Protein AF-0000000085152745 (afdb_homodimer)

Nearest PDB structures (foldseek):
  3uqz-assembly1_A  TM=9.214E-01  e=5.412E-26  Streptococcus pneumoniae
  3maj-assembly1_A-2  TM=7.467E-01  e=4.835E-28  Rhodopseudomonas palustris
  4ljk-assembly1_H  TM=9.399E-01  e=7.369E-17  Helicobacter pylori 26695
  1wek-assembly1_C  TM=6.340E-01  e=4.033E-04  Thermus thermophilus
  3gh1-assembly1_A  TM=4.600E-01  e=1.090E-02  Vibrio cholerae O1 biovar El Tor str. N16961

InterPro domains:
  IPR003488 DNA recombination-mediator protein A [PTHR43022] (3-356)
  IPR036388 Winged helix-like DNA-binding domain superfamily [G3DSA:1.10.10.10] (285-355)
  IPR041614 DprA, winged helix domain [PF17782] (302-352)
  IPR057666 Smf/DprA, SLOG domain [PF02481] (76-283)
  IPR057666 Smf/DprA, SLOG domain [TIGR00732] (77-283)

Solvent-accessible surface area (backbone atoms only — not comparable to full-atom values): 36306 Å² total; per-residue (Å²): 122,54,52,30,65,70,60,25,50,65,29,60,63,64,45,48,50,51,49,32,68,72,52,71,33,55,66,51,53,63,69,44,49,62,69,60,57,64,65,43,83,90,62,52,74,66,35,47,60,31,52,76,42,49,66,58,24,49,50,49,30,50,50,51,51,50,52,31,54,75,68,69,38,45,77,40,40,60,88,40,90,66,38,32,65,54,27,68,69,38,94,71,47,62,61,40,38,32,38,34,53,51,67,75,60,46,71,44,64,24,38,18,38,39,30,27,53,83,45,50,71,67,34,28,51,50,29,18,50,47,29,28,48,40,18,59,28,63,28,29,40,30,29,52,45,39,53,34,16,14,41,24,23,52,50,17,11,52,73,67,73,26,38,34,36,36,44,37,42,22,4,86,81,49,70,67,50,63,90,40,42,67,57,48,53,50,32,35,72,70,14,22,31,34,19,68,41,57,76,78,38,64,75,47,76,76,36,45,68,60,37,32,51,53,48,31,27,49,20,57,25,34,35,35,49,26,18,33,78,87,33,69,46,56,52,31,44,51,45,14,49,77,62,74,24,48,44,33,21,24,53,28,44,60,81,23,63,47,21,44,28,23,47,50,42,41,74,72,64,32,44,67,40,66,51,61,65,60,56,56,72,72,48,92,62,89,53,49,70,52,76,63,73,69,67,67,77,58,74,69,56,52,75,67,30,45,48,46,53,69,71,37,28,56,58,68,38,40,54,64,55,50,29,64,74,59,70,42,54,70,65,55,45,51,52,35,48,52,53,34,36,74,67,57,44,30,43,81,42,68,86,54,21,33,18,36,94,121,55,53,29,64,70,60,25,49,66,28,59,62,65,46,49,50,51,48,32,68,71,52,70,33,55,65,50,53,62,68,43,48,62,69,61,57,64,64,43,83,90,63,53,74,64,36,47,62,31,52,75,41,49,67,57,23,48,49,50,30,51,48,50,52,50,53,30,56,74,68,70,37,46,78,42,40,61,86,39,88,67,40,33,64,54,28,66,69,38,95,72,46,62,60,39,37,31,38,34,53,50,68,77,62,47,73,45,62,24,38,18,39,37,29,28,52,85,44,50,74,68,33,29,50,48,29,18,51,46,28,27,49,39,19,57,27,63,29,30,39,30,29,52,45,39,53,34,17,16,41,24,24,51,51,17,11,50,72,67,72,26,38,35,36,33,43,36,42,22,3,87,80,49,70,66,49,63,90,41,42,66,58,48,52,50,32,34,70,69,14,21,31,35,18,68,41,58,77,77,38,64,76,47,76,77,34,46,68,60,37,31,51,54,48,30,27,49,21,58,25,34,35,34,48,26,19,33,77,87,33,70,45,57,52,30,45,50,47,13,50,76,63,73,25,46,45,34,20,25,55,28,45,61,80,24,61,46,22,46,26,22,47,52,41,40,73,71,63,31,44,68,40,67,51,58,65,59,56,54,71,73,47,91,62,89,54,48,71,52,78,66,74,73,69,70,80,59,75,70,58,52,74,66,32,43,50,48,53,67,70,38,27,59,57,64,38,39,54,64,56,50,28,65,73,62,70,40,53,70,67,55,49,52,54,34,50,51,53,34,35,72,68,56,44,29,44,80,42,65,87,53,21,33,18,38,94

Organism: Desulfotalea psychrophila (strain LSv54 / DSM 12343) (NCBI:txid177439)

Sequence (714 aa):
MGLPLCSASGLGVRGFWRLIEFYHHPSRVLDASLAQIRSVAGLREGQLAGFADPQSLRLSAAEELGRLDALGLLAISFSSPLYPENLKQIFDPPPVLYASGDLSLLNTHALAIVGARASTSYGRRVAHNLSSAVSLAGLTVVSGLALGVDTAAHEGALAVSGKTIAVLGCGLDIVYPYQNKKLYKIIAGEGLVITEYPLGTRPDGFRFPARNRIIAGMSDGVLVVEAARKSGSLITAQLALDFNREVFAVPGQIDSVKSAGTHILLQQGAKLVHDVTDILEEFPFPLRVGQGGQKGEASLPSEAGQQILDLLDVYPSSQEELMVESKLSAKKVAEELLLLELEDLIEILPGNMVRRVMGLPLCSASGLGVRGFWRLIEFYHHPSRVLDASLAQIRSVAGLREGQLAGFADPQSLRLSAAEELGRLDALGLLAISFSSPLYPENLKQIFDPPPVLYASGDLSLLNTHALAIVGARASTSYGRRVAHNLSSAVSLAGLTVVSGLALGVDTAAHEGALAVSGKTIAVLGCGLDIVYPYQNKKLYKIIAGEGLVITEYPLGTRPDGFRFPARNRIIAGMSDGVLVVEAARKSGSLITAQLALDFNREVFAVPGQIDSVKSAGTHILLQQGAKLVHDVTDILEEFPFPLRVGQGGQKGEASLPSEAGQQILDLLDVYPSSQEELMVESKLSAKKVAEELLLLELEDLIEILPGNMVRRV

pLDDT: mean 86.98, std 13.65, range [29.75, 98.94]

Radius of gyration: 32.35 Å; Cα contacts (8 Å, |Δi|>4): 1506; chains: 2; bounding box: 57×104×68 Å

Secondary structure (DSSP, 8-state):
--HHHHTSTTTHHHHHHHHHHHHSSHHHHHHS-HHHHHTSTT--GGGGGGGG-HHHHHHHHHHHHHHHHHTT-EEEETTSTTS-HHHHTSSS--SEEEEEE-GGGGGS-EEEEE--TT--HHHHHHHHHHHHHHHHTTPEEEE---TTHHHHHHHHHHHTT--EEEEESS-TTS-SSGGGHHHHHHHHHHSEEEESS-TT----TTHHHHHHHHHHHHSSEEEE----TT-HHHHHHHHHHHTT-EEEE----TT-GGGHHHHHHHHTTPEE-SSHHHHHTT--S-----------------HHHHHHHHH--SS-EEHHHHHHHHT--HHHHHHHHHHHHHTTSEEEETTTEEEE-/--HHHHTSTTTHHHHHHHHHHHHSSHHHHHHS-HHHHHTSTT--GGGGGGGG-HHHHHHHHHHHHHHHHHHT-EEEETTSTTS-HHHHTSSS--SEEEEEE-GGGGGS-EEEEE--TT--HHHHHHHHHHHHHHHHTTPEEEE---TTHHHHHHHHHHHTT--EEEEPSS-TTS-SSGGGHHHHHHHHHHSEEEESS-TT----TTHHHHHHHHHHHHSSEEEE----TT-HHHHHHHHHHHTT-EEEE----TT-GGGHHHHHHHHTTPEE-SSHHHHHTT--S-----------------HHHHHHHHH--SS-EEHHHHHHHHT--HHHHHHHHHHHHHTTSEEEETTTEEEE-

Structure (mmCIF, N/CA/C/O backbone):
data_AF-0000000085152745-model_v1
#
loop_
_entity.id
_entity.type
_entity.pdbx_description
1 polymer 'Probable SMF protein (DNA processing chain A)'
#
loop_
_atom_site.group_PDB
_atom_site.id
_atom_site.type_symbol
_atom_site.label_atom_id
_atom_site.label_alt_id
_atom_site.label_comp_id
_atom_site.label_asym_id
_atom_site.label_entity_id
_atom_site.label_seq_id
_atom_site.pdbx_PDB_ins_code
_atom_site.Cartn_x
_atom_site.Cartn_y
_atom_site.Cartn_z
_atom_site.occupancy
_atom_site.B_iso_or_equiv
_atom_site.auth_seq_id
_atom_site.auth_comp_id
_atom_site.auth_asym_id
_atom_site.auth_atom_id
_atom_site.pdbx_PDB_model_num
ATOM 1 N N . MET A 1 1 ? -2.688 35.812 30.469 1 58.09 1 MET A N 1
ATOM 2 C CA . MET A 1 1 ? -1.546 36 31.359 1 58.09 1 MET A CA 1
ATOM 3 C C . MET A 1 1 ? -0.246 35.594 30.672 1 58.09 1 MET A C 1
ATOM 5 O O . MET A 1 1 ? 0.811 36.156 30.938 1 58.09 1 MET A O 1
ATOM 9 N N . GLY A 1 2 ? -0.249 34.906 29.578 1 73.88 2 GLY A N 1
ATOM 10 C CA . GLY A 1 2 ? 0.963 34.375 28.953 1 73.88 2 GLY A CA 1
ATOM 11 C C . GLY A 1 2 ? 1.371 35.188 27.719 1 73.88 2 GLY A C 1
ATOM 12 O O . GLY A 1 2 ? 2.512 35.062 27.266 1 73.88 2 GLY A O 1
ATOM 13 N N . LEU A 1 3 ? 0.578 36.219 27.359 1 77.94 3 LEU A N 1
ATOM 14 C CA . LEU A 1 3 ? 0.767 36.875 26.078 1 77.94 3 LEU A CA 1
ATOM 15 C C . LEU A 1 3 ? 1.979 37.812 26.109 1 77.94 3 LEU A C 1
ATOM 17 O O . LEU A 1 3 ? 2.771 37.844 25.172 1 77.94 3 LEU A O 1
ATOM 21 N N . PRO A 1 4 ? 2.146 38.5 27.203 1 76.06 4 PRO A N 1
ATOM 22 C CA . PRO A 1 4 ? 3.322 39.375 27.219 1 76.06 4 PRO A CA 1
ATOM 23 C C . PRO A 1 4 ? 4.633 38.625 27.078 1 76.06 4 PRO A C 1
ATOM 25 O O . PRO A 1 4 ? 5.547 39.062 26.391 1 76.06 4 PRO A O 1
ATOM 28 N N . LEU A 1 5 ? 4.637 37.5 27.688 1 79.81 5 LEU A N 1
ATOM 29 C CA . LEU A 1 5 ? 5.836 36.656 27.594 1 79.81 5 LEU A CA 1
ATOM 30 C C . LEU A 1 5 ? 6.039 36.156 26.156 1 79.81 5 LEU A C 1
ATOM 32 O O . LEU A 1 5 ? 7.176 36.062 25.688 1 79.81 5 LEU A O 1
ATOM 36 N N . CYS A 1 6 ? 4.973 35.875 25.438 1 79.81 6 CYS A N 1
ATOM 37 C CA . CYS A 1 6 ? 5.027 35.375 24.062 1 79.81 6 CYS A CA 1
ATOM 38 C C . CYS A 1 6 ? 5.5 36.469 23.109 1 79.81 6 CYS A C 1
ATOM 40 O O . CYS A 1 6 ? 5.914 36.188 21.984 1 79.81 6 CYS A O 1
ATOM 42 N N . SER A 1 7 ? 5.469 37.656 23.562 1 76.38 7 SER A N 1
ATOM 43 C CA . SER A 1 7 ? 5.867 38.812 22.734 1 76.38 7 SER A CA 1
ATOM 44 C C . SER A 1 7 ? 7.363 39.062 22.859 1 76.38 7 SER A C 1
ATOM 46 O O . SER A 1 7 ? 7.895 39.969 22.188 1 76.38 7 SER A O 1
ATOM 48 N N . ALA A 1 8 ? 7.977 38.375 23.766 1 77.31 8 ALA A N 1
ATOM 49 C CA . ALA A 1 8 ? 9.414 38.594 23.953 1 77.31 8 ALA A CA 1
ATOM 50 C C . ALA A 1 8 ? 10.195 38.062 22.75 1 77.31 8 ALA A C 1
ATOM 52 O O . ALA A 1 8 ? 10.172 36.875 22.438 1 77.31 8 ALA A O 1
ATOM 53 N N . SER A 1 9 ? 10.797 39 22.094 1 76.12 9 SER A N 1
ATOM 54 C CA . SER A 1 9 ? 11.57 38.625 20.906 1 76.12 9 SER A CA 1
ATOM 55 C C . SER A 1 9 ? 12.625 37.594 21.234 1 76.12 9 SER A C 1
ATOM 57 O O . SER A 1 9 ? 13.344 37.688 22.219 1 76.12 9 SER A O 1
ATOM 59 N N . GLY A 1 10 ? 12.656 36.531 20.453 1 77.12 10 GLY A N 1
ATOM 60 C CA . GLY A 1 10 ? 13.719 35.562 20.562 1 77.12 10 GLY A CA 1
ATOM 61 C C . GLY A 1 10 ? 13.383 34.406 21.516 1 77.12 10 GLY A C 1
ATOM 62 O O . GLY A 1 10 ? 14.039 33.375 21.516 1 77.12 10 GLY A O 1
ATOM 63 N N . LEU A 1 11 ? 12.516 34.531 22.516 1 81.06 11 LEU A N 1
ATOM 64 C CA . LEU A 1 11 ? 12.242 33.531 23.562 1 81.06 11 LEU A CA 1
ATOM 65 C C . LEU A 1 11 ? 11.773 32.219 22.953 1 81.06 11 LEU A C 1
ATOM 67 O O . LEU A 1 11 ? 12.25 31.156 23.328 1 81.06 11 LEU A O 1
ATOM 71 N N . GLY A 1 12 ? 11.039 32.156 21.953 1 84 12 GLY A N 1
ATOM 72 C CA . GLY A 1 12 ? 10.484 30.969 21.344 1 84 12 GLY A CA 1
ATOM 73 C C . GLY A 1 12 ? 9.664 30.125 22.312 1 84 12 GLY A C 1
ATOM 74 O O . GLY A 1 12 ? 9.57 30.453 23.5 1 84 12 GLY A O 1
ATOM 75 N N . VAL A 1 13 ? 9.148 29.016 21.906 1 88.81 13 VAL A N 1
ATOM 76 C CA . VAL A 1 13 ? 8.234 28.156 22.656 1 88.81 13 VAL A CA 1
ATOM 77 C C . VAL A 1 13 ? 9 27.438 23.766 1 88.81 13 VAL A C 1
ATOM 79 O O . VAL A 1 13 ? 8.555 27.406 24.922 1 88.81 13 VAL A O 1
ATOM 82 N N . ARG A 1 14 ? 10.156 27 23.484 1 84.38 14 ARG A N 1
ATOM 83 C CA . ARG A 1 14 ? 10.938 26.281 24.469 1 84.38 14 ARG A CA 1
ATOM 84 C C . ARG A 1 14 ? 11.383 27.188 25.609 1 84.38 14 ARG A C 1
ATOM 86 O O . ARG A 1 14 ? 11.312 26.812 26.781 1 84.38 14 ARG A O 1
ATOM 93 N N . GLY A 1 15 ? 11.844 28.328 25.203 1 85.06 15 GLY A N 1
ATOM 94 C CA . GLY A 1 15 ? 12.219 29.281 26.219 1 85.06 15 GLY A CA 1
ATOM 95 C C . GLY A 1 15 ? 11.07 29.656 27.141 1 85.06 15 GLY A C 1
ATOM 96 O O . GLY A 1 15 ? 11.25 29.781 28.344 1 85.06 15 GLY A O 1
ATOM 97 N N . PHE A 1 16 ? 9.922 29.812 26.562 1 88.44 16 PHE A N 1
ATOM 98 C CA . PHE A 1 16 ? 8.719 30.125 27.328 1 88.44 16 PHE A CA 1
ATOM 99 C C . PHE A 1 16 ? 8.477 29.062 28.406 1 88.44 16 PHE A C 1
ATOM 101 O O . PHE A 1 16 ? 8.328 29.375 29.578 1 88.44 16 PHE A O 1
ATOM 108 N N . TRP A 1 17 ? 8.516 27.891 28.031 1 89 17 TRP A N 1
ATOM 109 C CA . TRP A 1 17 ? 8.141 26.828 28.953 1 89 17 TRP A CA 1
ATOM 110 C C . TRP A 1 17 ? 9.242 26.578 29.984 1 89 17 TRP A C 1
ATOM 112 O O . TRP A 1 17 ? 8.953 26.234 31.125 1 89 17 TRP A O 1
ATOM 122 N N . ARG A 1 18 ? 10.477 26.828 29.594 1 87.38 18 ARG A N 1
ATOM 123 C CA . ARG A 1 18 ? 11.555 26.766 30.562 1 87.38 18 ARG A CA 1
ATOM 124 C C . ARG A 1 18 ? 11.352 27.781 31.688 1 87.38 18 ARG A C 1
ATOM 126 O O . ARG A 1 18 ? 11.547 27.453 32.875 1 87.38 18 ARG A O 1
ATOM 133 N N . LEU A 1 19 ? 10.969 28.891 31.297 1 87.44 19 LEU A N 1
ATOM 134 C CA . LEU A 1 19 ? 10.727 29.953 32.281 1 87.44 19 LEU A CA 1
ATOM 135 C C . LEU A 1 19 ? 9.531 29.609 33.156 1 87.44 19 LEU A C 1
ATOM 137 O O . LEU A 1 19 ? 9.57 29.828 34.375 1 87.44 19 LEU A O 1
ATOM 141 N N . ILE A 1 20 ? 8.555 29.078 32.531 1 87.38 20 ILE A N 1
ATOM 142 C CA . ILE A 1 20 ? 7.348 28.734 33.281 1 87.38 20 ILE A CA 1
ATOM 143 C C . ILE A 1 20 ? 7.645 27.594 34.25 1 87.38 20 ILE A C 1
ATOM 145 O O . ILE A 1 20 ? 7.129 27.547 35.375 1 87.38 20 ILE A O 1
ATOM 149 N N . GLU A 1 21 ? 8.383 26.719 33.75 1 87.5 21 GLU A N 1
ATOM 150 C CA . GLU A 1 21 ? 8.766 25.609 34.594 1 87.5 21 GLU A CA 1
ATOM 151 C C . GLU A 1 21 ? 9.523 26.109 35.844 1 87.5 21 GLU A C 1
ATOM 153 O O . GLU A 1 21 ? 9.336 25.578 36.938 1 87.5 21 GLU A O 1
ATOM 158 N N . PHE A 1 22 ? 10.305 27.078 35.625 1 87 22 PHE A N 1
ATOM 159 C CA . PHE A 1 22 ? 11.141 27.594 36.719 1 87 22 PHE A CA 1
ATOM 160 C C . PHE A 1 22 ? 10.344 28.516 37.625 1 87 22 PHE A C 1
ATOM 162 O O . PHE A 1 22 ? 10.367 28.344 38.844 1 87 22 PHE A O 1
ATOM 169 N N . TYR A 1 23 ? 9.555 29.406 37.062 1 87.31 23 TYR A N 1
ATOM 170 C CA . TYR A 1 23 ? 8.891 30.453 37.844 1 87.31 23 TYR A CA 1
ATOM 171 C C . TYR A 1 23 ? 7.449 30.062 38.156 1 87.31 23 TYR A C 1
ATOM 173 O O . TYR A 1 23 ? 6.781 30.734 38.969 1 87.31 23 TYR A O 1
ATOM 181 N N . HIS A 1 24 ? 6.918 29.047 37.438 1 83.94 24 HIS A N 1
ATOM 182 C CA . HIS A 1 24 ? 5.629 28.391 37.688 1 83.94 24 HIS A CA 1
ATOM 183 C C . HIS A 1 24 ? 4.473 29.312 37.312 1 83.94 24 HIS A C 1
ATOM 185 O O . HIS A 1 24 ? 3.311 28.922 37.375 1 83.94 24 HIS A O 1
ATOM 191 N N . HIS A 1 25 ? 4.828 30.594 37.031 1 82.75 25 HIS A N 1
ATOM 192 C CA . HIS A 1 25 ? 3.799 31.531 36.594 1 82.75 25 HIS A CA 1
ATOM 193 C C . HIS A 1 25 ? 4.383 32.625 35.719 1 82.75 25 HIS A C 1
ATOM 195 O O . HIS A 1 25 ? 5.469 33.156 36 1 82.75 25 HIS A O 1
ATOM 201 N N . PRO A 1 26 ? 3.561 33.031 34.688 1 82.06 26 PRO A N 1
ATOM 202 C CA . PRO A 1 26 ? 4.086 34.062 33.781 1 82.06 26 PRO A CA 1
ATOM 203 C C . PRO A 1 26 ? 4.324 35.406 34.469 1 82.06 26 PRO A C 1
ATOM 205 O O . PRO A 1 26 ? 5.289 36.094 34.156 1 82.06 26 PRO A O 1
ATOM 208 N N . SER A 1 27 ? 3.506 35.75 35.406 1 81.06 27 SER A N 1
ATOM 209 C CA . SER A 1 27 ? 3.652 37.031 36.094 1 81.06 27 SER A CA 1
ATOM 210 C C . SER A 1 27 ? 4.969 37.094 36.844 1 81.06 27 SER A C 1
ATOM 212 O O . SER A 1 27 ? 5.586 38.125 36.938 1 81.06 27 SER A O 1
ATOM 214 N N . ARG A 1 28 ? 5.355 35.938 37.312 1 82.44 28 ARG A N 1
ATOM 215 C CA . ARG A 1 28 ? 6.609 35.875 38.062 1 82.44 28 ARG A CA 1
ATOM 216 C C . ARG A 1 28 ? 7.801 36.062 37.125 1 82.44 28 ARG A C 1
ATOM 218 O O . ARG A 1 28 ? 8.82 36.625 37.5 1 82.44 28 ARG A O 1
ATOM 225 N N . VAL A 1 29 ? 7.605 35.625 36 1 85.06 29 VAL A N 1
ATOM 226 C CA . VAL A 1 29 ? 8.656 35.812 35.031 1 85.06 29 VAL A CA 1
ATOM 227 C C . VAL A 1 29 ? 8.781 37.312 34.688 1 85.06 29 VAL A C 1
ATOM 229 O O . VAL A 1 29 ? 9.891 37.844 34.625 1 85.06 29 VAL A O 1
ATOM 232 N N . LEU A 1 30 ? 7.648 37.969 34.5 1 83.12 30 LEU A N 1
ATOM 233 C CA . LEU A 1 30 ? 7.629 39.375 34.094 1 83.12 30 LEU A CA 1
ATOM 234 C C . LEU A 1 30 ? 8.125 40.25 35.219 1 83.12 30 LEU A C 1
ATOM 236 O O . LEU A 1 30 ? 8.602 41.375 34.969 1 83.12 30 LEU A O 1
ATOM 240 N N . ASP A 1 31 ? 8 39.719 36.344 1 84.19 31 ASP A N 1
ATOM 241 C CA . ASP A 1 31 ? 8.422 40.5 37.531 1 84.19 31 ASP A CA 1
ATOM 242 C C . ASP A 1 31 ? 9.891 40.25 37.844 1 84.19 31 ASP A C 1
ATOM 244 O O . ASP A 1 31 ? 10.492 40.969 38.656 1 84.19 31 ASP A O 1
ATOM 248 N N . ALA A 1 32 ? 10.414 39.25 37.25 1 84.56 32 ALA A N 1
ATOM 249 C CA . ALA A 1 32 ? 11.805 38.906 37.531 1 84.56 32 ALA A CA 1
ATOM 250 C C . ALA A 1 32 ? 12.766 39.875 36.844 1 84.56 32 ALA A C 1
ATOM 252 O O . ALA A 1 32 ? 12.445 40.438 35.781 1 84.56 32 ALA A O 1
ATOM 253 N N . SER A 1 33 ? 13.914 40.062 37.5 1 83.81 33 SER A N 1
ATOM 254 C CA . SER A 1 33 ? 14.953 40.875 36.875 1 83.81 33 SER A CA 1
ATOM 255 C C . SER A 1 33 ? 15.648 40.094 35.75 1 83.81 33 SER A C 1
ATOM 257 O O . SER A 1 33 ? 15.539 38.875 35.656 1 83.81 33 SER A O 1
ATOM 259 N N . LEU A 1 34 ? 16.281 40.906 34.938 1 84.38 34 LEU A N 1
ATOM 260 C CA . LEU A 1 34 ? 17.031 40.281 33.844 1 84.38 34 LEU A CA 1
ATOM 261 C C . LEU A 1 34 ? 18.062 39.312 34.375 1 84.38 34 LEU A C 1
ATOM 263 O O . LEU A 1 34 ? 18.297 38.25 33.75 1 84.38 34 LEU A O 1
ATOM 267 N N . ALA A 1 35 ? 18.641 39.625 35.406 1 84.38 35 ALA A N 1
ATOM 268 C CA . ALA A 1 35 ? 19.641 38.75 36.031 1 84.38 35 ALA A CA 1
ATOM 269 C C . ALA A 1 35 ? 19.016 37.438 36.5 1 84.38 35 ALA A C 1
ATOM 271 O O . ALA A 1 35 ? 19.641 36.375 36.375 1 84.38 35 ALA A O 1
ATOM 272 N N . GLN A 1 36 ? 17.875 37.562 37.031 1 85.88 36 GLN A N 1
ATOM 273 C CA . GLN A 1 36 ? 17.156 36.375 37.5 1 85.88 36 GLN A CA 1
ATOM 274 C C . GLN A 1 36 ? 16.75 35.469 36.344 1 85.88 36 GLN A C 1
ATOM 276 O O . GLN A 1 36 ? 16.859 34.25 36.438 1 85.88 36 GLN A O 1
ATOM 281 N N . ILE A 1 37 ? 16.344 36.062 35.281 1 86.5 37 ILE A N 1
ATOM 282 C CA . ILE A 1 37 ? 15.938 35.281 34.125 1 86.5 37 ILE A CA 1
ATOM 283 C C . ILE A 1 37 ? 17.141 34.594 33.5 1 86.5 37 ILE A C 1
ATOM 285 O O . ILE A 1 37 ? 17.062 33.438 33.062 1 86.5 37 ILE A O 1
ATOM 289 N N . ARG A 1 38 ? 18.219 35.25 33.5 1 85.12 38 ARG A N 1
ATOM 290 C CA . ARG A 1 38 ? 19.469 34.75 32.938 1 85.12 38 ARG A CA 1
ATOM 291 C C . ARG A 1 38 ? 19.938 33.5 33.719 1 85.12 38 ARG A C 1
ATOM 293 O O . ARG A 1 38 ? 20.641 32.656 33.156 1 85.12 38 ARG A O 1
ATOM 300 N N . SER A 1 39 ? 19.562 33.406 34.875 1 84.44 39 SER A N 1
ATOM 301 C CA . SER A 1 39 ? 20.031 32.344 35.75 1 84.44 39 SER A CA 1
ATOM 302 C C . SER A 1 39 ? 19.297 31.031 35.438 1 84.44 39 SER A C 1
ATOM 304 O O . SER A 1 39 ? 19.719 29.953 35.844 1 84.44 39 SER A O 1
ATOM 306 N N . VAL A 1 40 ? 18.188 31.156 34.781 1 86.56 40 VAL A N 1
ATOM 307 C CA . VAL A 1 40 ? 17.438 29.953 34.406 1 86.56 40 VAL A CA 1
ATOM 308 C C . VAL A 1 40 ? 18.234 29.125 33.406 1 86.56 40 VAL A C 1
ATOM 310 O O . VAL A 1 40 ? 18.656 29.641 32.375 1 86.56 40 VAL A O 1
ATOM 313 N N . ALA A 1 41 ? 18.453 27.844 33.656 1 83 41 ALA A N 1
ATOM 314 C CA . ALA A 1 41 ? 19.25 26.953 32.812 1 83 41 ALA A CA 1
ATOM 315 C C . ALA A 1 41 ? 18.578 26.719 31.469 1 83 41 ALA A C 1
ATOM 317 O O . ALA A 1 41 ? 17.359 26.578 31.391 1 83 41 ALA A O 1
ATOM 318 N N . GLY A 1 42 ? 19.406 26.844 30.438 1 81.62 42 GLY A N 1
ATOM 319 C CA . GLY A 1 42 ? 18.922 26.469 29.125 1 81.62 42 GLY A CA 1
ATOM 320 C C . GLY A 1 42 ? 18.516 27.656 28.281 1 81.62 42 GLY A C 1
ATOM 321 O O . GLY A 1 42 ? 18.109 27.484 27.125 1 81.62 42 GLY A O 1
ATOM 322 N N . LEU A 1 43 ? 18.562 28.875 28.906 1 84.31 43 LEU A N 1
ATOM 323 C CA . LEU A 1 43 ? 18.203 30.062 28.125 1 84.31 43 LEU A CA 1
ATOM 324 C C . LEU A 1 43 ? 19.422 30.656 27.453 1 84.31 43 LEU A C 1
ATOM 326 O O . LEU A 1 43 ? 20.5 30.75 28.062 1 84.31 43 LEU A O 1
ATOM 330 N N . ARG A 1 44 ? 19.281 30.953 26.234 1 78.44 44 ARG A N 1
ATOM 331 C CA . ARG A 1 44 ? 20.359 31.578 25.469 1 78.44 44 ARG A CA 1
ATOM 332 C C . ARG A 1 44 ? 20.312 33.094 25.578 1 78.44 44 ARG A C 1
ATOM 334 O O . ARG A 1 44 ? 19.266 33.656 25.828 1 78.44 44 ARG A O 1
ATOM 341 N N . GLU A 1 45 ? 21.344 33.688 25.312 1 78.31 45 GLU A N 1
ATOM 342 C CA . GLU A 1 45 ? 21.438 35.125 25.422 1 78.31 45 GLU A CA 1
ATOM 343 C C . GLU A 1 45 ? 20.453 35.844 24.484 1 78.31 45 GLU A C 1
ATOM 345 O O . GLU A 1 45 ? 19.875 36.844 24.844 1 78.31 45 GLU A O 1
ATOM 350 N N . GLY A 1 46 ? 20.266 35.344 23.422 1 78.44 46 GLY A N 1
ATOM 351 C CA . GLY A 1 46 ? 19.344 35.906 22.453 1 78.44 46 GLY A CA 1
ATOM 352 C C . GLY A 1 46 ? 17.891 35.875 22.906 1 78.44 46 GLY A C 1
ATOM 353 O O . GLY A 1 46 ? 17.094 36.719 22.484 1 78.44 46 GLY A O 1
ATOM 354 N N . GLN A 1 47 ? 17.625 35.031 23.781 1 79.12 47 GLN A N 1
ATOM 355 C CA . GLN A 1 47 ? 16.266 34.875 24.281 1 79.12 47 GLN A CA 1
ATOM 356 C C . GLN A 1 47 ? 15.953 35.875 25.391 1 79.12 47 GLN A C 1
ATOM 358 O O . GLN A 1 47 ? 14.805 36 25.797 1 79.12 47 GLN A O 1
ATOM 363 N N . LEU A 1 48 ? 17.016 36.562 25.781 1 79.94 48 LEU A N 1
ATOM 364 C CA . LEU A 1 48 ? 16.875 37.469 26.922 1 79.94 48 LEU A CA 1
ATOM 365 C C . LEU A 1 48 ? 16.578 38.906 26.469 1 79.94 48 LEU A C 1
ATOM 367 O O . LEU A 1 48 ? 16.141 39.719 27.266 1 79.94 48 LEU A O 1
ATOM 371 N N . ALA A 1 49 ? 16.797 39.125 25.25 1 77.69 49 ALA A N 1
ATOM 372 C CA . ALA A 1 49 ? 16.688 40.469 24.719 1 77.69 49 ALA A CA 1
ATOM 373 C C . ALA A 1 49 ? 15.297 41.031 24.953 1 77.69 49 ALA A C 1
ATOM 375 O O . ALA A 1 49 ? 15.148 42.219 25.266 1 77.69 49 ALA A O 1
ATOM 376 N N . GLY A 1 50 ? 14.359 40.219 24.922 1 76.69 50 GLY A N 1
ATOM 377 C CA . GLY A 1 50 ? 12.977 40.656 25.062 1 76.69 50 GLY A CA 1
ATOM 378 C C . GLY A 1 50 ? 12.617 41.062 26.484 1 76.69 50 GLY A C 1
ATOM 379 O O . GLY A 1 50 ? 11.633 41.781 26.688 1 76.69 50 GLY A O 1
ATOM 380 N N . PHE A 1 51 ? 13.508 40.781 27.391 1 78.81 51 PHE A N 1
ATOM 381 C CA . PHE A 1 51 ? 13.164 41.031 28.781 1 78.81 51 PHE A CA 1
ATOM 382 C C . PHE A 1 51 ? 13.844 42.281 29.297 1 78.81 51 PHE A C 1
ATOM 384 O O . PHE A 1 51 ? 13.789 42.594 30.5 1 78.81 51 PHE A O 1
ATOM 391 N N . ALA A 1 52 ? 14.477 42.938 28.375 1 76.12 52 ALA A N 1
ATOM 392 C CA . ALA A 1 52 ? 15.164 44.156 28.766 1 76.12 52 ALA A CA 1
ATOM 393 C C . ALA A 1 52 ? 14.172 45.219 29.25 1 76.12 52 ALA A C 1
ATOM 395 O O . ALA A 1 52 ? 14.5 46.031 30.109 1 76.12 52 ALA A O 1
ATOM 396 N N . ASP A 1 53 ? 12.977 45.156 28.781 1 79.25 53 ASP A N 1
ATOM 397 C CA . ASP A 1 53 ? 11.938 46.125 29.172 1 79.25 53 ASP A CA 1
ATOM 398 C C . ASP A 1 53 ? 10.594 45.406 29.344 1 79.25 53 ASP A C 1
ATOM 400 O O . ASP A 1 53 ? 9.758 45.406 28.438 1 79.25 53 ASP A O 1
ATOM 404 N N . PRO A 1 54 ? 10.406 45 30.562 1 78.31 54 PRO A N 1
ATOM 405 C CA . PRO A 1 54 ? 9.156 44.281 30.828 1 78.31 54 PRO A CA 1
ATOM 406 C C . PRO A 1 54 ? 7.918 45.125 30.531 1 78.31 54 PRO A C 1
ATOM 408 O O . PRO A 1 54 ? 6.867 44.594 30.172 1 78.31 54 PRO A O 1
ATOM 411 N N . GLN A 1 55 ? 8.016 46.375 30.75 1 82.5 55 GLN A N 1
ATOM 412 C CA . GLN A 1 55 ? 6.883 47.25 30.469 1 82.5 55 GLN A CA 1
ATOM 413 C C . GLN A 1 55 ? 6.566 47.281 28.984 1 82.5 55 GLN A C 1
ATOM 415 O O . GLN A 1 55 ? 5.398 47.312 28.594 1 82.5 55 GLN A O 1
ATOM 420 N N . SER A 1 56 ? 7.566 47.219 28.266 1 84.06 56 SER A N 1
ATOM 421 C CA . SER A 1 56 ? 7.395 47.188 26.828 1 84.06 56 SER A CA 1
ATOM 422 C C . SER A 1 56 ? 6.707 45.906 26.375 1 84.06 56 SER A C 1
ATOM 424 O O . SER A 1 56 ? 5.918 45.906 25.422 1 84.06 56 SER A O 1
ATOM 426 N N . LEU A 1 57 ? 6.953 44.875 27.062 1 84.56 57 LEU A N 1
ATOM 427 C CA . LEU A 1 57 ? 6.332 43.594 26.75 1 84.56 57 LEU A CA 1
ATOM 428 C C . LEU A 1 57 ? 4.832 43.625 27.031 1 84.56 57 LEU A C 1
ATOM 430 O O . LEU A 1 57 ? 4.031 43.125 26.25 1 84.56 57 LEU A O 1
ATOM 434 N N . ARG A 1 58 ? 4.508 44.188 28.125 1 85.38 58 ARG A N 1
ATOM 435 C CA . ARG A 1 58 ? 3.104 44.312 28.5 1 85.38 58 ARG A CA 1
ATOM 436 C C . ARG A 1 58 ? 2.352 45.219 27.5 1 85.38 58 ARG A C 1
ATOM 438 O O . ARG A 1 58 ? 1.21 44.906 27.141 1 85.38 58 ARG A O 1
ATOM 445 N N . LEU A 1 59 ? 3.02 46.25 27.109 1 87 59 LEU A N 1
ATOM 446 C CA . LEU A 1 59 ? 2.41 47.156 26.156 1 87 59 LEU A CA 1
ATOM 447 C C . LEU A 1 59 ? 2.207 46.5 24.797 1 87 59 LEU A C 1
ATOM 449 O O . LEU A 1 59 ? 1.163 46.656 24.172 1 87 59 LEU A O 1
ATOM 453 N N . SER A 1 60 ? 3.191 45.781 24.469 1 86.69 60 SER A N 1
ATOM 454 C CA . SER A 1 60 ? 3.105 45.062 23.203 1 86.69 60 SER A CA 1
ATOM 455 C C . SER A 1 60 ? 1.972 44.031 23.219 1 86.69 60 SER A C 1
ATOM 457 O O . SER A 1 60 ? 1.256 43.875 22.234 1 86.69 60 SER A O 1
ATOM 459 N N . ALA A 1 61 ? 1.86 43.406 24.281 1 87.75 61 ALA A N 1
ATOM 460 C CA . ALA A 1 61 ? 0.782 42.438 24.453 1 87.75 61 ALA A CA 1
ATOM 461 C C . ALA A 1 61 ? -0.583 43.094 24.375 1 87.75 61 ALA A C 1
ATOM 463 O O . ALA A 1 61 ? -1.51 42.594 23.75 1 87.75 61 ALA A O 1
ATOM 464 N N . ALA A 1 62 ? -0.637 44.188 25 1 89.25 62 ALA A N 1
ATOM 465 C CA . ALA A 1 62 ? -1.886 44.938 25 1 89.25 62 ALA A CA 1
ATOM 466 C C . ALA A 1 62 ? -2.236 45.406 23.594 1 89.25 62 ALA A C 1
ATOM 468 O O . ALA A 1 62 ? -3.402 45.375 23.188 1 89.25 62 ALA A O 1
ATOM 469 N N . GLU A 1 63 ? -1.25 45.844 22.969 1 91.12 63 GLU A N 1
ATOM 470 C CA . GLU A 1 63 ? -1.445 46.281 21.578 1 91.12 63 GLU A CA 1
ATOM 471 C C . GLU A 1 63 ? -1.911 45.125 20.703 1 91.12 63 GLU A C 1
ATOM 473 O O . GLU A 1 63 ? -2.807 45.281 19.875 1 91.12 63 GLU A O 1
ATOM 478 N N . GLU A 1 64 ? -1.254 44.031 20.844 1 91.31 64 GLU A N 1
ATOM 479 C CA . GLU A 1 64 ? -1.635 42.844 20.094 1 91.31 64 GLU A CA 1
ATOM 480 C C . GLU A 1 64 ? -3.084 42.469 20.375 1 91.31 64 GLU A C 1
A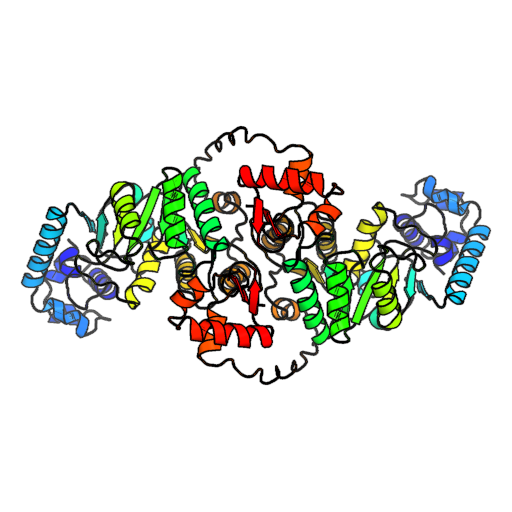TOM 482 O O . GLU A 1 64 ? -3.84 42.156 19.453 1 91.31 64 GLU A O 1
ATOM 487 N N . LEU A 1 65 ? -3.469 42.469 21.594 1 91.31 65 LEU A N 1
ATOM 488 C CA . LEU A 1 65 ? -4.832 42.125 21.984 1 91.31 65 LEU A CA 1
ATOM 489 C C . LEU A 1 65 ? -5.832 43.094 21.391 1 91.31 65 LEU A C 1
ATOM 491 O O . LEU A 1 65 ? -6.918 42.688 20.953 1 91.31 65 LEU A O 1
ATOM 495 N N . GLY A 1 66 ? -5.43 44.312 21.422 1 93.06 66 GLY A N 1
ATOM 496 C CA . GLY A 1 66 ? -6.273 45.344 20.797 1 93.06 66 GLY A CA 1
ATOM 497 C C . GLY A 1 66 ? -6.48 45.125 19.312 1 93.06 66 GLY A C 1
ATOM 498 O O . GLY A 1 66 ? -7.598 45.25 18.812 1 93.06 66 GLY A O 1
ATOM 499 N N . ARG A 1 67 ? -5.438 44.812 18.672 1 94.25 67 ARG A N 1
ATOM 500 C CA . ARG A 1 67 ? -5.504 44.531 17.234 1 94.25 67 ARG A CA 1
ATOM 501 C C . ARG A 1 67 ? -6.379 43.312 16.953 1 94.25 67 ARG A C 1
ATOM 503 O O . ARG A 1 67 ? -7.176 43.312 16.016 1 94.25 67 ARG A O 1
ATOM 510 N N . LEU A 1 68 ? -6.191 42.281 17.719 1 94.25 68 LEU A N 1
ATOM 511 C CA . LEU A 1 68 ? -7 41.094 17.578 1 94.25 68 LEU A CA 1
ATOM 512 C C . LEU A 1 68 ? -8.484 41.406 17.75 1 94.25 68 LEU A C 1
ATOM 514 O O . LEU A 1 68 ? -9.312 40.969 16.953 1 94.25 68 LEU A O 1
ATOM 518 N N . ASP A 1 69 ? -8.766 42.156 18.766 1 92.88 69 ASP A N 1
ATOM 519 C CA . ASP A 1 69 ? -10.148 42.531 19.062 1 92.88 69 ASP A CA 1
ATOM 520 C C . ASP A 1 69 ? -10.758 43.312 17.906 1 92.88 69 ASP A C 1
ATOM 522 O O . ASP A 1 69 ? -11.906 43.062 17.516 1 92.88 69 ASP A O 1
ATOM 526 N N . ALA A 1 70 ? -10 44.156 17.391 1 95.25 70 ALA A N 1
ATOM 527 C CA . ALA A 1 70 ? -10.461 45 16.281 1 95.25 70 ALA A CA 1
ATOM 528 C C . ALA A 1 70 ? -10.789 44.156 15.055 1 95.25 70 ALA A C 1
ATOM 530 O O . ALA A 1 70 ? -11.672 44.531 14.266 1 95.25 70 ALA A O 1
ATOM 531 N N . LEU A 1 71 ? -10.125 43.062 14.945 1 94.69 71 LEU A N 1
ATOM 532 C CA . LEU A 1 71 ? -10.305 42.219 13.781 1 94.69 71 LEU A CA 1
ATOM 533 C C . LEU A 1 71 ? -11.258 41.062 14.086 1 94.69 71 LEU A C 1
ATOM 535 O O . LEU A 1 71 ? -11.523 40.219 13.227 1 94.69 71 LEU A O 1
ATOM 539 N N . GLY A 1 72 ? -11.711 41.031 15.258 1 94.12 72 GLY A N 1
ATOM 540 C CA . GLY A 1 72 ? -12.609 39.938 15.664 1 94.12 72 GLY A CA 1
ATOM 541 C C . GLY A 1 72 ? -11.906 38.625 15.82 1 94.12 72 GLY A C 1
ATOM 542 O O . GLY A 1 72 ? -12.516 37.562 15.625 1 94.12 72 GLY A O 1
ATOM 543 N N . LEU A 1 73 ? -10.648 38.625 16.094 1 95.25 73 LEU A N 1
ATOM 544 C CA . LEU A 1 73 ? -9.828 37.438 16.281 1 95.25 73 LEU A CA 1
ATOM 545 C C . LEU A 1 73 ? -9.633 37.156 17.766 1 95.25 73 LEU A C 1
ATOM 547 O O . LEU A 1 73 ? -9.906 38 18.609 1 95.25 73 LEU A O 1
ATOM 551 N N . LEU A 1 74 ? -9.227 35.938 18.047 1 93.19 74 LEU A N 1
ATOM 552 C CA . LEU A 1 74 ? -9.148 35.531 19.453 1 93.19 74 LEU A CA 1
ATOM 553 C C . LEU A 1 74 ? -7.77 34.969 19.781 1 93.19 74 LEU A C 1
ATOM 555 O O . LEU A 1 74 ? -7.082 34.469 18.906 1 93.19 74 LEU A O 1
ATOM 559 N N . ALA A 1 75 ? -7.375 35.156 21.031 1 94.44 75 ALA A N 1
ATOM 560 C CA . ALA A 1 75 ? -6.191 34.531 21.609 1 94.44 75 ALA A CA 1
ATOM 561 C C . ALA A 1 75 ? -6.582 33.562 22.734 1 94.44 75 ALA A C 1
ATOM 563 O O . ALA A 1 75 ? -7.309 33.938 23.656 1 94.44 75 ALA A O 1
ATOM 564 N N . ILE A 1 76 ? -6.141 32.344 22.578 1 93.06 76 ILE A N 1
ATOM 565 C CA . ILE A 1 76 ? -6.449 31.312 23.562 1 93.06 76 ILE A CA 1
ATOM 566 C C . ILE A 1 76 ? -5.176 30.906 24.297 1 93.06 76 ILE A C 1
ATOM 568 O O . ILE A 1 76 ? -4.273 30.312 23.703 1 93.06 76 ILE A O 1
ATOM 572 N N . SER A 1 77 ? -5.156 31.219 25.578 1 91.56 77 SER A N 1
ATOM 573 C CA . SER A 1 77 ? -3.988 30.859 26.375 1 91.56 77 SER A CA 1
ATOM 574 C C . SER A 1 77 ? -3.992 29.359 26.719 1 91.56 77 SER A C 1
ATOM 576 O O . SER A 1 77 ? -5.047 28.734 26.734 1 91.56 77 SER A O 1
ATOM 578 N N . PHE A 1 78 ? -2.852 28.891 27.016 1 92.44 78 PHE A N 1
ATOM 579 C CA . PHE A 1 78 ? -2.66 27.5 27.391 1 92.44 78 PHE A CA 1
ATOM 580 C C . PHE A 1 78 ? -3.562 27.125 28.562 1 92.44 78 PHE A C 1
ATOM 582 O O . PHE A 1 78 ? -4.047 25.984 28.641 1 92.44 78 PHE A O 1
ATOM 589 N N . SER A 1 79 ? -3.855 28.016 29.469 1 89 79 SER A N 1
ATOM 590 C CA . SER A 1 79 ? -4.621 27.734 30.688 1 89 79 SER A CA 1
ATOM 591 C C . SER A 1 79 ? -6.121 27.812 30.422 1 89 79 SER A C 1
ATOM 593 O O . SER A 1 79 ? -6.926 27.438 31.281 1 89 79 SER A O 1
ATOM 595 N N . SER A 1 80 ? -6.461 28.281 29.234 1 90.81 80 SER A N 1
ATOM 596 C CA . SER A 1 80 ? -7.871 28.406 28.875 1 90.81 80 SER A CA 1
ATOM 597 C C . SER A 1 80 ? -8.539 27.047 28.781 1 90.81 80 SER A C 1
ATOM 599 O O . SER A 1 80 ? -7.945 26.094 28.281 1 90.81 80 SER A O 1
ATOM 601 N N . PRO A 1 81 ? -9.75 26.906 29.234 1 91.56 81 PRO A N 1
ATOM 602 C CA . PRO A 1 81 ? -10.5 25.656 29.047 1 91.56 81 PRO A CA 1
ATOM 603 C C . PRO A 1 81 ? -10.781 25.359 27.578 1 91.56 81 PRO A C 1
ATOM 605 O O . PRO A 1 81 ? -11.109 24.219 27.234 1 91.56 81 PRO A O 1
ATOM 608 N N . LEU A 1 82 ? -10.625 26.344 26.703 1 93 82 LEU A N 1
ATOM 609 C CA . LEU A 1 82 ? -10.875 26.156 25.266 1 93 82 LEU A CA 1
ATOM 610 C C . LEU A 1 82 ? -9.656 25.562 24.578 1 93 82 LEU A C 1
ATOM 612 O O . LEU A 1 82 ? -9.742 25.094 23.438 1 93 82 LEU A O 1
ATOM 616 N N . TYR A 1 83 ? -8.508 25.672 25.281 1 96.12 83 TYR A N 1
ATOM 617 C CA . TYR A 1 83 ? -7.289 25.125 24.688 1 96.12 83 TYR A CA 1
ATOM 618 C C . TYR A 1 83 ? -7.43 23.641 24.406 1 96.12 83 TYR A C 1
ATOM 620 O O . TYR A 1 83 ? -7.906 22.891 25.266 1 96.12 83 TYR A O 1
ATOM 628 N N . PRO A 1 84 ? -7.082 23.219 23.219 1 97.12 84 PRO A N 1
ATOM 629 C CA . PRO A 1 84 ? -7.281 21.812 22.906 1 97.12 84 PRO A CA 1
ATOM 630 C C . PRO A 1 84 ? -6.57 20.875 23.875 1 97.12 84 PRO A C 1
ATOM 632 O O . PRO A 1 84 ? -5.348 20.953 24.031 1 97.12 84 PRO A O 1
ATOM 635 N N . GLU A 1 85 ? -7.266 19.969 24.453 1 96 85 GLU A N 1
ATOM 636 C CA . GLU A 1 85 ? -6.723 19.047 25.453 1 96 85 GLU A CA 1
ATOM 637 C C . GLU A 1 85 ? -5.617 18.188 24.844 1 96 85 GLU A C 1
ATOM 639 O O . GLU A 1 85 ? -4.578 17.969 25.484 1 96 85 GLU A O 1
ATOM 644 N N . ASN A 1 86 ? -5.836 17.672 23.656 1 96.44 86 ASN A N 1
ATOM 645 C CA . ASN A 1 86 ? -4.824 16.859 23 1 96.44 86 ASN A CA 1
ATOM 646 C C . ASN A 1 86 ? -3.516 17.625 22.812 1 96.44 86 ASN A C 1
ATOM 648 O O . ASN A 1 86 ? -2.434 17.062 22.984 1 96.44 86 ASN A O 1
ATOM 652 N N . LEU A 1 87 ? -3.58 18.859 22.484 1 97.44 87 LEU A N 1
ATOM 653 C CA . LEU A 1 87 ? -2.398 19.656 22.203 1 97.44 87 LEU A CA 1
ATOM 654 C C . LEU A 1 87 ? -1.608 19.938 23.484 1 97.44 87 LEU A C 1
ATOM 656 O O . LEU A 1 87 ? -0.387 20.109 23.438 1 97.44 87 LEU A O 1
ATOM 660 N N . LYS A 1 88 ? -2.254 19.938 24.609 1 95.06 88 LYS A N 1
ATOM 661 C CA . LYS A 1 88 ? -1.592 20.125 25.891 1 95.06 88 LYS A CA 1
ATOM 662 C C . LYS A 1 88 ? -0.588 19 26.172 1 95.06 88 LYS A C 1
ATOM 664 O O . LYS A 1 88 ? 0.346 19.188 26.953 1 95.06 88 LYS A O 1
ATOM 669 N N . GLN A 1 89 ? -0.747 17.953 25.484 1 94.12 89 GLN A N 1
ATOM 670 C CA . GLN A 1 89 ? -0.015 16.734 25.828 1 94.12 89 GLN A CA 1
ATOM 671 C C . GLN A 1 89 ? 1.312 16.672 25.078 1 94.12 89 GLN A C 1
ATOM 673 O O . GLN A 1 89 ? 2.152 15.812 25.359 1 94.12 89 GLN A O 1
ATOM 678 N N . ILE A 1 90 ? 1.478 17.516 24.156 1 95.75 90 ILE A N 1
ATOM 679 C CA . ILE A 1 90 ? 2.713 17.406 23.391 1 95.75 90 ILE A CA 1
ATOM 680 C C . ILE A 1 90 ? 3.852 18.094 24.141 1 95.75 90 ILE A C 1
ATOM 682 O O . ILE A 1 90 ? 3.619 18.781 25.141 1 95.75 90 ILE A O 1
ATOM 686 N N . PHE A 1 91 ? 5.078 17.984 23.719 1 90.19 91 PHE A N 1
ATOM 687 C CA . PHE A 1 91 ? 6.277 18.406 24.438 1 90.19 91 PHE A CA 1
ATOM 688 C C . PHE A 1 91 ? 6.387 19.922 24.453 1 90.19 91 PHE A C 1
ATOM 690 O O . PHE A 1 91 ? 6.82 20.5 25.453 1 90.19 91 PHE A O 1
ATOM 697 N N . ASP A 1 92 ? 6 20.578 23.406 1 91.94 92 ASP A N 1
ATOM 698 C CA . ASP A 1 92 ? 6.152 22.016 23.281 1 91.94 92 ASP A CA 1
ATOM 699 C C . ASP A 1 92 ? 4.879 22.656 22.734 1 91.94 92 ASP A C 1
ATOM 701 O O . ASP A 1 92 ? 4.906 23.312 21.688 1 91.94 92 ASP A O 1
ATOM 705 N N . PRO A 1 93 ? 3.852 22.547 23.5 1 96 93 PRO A N 1
ATOM 706 C CA . PRO A 1 93 ? 2.604 23.172 23.047 1 96 93 PRO A CA 1
ATOM 707 C C . PRO A 1 93 ? 2.701 24.688 22.938 1 96 93 PRO A C 1
ATOM 709 O O . PRO A 1 93 ? 3.461 25.312 23.672 1 96 93 PRO A O 1
ATOM 712 N N . PRO A 1 94 ? 1.993 25.25 21.969 1 95.81 94 PRO A N 1
ATOM 713 C CA . PRO A 1 94 ? 1.982 26.703 21.906 1 95.81 94 PRO A CA 1
ATOM 714 C C . PRO A 1 94 ? 1.451 27.344 23.203 1 95.81 94 PRO A C 1
ATOM 716 O O . PRO A 1 94 ? 0.403 26.938 23.703 1 95.81 94 PRO A O 1
ATOM 719 N N . PRO A 1 95 ? 2.123 28.328 23.719 1 93 95 PRO A N 1
ATOM 720 C CA . PRO A 1 95 ? 1.598 29.016 24.906 1 93 95 PRO A CA 1
ATOM 721 C C . PRO A 1 95 ? 0.277 29.734 24.641 1 93 95 PRO A C 1
ATOM 723 O O . PRO A 1 95 ? -0.554 29.859 25.531 1 93 95 PRO A O 1
ATOM 726 N N . VAL A 1 96 ? 0.202 30.234 23.422 1 93.62 96 VAL A N 1
ATOM 727 C CA . VAL A 1 96 ? -1.004 30.922 22.984 1 93.62 96 VAL A CA 1
ATOM 728 C C . VAL A 1 96 ? -1.386 30.469 21.578 1 93.62 96 VAL A C 1
ATOM 730 O O . VAL A 1 96 ? -0.519 30.297 20.719 1 93.62 96 VAL A O 1
ATOM 733 N N . LEU A 1 97 ? -2.676 30.234 21.391 1 96.5 97 LEU A N 1
ATOM 734 C CA . LEU A 1 97 ? -3.227 29.984 20.062 1 96.5 97 LEU A CA 1
ATOM 735 C C . LEU A 1 97 ? -4.07 31.172 19.594 1 96.5 97 LEU A C 1
ATOM 737 O O . LEU A 1 97 ? -4.934 31.641 20.328 1 96.5 97 LEU A O 1
ATOM 741 N N . TYR A 1 98 ? -3.758 31.656 18.469 1 97 98 TYR A N 1
ATOM 742 C CA . TYR A 1 98 ? -4.609 32.656 17.828 1 97 98 TYR A CA 1
ATOM 743 C C . TYR A 1 98 ? -5.625 31.984 16.906 1 97 98 TYR A C 1
ATOM 745 O O . TYR A 1 98 ? -5.301 31.031 16.203 1 97 98 TYR A O 1
ATOM 753 N N . ALA A 1 99 ? -6.848 32.5 16.953 1 98.12 99 ALA A N 1
ATOM 754 C CA . ALA A 1 99 ? -7.895 31.75 16.266 1 98.12 99 ALA A CA 1
ATOM 755 C C . ALA A 1 99 ? -8.875 32.688 15.562 1 98.12 99 ALA A C 1
ATOM 757 O O . ALA A 1 99 ? -9.102 33.812 16.016 1 98.12 99 ALA A O 1
ATOM 758 N N . SER A 1 100 ? -9.391 32.25 14.5 1 98.06 100 SER A N 1
ATOM 759 C CA . SER A 1 100 ? -10.492 32.844 13.766 1 98.06 100 SER A CA 1
ATOM 760 C C . SER A 1 100 ? -11.523 31.812 13.352 1 98.06 100 SER A C 1
ATOM 762 O O . SER A 1 100 ? -11.188 30.844 12.656 1 98.06 100 SER A O 1
ATOM 764 N N . GLY A 1 101 ? -12.82 31.922 13.773 1 97.62 101 GLY A N 1
ATOM 765 C CA . GLY A 1 101 ? -13.859 30.984 13.383 1 97.62 101 GLY A CA 1
ATOM 766 C C . GLY A 1 101 ? -14.508 30.297 14.57 1 97.62 101 GLY A C 1
ATOM 767 O O . GLY A 1 101 ? -14.727 30.906 15.609 1 97.62 101 GLY A O 1
ATOM 768 N N . ASP A 1 102 ? -14.922 29.062 14.461 1 97.06 102 ASP A N 1
ATOM 769 C CA . ASP A 1 102 ? -15.711 28.312 15.438 1 97.06 102 ASP A CA 1
ATOM 770 C C . ASP A 1 102 ? -14.812 27.656 16.484 1 97.06 102 ASP A C 1
ATOM 772 O O . ASP A 1 102 ? -14.32 26.547 16.266 1 97.06 102 ASP A O 1
ATOM 776 N N . LEU A 1 103 ? -14.75 28.156 17.672 1 96.5 103 LEU A N 1
ATOM 777 C CA . LEU A 1 103 ? -13.852 27.719 18.734 1 96.5 103 LEU A CA 1
ATOM 778 C C . LEU A 1 103 ? -14.281 26.359 19.281 1 96.5 103 LEU A C 1
ATOM 780 O O . LEU A 1 103 ? -13.5 25.688 19.953 1 96.5 103 LEU A O 1
ATOM 784 N N . SER A 1 104 ? -15.523 25.984 19.016 1 95.5 104 SER A N 1
ATOM 785 C CA . SER A 1 104 ? -16.016 24.703 19.531 1 95.5 104 SER A CA 1
ATOM 786 C C . SER A 1 104 ? -15.273 23.531 18.906 1 95.5 104 SER A C 1
ATOM 788 O O . SER A 1 104 ? -15.289 22.422 19.438 1 95.5 104 SER A O 1
ATOM 790 N N . LEU A 1 105 ? -14.562 23.781 17.812 1 97.62 105 LEU A N 1
ATOM 791 C CA . LEU A 1 105 ? -13.875 22.734 17.078 1 97.62 105 LEU A CA 1
ATOM 792 C C . LEU A 1 105 ? -12.555 22.375 17.766 1 97.62 105 LEU A C 1
ATOM 794 O O . LEU A 1 105 ? -11.953 21.344 17.453 1 97.62 105 LEU A O 1
ATOM 798 N N . LEU A 1 106 ? -12.086 23.188 18.672 1 97.25 106 LEU A N 1
ATOM 799 C CA . LEU A 1 106 ? -10.781 23.016 19.312 1 97.25 106 LEU A CA 1
ATOM 800 C C . LEU A 1 106 ? -10.742 21.734 20.125 1 97.25 106 LEU A C 1
ATOM 802 O O . LEU A 1 106 ? -9.672 21.156 20.328 1 97.25 106 LEU A O 1
ATOM 806 N N . ASN A 1 107 ? -11.891 21.266 20.578 1 95.12 107 ASN A N 1
ATOM 807 C CA . ASN A 1 107 ? -11.93 20.094 21.438 1 95.12 107 ASN A CA 1
ATOM 808 C C . ASN A 1 107 ? -12.836 19.016 20.859 1 95.12 107 ASN A C 1
ATOM 810 O O . ASN A 1 107 ? -13.609 18.391 21.594 1 95.12 107 ASN A O 1
ATOM 814 N N . THR A 1 108 ? -12.773 18.812 19.594 1 94.75 108 THR A N 1
ATOM 815 C CA . THR A 1 108 ? -13.461 17.734 18.906 1 94.75 108 THR A CA 1
ATOM 816 C C . THR A 1 108 ? -12.477 16.641 18.516 1 94.75 108 THR A C 1
ATOM 818 O O . THR A 1 108 ? -11.273 16.859 18.453 1 94.75 108 THR A O 1
ATOM 821 N N . HIS A 1 109 ? -13.039 15.438 18.359 1 95.44 109 HIS A N 1
ATOM 822 C CA . HIS A 1 109 ? -12.227 14.398 17.75 1 95.44 109 HIS A CA 1
ATOM 823 C C . HIS A 1 109 ? -11.859 14.75 16.312 1 95.44 109 HIS A C 1
ATOM 825 O O . HIS A 1 109 ? -12.719 15.18 15.539 1 95.44 109 HIS A O 1
ATOM 831 N N . ALA A 1 110 ? -10.547 14.586 16.031 1 97.81 110 ALA A N 1
ATOM 832 C CA . ALA A 1 110 ? -10.094 15.125 14.75 1 97.81 110 ALA A CA 1
ATOM 833 C C . ALA A 1 110 ? -9.125 14.164 14.07 1 97.81 110 ALA A C 1
ATOM 835 O O . ALA A 1 110 ? -8.453 13.375 14.734 1 97.81 110 ALA A O 1
ATOM 836 N N . LEU A 1 111 ? -9.133 14.227 12.766 1 98.56 111 LEU A N 1
ATOM 837 C CA . LEU A 1 111 ? -8.141 13.547 11.938 1 98.56 111 LEU A CA 1
ATOM 838 C C . LEU A 1 111 ? -7.359 14.555 11.102 1 98.56 111 LEU A C 1
ATOM 840 O O . LEU A 1 111 ? -7.949 15.359 10.375 1 98.56 111 LEU A O 1
ATOM 844 N N . ALA A 1 112 ? -6.055 14.492 11.266 1 98.88 112 ALA A N 1
ATOM 845 C CA . ALA A 1 112 ? -5.207 15.289 10.375 1 98.88 112 ALA A CA 1
ATOM 846 C C . ALA A 1 112 ? -5.016 14.594 9.031 1 98.88 112 ALA A C 1
ATOM 848 O O . ALA A 1 112 ? -4.789 13.383 8.977 1 98.88 112 ALA A O 1
ATOM 849 N N . ILE A 1 113 ? -5.176 15.297 7.969 1 98.88 113 ILE A N 1
ATOM 850 C CA . ILE A 1 113 ? -4.922 14.797 6.625 1 98.88 113 ILE A CA 1
ATOM 851 C C . ILE A 1 113 ? -3.855 15.656 5.945 1 98.88 113 ILE A C 1
ATOM 853 O O . ILE A 1 113 ? -4.062 16.859 5.73 1 98.88 113 ILE A O 1
ATOM 857 N N . VAL A 1 114 ? -2.711 15.023 5.684 1 98.75 114 VAL A N 1
ATOM 858 C CA . VAL A 1 114 ? -1.569 15.75 5.137 1 98.75 114 VAL A CA 1
ATOM 859 C C . VAL A 1 114 ? -0.983 14.977 3.955 1 98.75 114 VAL A C 1
ATOM 861 O O . VAL A 1 114 ? -1.317 13.805 3.742 1 98.75 114 VAL A O 1
ATOM 864 N N . GLY A 1 115 ? -0.165 15.664 3.238 1 98 115 GLY A N 1
ATOM 865 C CA . GLY A 1 115 ? 0.484 15.031 2.102 1 98 115 GLY A CA 1
ATOM 866 C C . GLY A 1 115 ? 1.21 16.016 1.203 1 98 115 GLY A C 1
ATOM 867 O O . GLY A 1 115 ? 1.548 17.125 1.63 1 98 115 GLY A O 1
ATOM 868 N N . ALA A 1 116 ? 1.377 15.633 -0.037 1 93.44 116 ALA A N 1
ATOM 869 C CA . ALA A 1 116 ? 2.209 16.359 -0.988 1 93.44 116 ALA A CA 1
ATOM 870 C C . ALA A 1 116 ? 1.556 17.688 -1.382 1 93.44 116 ALA A C 1
ATOM 872 O O . ALA A 1 116 ? 0.359 17.734 -1.679 1 93.44 116 ALA A O 1
ATOM 873 N N . ARG A 1 117 ? 2.377 18.75 -1.37 1 90.94 117 ARG A N 1
ATOM 874 C CA . ARG A 1 117 ? 1.922 20.031 -1.898 1 90.94 117 ARG A CA 1
ATOM 875 C C . ARG A 1 117 ? 1.685 19.953 -3.402 1 90.94 117 ARG A C 1
ATOM 877 O O . ARG A 1 117 ? 0.721 20.531 -3.916 1 90.94 117 ARG A O 1
ATOM 884 N N . ALA A 1 118 ? 2.635 19.25 -3.967 1 87.88 118 ALA A N 1
ATOM 885 C CA . ALA A 1 118 ? 2.486 18.938 -5.391 1 87.88 118 ALA A CA 1
ATOM 886 C C . ALA A 1 118 ? 1.86 17.562 -5.598 1 87.88 118 ALA A C 1
ATOM 888 O O . ALA A 1 118 ? 2.502 16.656 -6.133 1 87.88 118 ALA A O 1
ATOM 889 N N . SER A 1 119 ? 0.612 17.422 -5.301 1 89.62 119 SER A N 1
ATOM 890 C CA . SER A 1 119 ? -0.08 16.141 -5.301 1 89.62 119 SER A CA 1
ATOM 891 C C . SER A 1 119 ? -0.517 15.742 -6.707 1 89.62 119 SER A C 1
ATOM 893 O O . SER A 1 119 ? -0.653 16.609 -7.582 1 89.62 119 SER A O 1
ATOM 895 N N . THR A 1 120 ? -0.658 14.492 -6.926 1 86.81 120 THR A N 1
ATOM 896 C CA . THR A 1 120 ? -1.267 13.969 -8.141 1 86.81 120 THR A CA 1
ATOM 897 C C . THR A 1 120 ? -2.787 14.086 -8.086 1 86.81 120 THR A C 1
ATOM 899 O O . THR A 1 120 ? -3.346 14.438 -7.043 1 86.81 120 THR A O 1
ATOM 902 N N . SER A 1 121 ? -3.43 13.867 -9.273 1 84.88 121 SER A N 1
ATOM 903 C CA . SER A 1 121 ? -4.887 13.836 -9.281 1 84.88 121 SER A CA 1
ATOM 904 C C . SER A 1 121 ? -5.418 12.734 -8.367 1 84.88 121 SER A C 1
ATOM 906 O O . SER A 1 121 ? -6.457 12.906 -7.727 1 84.88 121 SER A O 1
ATOM 908 N N . TYR A 1 122 ? -4.637 11.609 -8.328 1 88.5 122 TYR A N 1
ATOM 909 C CA . TYR A 1 122 ? -4.988 10.523 -7.418 1 88.5 122 TYR A CA 1
ATOM 910 C C . TYR A 1 122 ? -4.969 11 -5.969 1 88.5 122 TYR A C 1
ATOM 912 O O . TYR A 1 122 ? -5.934 10.789 -5.23 1 88.5 122 TYR A O 1
ATOM 920 N N . GLY A 1 123 ? -3.902 11.695 -5.586 1 94.38 123 GLY A N 1
ATOM 921 C CA . GLY A 1 123 ? -3.758 12.18 -4.227 1 94.38 123 GLY A CA 1
ATOM 922 C C . GLY A 1 123 ? -4.844 13.156 -3.824 1 94.38 123 GLY A C 1
ATOM 923 O O . GLY A 1 123 ? -5.387 13.078 -2.719 1 94.38 123 GLY A O 1
ATOM 924 N N . ARG A 1 124 ? -5.176 14.055 -4.734 1 94.25 124 ARG A N 1
ATOM 925 C CA . ARG A 1 124 ? -6.191 15.055 -4.445 1 94.25 124 ARG A CA 1
ATOM 926 C C . ARG A 1 124 ? -7.566 14.414 -4.281 1 94.25 124 ARG A C 1
ATOM 928 O O . ARG A 1 124 ? -8.305 14.742 -3.348 1 94.25 124 ARG A O 1
ATOM 935 N N . ARG A 1 125 ? -7.859 13.492 -5.152 1 92.88 125 ARG A N 1
ATOM 936 C CA . ARG A 1 125 ? -9.156 12.812 -5.098 1 92.88 125 ARG A CA 1
ATOM 937 C C . ARG A 1 125 ? -9.297 12.008 -3.812 1 92.88 125 ARG A C 1
ATOM 939 O O . ARG A 1 125 ? -10.328 12.062 -3.148 1 92.88 125 ARG A O 1
ATOM 946 N N . VAL A 1 126 ? -8.289 11.32 -3.494 1 95.5 126 VAL A N 1
ATOM 947 C CA . VAL A 1 126 ? -8.312 10.469 -2.311 1 95.5 126 VAL A CA 1
ATOM 948 C C . VAL A 1 126 ? -8.438 11.328 -1.056 1 95.5 126 VAL A C 1
ATOM 950 O O . VAL A 1 126 ? -9.25 11.039 -0.175 1 95.5 126 VAL A O 1
ATOM 953 N N . ALA A 1 127 ? -7.66 12.422 -0.99 1 98.12 127 ALA A N 1
ATOM 954 C CA . ALA A 1 127 ? -7.727 13.328 0.153 1 98.12 127 ALA A CA 1
ATOM 955 C C . ALA A 1 127 ? -9.125 13.914 0.311 1 98.12 127 ALA A C 1
ATOM 957 O O . ALA A 1 127 ? -9.68 13.938 1.415 1 98.12 127 ALA A O 1
ATOM 958 N N . HIS A 1 128 ? -9.656 14.328 -0.827 1 97.38 128 HIS A N 1
ATOM 959 C CA . HIS A 1 128 ? -10.992 14.914 -0.824 1 97.38 128 HIS A CA 1
ATOM 960 C C . HIS A 1 128 ? -12.031 13.906 -0.359 1 97.38 128 HIS A C 1
ATOM 962 O O . HIS A 1 128 ? -12.828 14.195 0.537 1 97.38 128 HIS A O 1
ATOM 968 N N . ASN A 1 129 ? -11.961 12.727 -0.903 1 95.5 129 ASN A N 1
ATOM 969 C CA . ASN A 1 129 ? -12.977 11.711 -0.63 1 95.5 129 ASN A CA 1
ATOM 970 C C . ASN A 1 129 ? -12.883 11.203 0.804 1 95.5 129 ASN A C 1
ATOM 972 O O . ASN A 1 129 ? -13.906 11.039 1.477 1 95.5 129 ASN A O 1
ATOM 976 N N . LEU A 1 130 ? -11.734 10.938 1.245 1 97 130 LEU A N 1
ATOM 977 C CA . LEU A 1 130 ? -11.57 10.453 2.611 1 97 130 LEU A CA 1
ATOM 978 C C . LEU A 1 130 ? -11.938 11.531 3.621 1 97 130 LEU A C 1
ATOM 980 O O . LEU A 1 130 ? -12.516 11.242 4.668 1 97 130 LEU A O 1
ATOM 984 N N . SER A 1 131 ? -11.57 12.773 3.281 1 98.31 131 SER A N 1
ATOM 985 C CA . SER A 1 131 ? -11.953 13.883 4.148 1 98.31 131 SER A CA 1
ATOM 986 C C . SER A 1 131 ? -13.469 13.992 4.266 1 98.31 131 SER A C 1
ATOM 988 O O . SER A 1 131 ? -13.992 14.195 5.359 1 98.31 131 SER A O 1
ATOM 990 N N . SER A 1 132 ? -14.133 13.875 3.127 1 96.25 132 SER A N 1
ATOM 991 C CA . SER A 1 132 ? -15.594 13.906 3.133 1 96.25 132 SER A CA 1
ATOM 992 C C . SER A 1 132 ? -16.156 12.781 3.99 1 96.25 132 SER A C 1
ATOM 994 O O . SER A 1 132 ? -17.047 13.008 4.816 1 96.25 132 SER A O 1
ATOM 996 N N . ALA A 1 133 ? -15.609 11.625 3.826 1 92.31 133 ALA A N 1
ATOM 997 C CA . ALA A 1 133 ? -16.109 10.445 4.52 1 92.31 133 ALA A CA 1
ATOM 998 C C . ALA A 1 133 ? -15.891 10.555 6.023 1 92.31 133 ALA A C 1
ATOM 1000 O O . ALA A 1 133 ? -16.781 10.234 6.816 1 92.31 133 ALA A O 1
ATOM 1001 N N . VAL A 1 134 ? -14.758 11.016 6.422 1 95.94 134 VAL A N 1
ATOM 1002 C CA . VAL A 1 134 ? -14.453 11.125 7.844 1 95.94 134 VAL A CA 1
ATOM 1003 C C . VAL A 1 134 ? -15.305 12.219 8.477 1 95.94 134 VAL A C 1
ATOM 1005 O O . VAL A 1 134 ? -15.734 12.102 9.625 1 95.94 134 VAL A O 1
ATOM 1008 N N . SER A 1 135 ? -15.516 13.273 7.711 1 95 135 SER A N 1
ATOM 1009 C CA . SER A 1 135 ? -16.391 14.352 8.18 1 95 135 SER A CA 1
ATOM 1010 C C . SER A 1 135 ? -17.812 13.859 8.414 1 95 135 SER A C 1
ATOM 1012 O O . SER A 1 135 ? -18.422 14.188 9.422 1 95 135 SER A O 1
ATOM 1014 N N . LEU A 1 136 ? -18.219 13.047 7.484 1 90.56 136 LEU A N 1
ATOM 1015 C CA . LEU A 1 136 ? -19.562 12.484 7.602 1 90.56 136 LEU A CA 1
ATOM 1016 C C . LEU A 1 136 ? -19.672 11.586 8.828 1 90.56 136 LEU A C 1
ATOM 1018 O O . LEU A 1 136 ? -20.75 11.453 9.414 1 90.56 136 LEU A O 1
ATOM 1022 N N . ALA A 1 137 ? -18.578 11.031 9.203 1 89.81 137 ALA A N 1
ATOM 1023 C CA . ALA A 1 137 ? -18.547 10.164 10.375 1 89.81 137 ALA A CA 1
ATOM 1024 C C . ALA A 1 137 ? -18.469 10.984 11.656 1 89.81 137 ALA A C 1
ATOM 1026 O O . ALA A 1 137 ? -18.516 10.422 12.758 1 89.81 137 ALA A O 1
ATOM 1027 N N . GLY A 1 138 ? -18.234 12.312 11.531 1 90.62 138 GLY A N 1
ATOM 1028 C CA . GLY A 1 138 ? -18.312 13.18 12.695 1 90.62 138 GLY A CA 1
ATOM 1029 C C . GLY A 1 138 ? -16.969 13.672 13.164 1 90.62 138 GLY A C 1
ATOM 1030 O O . GLY A 1 138 ? -16.859 14.289 14.227 1 90.62 138 GLY A O 1
ATOM 1031 N N . LEU A 1 139 ? -15.977 13.414 12.406 1 95.56 139 LEU A N 1
ATOM 1032 C CA . LEU A 1 139 ? -14.648 13.859 12.789 1 95.56 139 LEU A CA 1
ATOM 1033 C C . LEU A 1 139 ? -14.336 15.227 12.188 1 95.56 139 LEU A C 1
ATOM 1035 O O . LEU A 1 139 ? -14.773 15.531 11.078 1 95.56 139 LEU A O 1
ATOM 1039 N N . THR A 1 140 ? -13.625 16.016 12.883 1 97.94 140 THR A N 1
ATOM 1040 C CA . THR A 1 140 ? -13.094 17.266 12.352 1 97.94 140 THR A CA 1
ATOM 1041 C C . THR A 1 140 ? -11.82 17.016 11.555 1 97.94 140 THR A C 1
ATOM 1043 O O . THR A 1 140 ? -10.953 16.25 11.984 1 97.94 140 THR A O 1
ATOM 1046 N N . VAL A 1 141 ? -11.734 17.594 10.375 1 98.75 141 VAL A N 1
ATOM 1047 C CA . VAL A 1 141 ? -10.539 17.453 9.547 1 98.75 141 VAL A CA 1
ATOM 1048 C C . VAL A 1 141 ? -9.555 18.578 9.875 1 98.75 141 VAL A C 1
ATOM 1050 O O . VAL A 1 141 ? -9.93 19.75 9.922 1 98.75 141 VAL A O 1
ATOM 1053 N N . VAL A 1 142 ? -8.289 18.25 10.156 1 98.88 142 VAL A N 1
ATOM 1054 C CA . VAL A 1 142 ? -7.242 19.234 10.445 1 98.88 142 VAL A CA 1
ATOM 1055 C C . VAL A 1 142 ? -6.168 19.172 9.359 1 98.88 142 VAL A C 1
ATOM 1057 O O . VAL A 1 142 ? -5.699 18.094 9 1 98.88 142 VAL A O 1
ATOM 1060 N N . SER A 1 143 ? -5.777 20.281 8.789 1 98.81 143 SER A N 1
ATOM 1061 C CA . SER A 1 143 ? -4.703 20.328 7.801 1 98.81 143 SER A CA 1
ATOM 1062 C C . SER A 1 143 ? -4.027 21.688 7.785 1 98.81 143 SER A C 1
ATOM 1064 O O . SER A 1 143 ? -4.336 22.562 8.609 1 98.81 143 SER A O 1
ATOM 1066 N N . GLY A 1 144 ? -3.049 21.906 6.945 1 98.25 144 GLY A N 1
ATOM 1067 C CA . GLY A 1 144 ? -2.158 23.062 7.078 1 98.25 144 GLY A CA 1
ATOM 1068 C C . GLY A 1 144 ? -2.467 24.172 6.094 1 98.25 144 GLY A C 1
ATOM 1069 O O . GLY A 1 144 ? -1.752 25.172 6.039 1 98.25 144 GLY A O 1
ATOM 1070 N N . LEU A 1 145 ? -3.486 23.938 5.215 1 98.31 145 LEU A N 1
ATOM 1071 C CA . LEU A 1 145 ? -3.908 24.922 4.215 1 98.31 145 LEU A CA 1
ATOM 1072 C C . LEU A 1 145 ? -2.863 25.047 3.111 1 98.31 145 LEU A C 1
ATOM 1074 O O . LEU A 1 145 ? -2.828 26.062 2.404 1 98.31 145 LEU A O 1
ATOM 1078 N N . ALA A 1 146 ? -1.876 24.172 3.049 1 96.81 146 ALA A N 1
ATOM 1079 C CA . ALA A 1 146 ? -0.937 24.156 1.932 1 96.81 146 ALA A CA 1
ATOM 1080 C C . ALA A 1 146 ? -1.64 23.766 0.635 1 96.81 146 ALA A C 1
ATOM 1082 O O . ALA A 1 146 ? -2.826 23.422 0.641 1 96.81 146 ALA A O 1
ATOM 1083 N N . LEU A 1 147 ? -0.925 23.859 -0.403 1 95.25 147 LEU A N 1
ATOM 1084 C CA . LEU A 1 147 ? -1.446 23.359 -1.673 1 95.25 147 LEU A CA 1
ATOM 1085 C C . LEU A 1 147 ? -1.519 21.844 -1.676 1 95.25 147 LEU A C 1
ATOM 1087 O O . LEU A 1 147 ? -1.013 21.188 -0.76 1 95.25 147 LEU A O 1
ATOM 1091 N N . GLY A 1 148 ? -2.227 21.297 -2.672 1 96.06 148 GLY A N 1
ATOM 1092 C CA . GLY A 1 148 ? -2.254 19.859 -2.861 1 96.06 148 GLY A CA 1
ATOM 1093 C C . GLY A 1 148 ? -3.189 19.156 -1.901 1 96.06 148 GLY A C 1
ATOM 1094 O O . GLY A 1 148 ? -4.379 19.469 -1.835 1 96.06 148 GLY A O 1
ATOM 1095 N N . VAL A 1 149 ? -2.635 18.344 -1.136 1 98.19 149 VAL A N 1
ATOM 1096 C CA . VAL A 1 149 ? -3.428 17.453 -0.293 1 98.19 149 VAL A CA 1
ATOM 1097 C C . VAL A 1 149 ? -4.164 18.266 0.768 1 98.19 149 VAL A C 1
ATOM 1099 O O . VAL A 1 149 ? -5.34 18.016 1.05 1 98.19 149 VAL A O 1
ATOM 1102 N N . ASP A 1 150 ? -3.486 19.266 1.331 1 98.56 150 ASP A N 1
ATOM 1103 C CA . ASP A 1 150 ? -4.141 20.094 2.344 1 98.56 150 ASP A CA 1
ATOM 1104 C C . ASP A 1 150 ? -5.398 20.75 1.784 1 98.56 150 ASP A C 1
ATOM 1106 O O . ASP A 1 150 ? -6.453 20.734 2.422 1 98.56 150 ASP A O 1
ATOM 1110 N N . THR A 1 151 ? -5.215 21.312 0.638 1 98.44 151 THR A N 1
ATOM 1111 C CA . THR A 1 151 ? -6.344 21.969 -0.015 1 98.44 151 THR A CA 1
ATOM 1112 C C . THR A 1 151 ? -7.492 20.984 -0.23 1 98.44 151 THR A C 1
ATOM 1114 O O . THR A 1 151 ? -8.633 21.266 0.14 1 98.44 151 THR A O 1
ATOM 1117 N N . ALA A 1 152 ? -7.168 19.828 -0.782 1 98.19 152 ALA A N 1
ATOM 1118 C CA . ALA A 1 152 ? -8.172 18.812 -1.089 1 98.19 152 ALA A CA 1
ATOM 1119 C C . ALA A 1 152 ? -8.859 18.328 0.181 1 98.19 152 ALA A C 1
ATOM 1121 O O . ALA A 1 152 ? -10.062 18.062 0.178 1 98.19 152 ALA A O 1
ATOM 1122 N N . ALA A 1 153 ? -8.125 18.219 1.243 1 98.81 153 ALA A N 1
ATOM 1123 C CA . ALA A 1 153 ? -8.672 17.75 2.518 1 98.81 153 ALA A CA 1
ATOM 1124 C C . ALA A 1 153 ? -9.711 18.734 3.053 1 98.81 153 ALA A C 1
ATOM 1126 O O . ALA A 1 153 ? -10.828 18.344 3.41 1 98.81 153 ALA A O 1
ATOM 1127 N N . HIS A 1 154 ? -9.336 20 3.084 1 98.88 154 HIS A N 1
ATOM 1128 C CA . HIS A 1 154 ? -10.281 21.016 3.551 1 98.88 154 HIS A CA 1
ATOM 1129 C C . HIS A 1 154 ? -11.523 21.062 2.668 1 98.88 154 HIS A C 1
ATOM 1131 O O . HIS A 1 154 ? -12.648 21.109 3.172 1 98.88 154 HIS A O 1
ATOM 1137 N N . GLU A 1 155 ? -11.266 21.031 1.376 1 98.44 155 GLU A N 1
ATOM 1138 C CA . GLU A 1 155 ? -12.375 21.078 0.428 1 98.44 155 GLU A CA 1
ATOM 1139 C C . GLU A 1 155 ? -13.305 19.875 0.594 1 98.44 155 GLU A C 1
ATOM 1141 O O . GLU A 1 155 ? -14.523 20.016 0.512 1 98.44 155 GLU A O 1
ATOM 1146 N N . GLY A 1 156 ? -12.719 18.75 0.775 1 97.69 156 GLY A N 1
ATOM 1147 C CA . GLY A 1 156 ? -13.516 17.547 0.996 1 97.69 156 GLY A CA 1
ATOM 1148 C C . GLY A 1 156 ? -14.398 17.641 2.225 1 97.69 156 GLY A C 1
ATOM 1149 O O . GLY A 1 156 ? -15.562 17.234 2.186 1 97.69 156 GLY A O 1
ATOM 1150 N N . ALA A 1 157 ? -13.883 18.156 3.324 1 98.12 157 ALA A N 1
ATOM 1151 C CA . ALA A 1 157 ? -14.664 18.328 4.543 1 98.12 157 ALA A CA 1
ATOM 1152 C C . ALA A 1 157 ? -15.812 19.312 4.316 1 98.12 157 ALA A C 1
ATOM 1154 O O . ALA A 1 157 ? -16.953 19.031 4.676 1 98.12 157 ALA A O 1
ATOM 1155 N N . LEU A 1 158 ? -15.492 20.391 3.662 1 97.62 158 LEU A N 1
ATOM 1156 C CA . LEU A 1 158 ? -16.469 21.469 3.447 1 97.62 158 LEU A CA 1
ATOM 1157 C C . LEU A 1 158 ? -17.562 21.016 2.49 1 97.62 158 LEU A C 1
ATOM 1159 O O . LEU A 1 158 ? -18.703 21.469 2.598 1 97.62 158 LEU A O 1
ATOM 1163 N N . ALA A 1 159 ? -17.188 20.094 1.581 1 94.06 159 ALA A N 1
ATOM 1164 C CA . ALA A 1 159 ? -18.125 19.641 0.554 1 94.06 159 ALA A CA 1
ATOM 1165 C C . ALA A 1 159 ? -19.328 18.953 1.18 1 94.06 159 ALA A C 1
ATOM 1167 O O . ALA A 1 159 ? -20.406 18.922 0.581 1 94.06 159 ALA A O 1
ATOM 1168 N N . VAL A 1 160 ? -19.219 18.453 2.4 1 91.38 160 VAL A N 1
ATOM 1169 C CA . VAL A 1 160 ? -20.328 17.75 3.053 1 91.38 160 VAL A CA 1
ATOM 1170 C C . VAL A 1 160 ? -20.734 18.5 4.324 1 91.38 160 VAL A C 1
ATOM 1172 O O . VAL A 1 160 ? -21.219 17.891 5.277 1 91.38 160 VAL A O 1
ATOM 1175 N N . SER A 1 161 ? -20.359 19.766 4.336 1 92.88 161 SER A N 1
ATOM 1176 C CA . SER A 1 161 ? -20.656 20.641 5.465 1 92.88 161 SER A CA 1
ATOM 1177 C C . SER A 1 161 ? -20.031 20.109 6.75 1 92.88 161 SER A C 1
ATOM 1179 O O . SER A 1 161 ? -20.641 20.188 7.82 1 92.88 161 SER A O 1
ATOM 1181 N N . GLY A 1 162 ? -18.875 19.469 6.492 1 94.25 162 GLY A N 1
ATOM 1182 C CA . GLY A 1 162 ? -18.109 19 7.641 1 94.25 162 GLY A CA 1
ATOM 1183 C C . GLY A 1 162 ? -17.328 20.109 8.312 1 94.25 162 GLY A C 1
ATOM 1184 O O . GLY A 1 162 ? -17.438 21.281 7.93 1 94.25 162 GLY A O 1
ATOM 1185 N N . LYS A 1 163 ? -16.625 19.75 9.344 1 95.19 163 LYS A N 1
ATOM 1186 C CA . LYS A 1 163 ? -15.836 20.672 10.148 1 95.19 163 LYS A CA 1
ATOM 1187 C C . LYS A 1 163 ? -14.344 20.531 9.836 1 95.19 163 LYS A C 1
ATOM 1189 O O . LYS A 1 163 ? -13.844 19.422 9.68 1 95.19 163 LYS A O 1
ATOM 1194 N N . THR A 1 164 ? -13.695 21.656 9.664 1 98.69 164 THR A N 1
ATOM 1195 C CA . THR A 1 164 ? -12.273 21.578 9.352 1 98.69 164 THR A CA 1
ATOM 1196 C C . THR A 1 164 ? -11.508 22.703 10.055 1 98.69 164 THR A C 1
ATOM 1198 O O . THR A 1 164 ? -12.062 23.766 10.312 1 98.69 164 THR A O 1
ATOM 1201 N N . ILE A 1 165 ? -10.297 22.484 10.438 1 98.88 165 ILE A N 1
ATOM 1202 C CA . ILE A 1 165 ? -9.383 23.422 11.078 1 98.88 165 ILE A CA 1
ATOM 1203 C C . ILE A 1 165 ? -8.133 23.594 10.219 1 98.88 165 ILE A C 1
ATOM 1205 O O . ILE A 1 165 ? -7.465 22.609 9.875 1 98.88 165 ILE A O 1
ATOM 1209 N N . ALA A 1 166 ? -7.836 24.75 9.852 1 98.94 166 ALA A N 1
ATOM 1210 C CA . ALA A 1 166 ? -6.578 25.078 9.18 1 98.94 166 ALA A CA 1
ATOM 1211 C C . ALA A 1 166 ? -5.547 25.609 10.172 1 98.94 166 ALA A C 1
ATOM 1213 O O . ALA A 1 166 ? -5.812 26.594 10.875 1 98.94 166 ALA A O 1
ATOM 1214 N N . VAL A 1 167 ? -4.43 25.031 10.25 1 98.81 167 VAL A N 1
ATOM 1215 C CA . VAL A 1 167 ? -3.336 25.484 11.102 1 98.81 167 VAL A CA 1
ATOM 1216 C C . VAL A 1 167 ? -2.295 26.219 10.25 1 98.81 167 VAL A C 1
ATOM 1218 O O . VAL A 1 167 ? -1.696 25.625 9.352 1 98.81 167 VAL A O 1
ATOM 1221 N N . LEU A 1 168 ? -2.004 27.406 10.586 1 98.5 168 LEU A N 1
ATOM 1222 C CA . LEU A 1 168 ? -1.155 28.25 9.742 1 98.5 168 LEU A CA 1
ATOM 1223 C C . LEU A 1 168 ? 0.269 28.297 10.281 1 98.5 168 LEU A C 1
ATOM 1225 O O . LEU A 1 168 ? 0.491 28.094 11.477 1 98.5 168 LEU A O 1
ATOM 1229 N N . GLY A 1 169 ? 1.204 28.578 9.344 1 96.94 169 GLY A N 1
ATOM 1230 C CA . GLY A 1 169 ? 2.584 28.859 9.703 1 96.94 169 GLY A CA 1
ATOM 1231 C C . GLY A 1 169 ? 2.922 30.344 9.68 1 96.94 169 GLY A C 1
ATOM 1232 O O . GLY A 1 169 ? 4.074 30.719 9.461 1 96.94 169 GLY A O 1
ATOM 1233 N N . CYS A 1 170 ? 1.926 31.156 9.773 1 97.19 170 CYS A N 1
ATOM 1234 C CA . CYS A 1 170 ? 2.037 32.625 9.789 1 97.19 170 CYS A CA 1
ATOM 1235 C C . CYS A 1 170 ? 0.882 33.25 10.562 1 97.19 170 CYS A C 1
ATOM 1237 O O . CYS A 1 170 ? 0.087 32.531 11.18 1 97.19 170 CYS A O 1
ATOM 1239 N N . GLY A 1 171 ? 0.91 34.531 10.648 1 97.06 171 GLY A N 1
ATOM 1240 C CA . GLY A 1 171 ? -0.163 35.219 11.359 1 97.06 171 GLY A CA 1
ATOM 1241 C C . GLY A 1 171 ? -1.516 35.062 10.695 1 97.06 171 GLY A C 1
ATOM 1242 O O . GLY A 1 171 ? -1.593 34.781 9.492 1 97.06 171 GLY A O 1
ATOM 1243 N N . LEU A 1 172 ? -2.568 35.281 11.461 1 97.69 172 LEU A N 1
ATOM 1244 C CA . LEU A 1 172 ? -3.93 35.094 10.953 1 97.69 172 LEU A CA 1
ATOM 1245 C C . LEU A 1 172 ? -4.227 36.125 9.867 1 97.69 172 LEU A C 1
ATOM 1247 O O . LEU A 1 172 ? -5.121 35.906 9.039 1 97.69 172 LEU A O 1
ATOM 1251 N N . ASP A 1 173 ? -3.486 37.188 9.891 1 96.25 173 ASP A N 1
ATOM 1252 C CA . ASP A 1 173 ? -3.748 38.281 8.969 1 96.25 173 ASP A CA 1
ATOM 1253 C C . ASP A 1 173 ? -2.982 38.094 7.664 1 96.25 173 ASP A C 1
ATOM 1255 O O . ASP A 1 173 ? -3.082 38.938 6.758 1 96.25 173 ASP A O 1
ATOM 1259 N N . ILE A 1 174 ? -2.23 37.062 7.57 1 95.56 174 ILE A N 1
ATOM 1260 C CA . ILE A 1 174 ? -1.461 36.75 6.375 1 95.56 174 ILE A CA 1
ATOM 1261 C C . ILE A 1 174 ? -1.965 35.438 5.773 1 95.56 174 ILE A C 1
ATOM 1263 O O . ILE A 1 174 ? -1.988 34.406 6.445 1 95.56 174 ILE A O 1
ATOM 1267 N N . VAL A 1 175 ? -2.395 35.5 4.492 1 95.25 175 VAL A N 1
ATOM 1268 C CA . VAL A 1 175 ? -2.875 34.281 3.822 1 95.25 175 VAL A CA 1
ATOM 1269 C C . VAL A 1 175 ? -1.759 33.688 2.971 1 95.25 175 VAL A C 1
ATOM 1271 O O . VAL A 1 175 ? -1.273 34.312 2.033 1 95.25 175 VAL A O 1
ATOM 1274 N N . TYR A 1 176 ? -1.429 32.531 3.32 1 95.31 176 TYR A N 1
ATOM 1275 C CA . TYR A 1 176 ? -0.425 31.781 2.576 1 95.31 176 TYR A CA 1
ATOM 1276 C C . TYR A 1 176 ? -0.783 30.312 2.521 1 95.31 176 TYR A C 1
ATOM 1278 O O . TYR A 1 176 ? -1.062 29.688 3.553 1 95.31 176 TYR A O 1
ATOM 1286 N N . PRO A 1 177 ? -0.691 29.672 1.274 1 95.44 177 PRO A N 1
ATOM 1287 C CA . PRO A 1 177 ? -0.388 30.312 -0.006 1 95.44 177 PRO A CA 1
ATOM 1288 C C . PRO A 1 177 ? -1.531 31.203 -0.51 1 95.44 177 PRO A C 1
ATOM 1290 O O . PRO A 1 177 ? -2.695 30.953 -0.188 1 95.44 177 PRO A O 1
ATOM 1293 N N . TYR A 1 178 ? -1.17 32.094 -1.276 1 93.75 178 TYR A N 1
ATOM 1294 C CA . TYR A 1 178 ? -2.15 33.062 -1.752 1 93.75 178 TYR A CA 1
ATOM 1295 C C . TYR A 1 178 ? -3.252 32.375 -2.553 1 93.75 178 TYR A C 1
ATOM 1297 O O . TYR A 1 178 ? -4.41 32.812 -2.512 1 93.75 178 TYR A O 1
ATOM 1305 N N . GLN A 1 179 ? -2.92 31.312 -3.215 1 93.56 179 GLN A N 1
ATOM 1306 C CA . GLN A 1 179 ? -3.855 30.547 -4.035 1 93.56 179 GLN A CA 1
ATOM 1307 C C . GLN A 1 179 ? -5.027 30.031 -3.199 1 93.56 179 GLN A C 1
ATOM 1309 O O . GLN A 1 179 ? -6.102 29.766 -3.732 1 93.56 179 GLN A O 1
ATOM 1314 N N . ASN A 1 180 ? -4.809 29.953 -1.884 1 96.56 180 ASN A N 1
ATOM 1315 C CA . ASN A 1 180 ? -5.84 29.391 -1.023 1 96.56 180 ASN A CA 1
ATOM 1316 C C . ASN A 1 180 ? -6.559 30.469 -0.224 1 96.56 180 ASN A C 1
ATOM 1318 O O . ASN A 1 180 ? -7.137 30.188 0.828 1 96.56 180 ASN A O 1
ATOM 1322 N N . LYS A 1 181 ? -6.555 31.688 -0.735 1 97.31 181 LYS A N 1
ATOM 1323 C CA . LYS A 1 181 ? -7.199 32.812 -0.061 1 97.31 181 LYS A CA 1
ATOM 1324 C C . LYS A 1 181 ? -8.695 32.562 0.092 1 97.31 181 LYS A C 1
ATOM 1326 O O . LYS A 1 181 ? -9.258 32.812 1.164 1 97.31 181 LYS A O 1
ATOM 1331 N N . LYS A 1 182 ? -9.32 32.156 -0.994 1 97.81 182 LYS A N 1
ATOM 1332 C CA . LYS A 1 182 ? -10.75 31.859 -0.936 1 97.81 182 LYS A CA 1
ATOM 1333 C C . LYS A 1 182 ? -11.055 30.766 0.069 1 97.81 182 LYS A C 1
ATOM 1335 O O . LYS A 1 182 ? -12 30.875 0.856 1 97.81 182 LYS A O 1
ATOM 1340 N N . LEU A 1 183 ? -10.258 29.75 -0.01 1 98.19 183 LEU A N 1
ATOM 1341 C CA . LEU A 1 183 ? -10.438 28.625 0.913 1 98.19 183 LEU A CA 1
ATOM 1342 C C . LEU A 1 183 ? -10.25 29.078 2.357 1 98.19 183 LEU A C 1
ATOM 1344 O O . LEU A 1 183 ? -11.031 28.703 3.234 1 98.19 183 LEU A O 1
ATOM 1348 N N . TYR A 1 184 ? -9.297 29.922 2.604 1 98.38 184 TYR A N 1
ATOM 1349 C CA . TYR A 1 184 ? -9.062 30.5 3.92 1 98.38 184 TYR A CA 1
ATOM 1350 C C . TYR A 1 184 ? -10.305 31.203 4.438 1 98.38 184 TYR A C 1
ATOM 1352 O O . TYR A 1 184 ? -10.711 31 5.582 1 98.38 184 TYR A O 1
ATOM 1360 N N . LYS A 1 185 ? -10.836 32 3.619 1 98.06 185 LYS A N 1
ATOM 1361 C CA . LYS A 1 185 ? -12.008 32.781 4.012 1 98.06 185 LYS A CA 1
ATOM 1362 C C . LYS A 1 185 ? -13.18 31.875 4.371 1 98.06 185 LYS A C 1
ATOM 1364 O O . LYS A 1 185 ? -13.883 32.125 5.355 1 98.06 185 LYS A O 1
ATOM 1369 N N . ILE A 1 186 ? -13.344 30.875 3.568 1 98.12 186 ILE A N 1
ATOM 1370 C CA . ILE A 1 186 ? -14.43 29.938 3.814 1 98.12 186 ILE A CA 1
ATOM 1371 C C . ILE A 1 186 ? -14.211 29.234 5.16 1 98.12 186 ILE A C 1
ATOM 1373 O O . ILE A 1 186 ? -15.141 29.141 5.965 1 98.12 186 ILE A O 1
ATOM 1377 N N . ILE A 1 187 ? -13.016 28.797 5.453 1 98.62 187 ILE A N 1
ATOM 1378 C CA . ILE A 1 187 ? -12.711 28.078 6.684 1 98.62 187 ILE A CA 1
ATOM 1379 C C . ILE A 1 187 ? -12.875 29.016 7.883 1 98.62 187 ILE A C 1
ATOM 1381 O O . ILE A 1 187 ? -13.414 28.625 8.914 1 98.62 187 ILE A O 1
ATOM 1385 N N . ALA A 1 188 ? -12.43 30.266 7.715 1 97.5 188 ALA A N 1
ATOM 1386 C CA . ALA A 1 188 ? -12.547 31.234 8.789 1 97.5 188 ALA A CA 1
ATOM 1387 C C . ALA A 1 188 ? -14.016 31.516 9.125 1 97.5 188 ALA A C 1
ATOM 1389 O O . ALA A 1 188 ? -14.344 31.859 10.258 1 97.5 188 ALA A O 1
ATOM 1390 N N . GLY A 1 189 ? -14.836 31.328 8.156 1 96.12 189 GLY A N 1
ATOM 1391 C CA . GLY A 1 189 ? -16.25 31.594 8.336 1 96.12 189 GLY A CA 1
ATOM 1392 C C . GLY A 1 189 ? -17.016 30.375 8.82 1 96.12 189 GLY A C 1
ATOM 1393 O O . GLY A 1 189 ? -17.953 30.5 9.617 1 96.12 189 GLY A O 1
ATOM 1394 N N . GLU A 1 190 ? -16.609 29.172 8.32 1 95.62 190 GLU A N 1
ATOM 1395 C CA . GLU A 1 190 ? -17.406 27.969 8.555 1 95.62 190 GLU A CA 1
ATOM 1396 C C . GLU A 1 190 ? -16.641 26.953 9.398 1 95.62 190 GLU A C 1
ATOM 1398 O O . GLU A 1 190 ? -17.234 26.016 9.922 1 95.62 190 GLU A O 1
ATOM 1403 N N . GLY A 1 191 ? -15.484 27.156 9.484 1 98 191 GLY A N 1
ATOM 1404 C CA . GLY A 1 191 ? -14.586 26.312 10.25 1 98 191 GLY A CA 1
ATOM 1405 C C . GLY A 1 191 ? -13.766 27.078 11.273 1 98 191 GLY A C 1
ATOM 1406 O O . GLY A 1 191 ? -14.297 27.922 12.008 1 98 191 GLY A O 1
ATOM 1407 N N . LEU A 1 192 ? -12.508 26.75 11.344 1 98.69 192 LEU A N 1
ATOM 1408 C CA . LEU A 1 192 ? -11.602 27.359 12.305 1 98.69 192 LEU A CA 1
ATOM 1409 C C . LEU A 1 192 ? -10.195 27.484 11.727 1 98.69 192 LEU A C 1
ATOM 1411 O O . LEU A 1 192 ? -9.695 26.562 11.094 1 98.69 192 LEU A O 1
ATOM 1415 N N . VAL A 1 193 ? -9.633 28.625 11.805 1 98.81 193 VAL A N 1
ATOM 1416 C CA . VAL A 1 193 ? -8.234 28.875 11.453 1 98.81 193 VAL A CA 1
ATOM 1417 C C . VAL A 1 193 ? -7.434 29.203 12.711 1 98.81 193 VAL A C 1
ATOM 1419 O O . VAL A 1 193 ? -7.855 30.047 13.516 1 98.81 193 VAL A O 1
ATOM 1422 N N . ILE A 1 194 ? -6.293 28.562 12.883 1 98.69 194 ILE A N 1
ATOM 1423 C CA . ILE A 1 194 ? -5.516 28.828 14.086 1 98.69 194 ILE A CA 1
ATOM 1424 C C . ILE A 1 194 ? -4.043 28.984 13.719 1 98.69 194 ILE A C 1
ATOM 1426 O O . ILE A 1 194 ? -3.609 28.547 12.656 1 98.69 194 ILE A O 1
ATOM 1430 N N . THR A 1 195 ? -3.293 29.594 14.555 1 98.12 195 THR A N 1
ATOM 1431 C CA . THR A 1 195 ? -1.847 29.734 14.453 1 98.12 195 THR A CA 1
ATOM 1432 C C . THR A 1 195 ? -1.231 30.016 15.82 1 98.12 195 THR A C 1
ATOM 1434 O O . THR A 1 195 ? -1.924 30.469 16.734 1 98.12 195 THR A O 1
ATOM 1437 N N . GLU A 1 196 ? 0.022 29.656 15.938 1 96.94 196 GLU A N 1
ATOM 1438 C CA . GLU A 1 196 ? 0.732 29.984 17.172 1 96.94 196 GLU A CA 1
ATOM 1439 C C . GLU A 1 196 ? 1.434 31.344 17.047 1 96.94 196 GLU A C 1
ATOM 1441 O O . GLU A 1 196 ? 2.014 31.828 18.031 1 96.94 196 GLU A O 1
ATOM 1446 N N . TYR A 1 197 ? 1.279 32.031 15.914 1 95.06 197 TYR A N 1
ATOM 1447 C CA . TYR A 1 197 ? 2.051 33.25 15.641 1 95.06 197 TYR A CA 1
ATOM 1448 C C . TYR A 1 197 ? 1.174 34.469 15.742 1 95.06 197 TYR A C 1
ATOM 1450 O O . TYR A 1 197 ? 0.021 34.469 15.305 1 95.06 197 TYR A O 1
ATOM 1458 N N . PRO A 1 198 ? 1.728 35.562 16.266 1 93.62 198 PRO A N 1
ATOM 1459 C CA . PRO A 1 198 ? 0.973 36.812 16.344 1 93.62 198 PRO A CA 1
ATOM 1460 C C . PRO A 1 198 ? 0.727 37.438 14.961 1 93.62 198 PRO A C 1
ATOM 1462 O O . PRO A 1 198 ? 1.281 36.969 13.961 1 93.62 198 PRO A O 1
ATOM 1465 N N . LEU A 1 199 ? -0.146 38.438 14.945 1 95.06 199 LEU A N 1
ATOM 1466 C CA . LEU A 1 199 ? -0.454 39.156 13.719 1 95.06 199 LEU A CA 1
ATOM 1467 C C . LEU A 1 199 ? 0.814 39.719 13.086 1 95.06 199 LEU A C 1
ATOM 1469 O O . LEU A 1 199 ? 1.726 40.156 13.797 1 95.06 199 LEU A O 1
ATOM 1473 N N . GLY A 1 200 ? 0.884 39.594 11.82 1 94.62 200 GLY A N 1
ATOM 1474 C CA . GLY A 1 200 ? 1.997 40.188 11.086 1 94.62 200 GLY A CA 1
ATOM 1475 C C . GLY A 1 200 ? 3.127 39.219 10.844 1 94.62 200 GLY A C 1
ATOM 1476 O O . GLY A 1 200 ? 4.035 39.469 10.055 1 94.62 200 GLY A O 1
ATOM 1477 N N . THR A 1 201 ? 3.109 38.062 11.484 1 93.94 201 THR A N 1
ATOM 1478 C CA . THR A 1 201 ? 4.172 37.062 11.312 1 93.94 201 THR A CA 1
ATOM 1479 C C . THR A 1 201 ? 4.191 36.531 9.883 1 93.94 201 THR A C 1
ATOM 1481 O O . THR A 1 201 ? 3.174 36.062 9.375 1 93.94 201 THR A O 1
ATOM 1484 N N . ARG A 1 202 ? 5.305 36.562 9.258 1 94.81 202 ARG A N 1
ATOM 1485 C CA . ARG A 1 202 ? 5.473 36.188 7.863 1 94.81 202 ARG A CA 1
ATOM 1486 C C . ARG A 1 202 ? 5.594 34.656 7.719 1 94.81 202 ARG A C 1
ATOM 1488 O O . ARG A 1 202 ? 6.02 34 8.648 1 94.81 202 ARG A O 1
ATOM 1495 N N . PRO A 1 203 ? 5.219 34.125 6.562 1 94.94 203 PRO A N 1
ATOM 1496 C CA . PRO A 1 203 ? 5.32 32.688 6.301 1 94.94 203 PRO A CA 1
ATOM 1497 C C . PRO A 1 203 ? 6.746 32.219 5.969 1 94.94 203 PRO A C 1
ATOM 1499 O O . PRO A 1 203 ? 7.008 31.75 4.859 1 94.94 203 PRO A O 1
ATOM 1502 N N . ASP A 1 204 ? 7.559 32.25 6.977 1 90.38 204 ASP A N 1
ATOM 1503 C CA . ASP A 1 204 ? 8.938 31.828 6.793 1 90.38 204 ASP A CA 1
ATOM 1504 C C . ASP A 1 204 ? 9.031 30.312 6.738 1 90.38 204 ASP A C 1
ATOM 1506 O O . ASP A 1 204 ? 8.328 29.609 7.477 1 90.38 204 ASP A O 1
ATOM 1510 N N . GLY A 1 205 ? 9.891 29.75 5.938 1 90.25 205 GLY A N 1
ATOM 1511 C CA . GLY A 1 205 ? 10.008 28.328 5.648 1 90.25 205 GLY A CA 1
ATOM 1512 C C . GLY A 1 205 ? 10.133 27.469 6.898 1 90.25 205 GLY A C 1
ATOM 1513 O O . GLY A 1 205 ? 9.523 26.406 6.988 1 90.25 205 GLY A O 1
ATOM 1514 N N . PHE A 1 206 ? 10.852 27.891 7.855 1 85.06 206 PHE A N 1
ATOM 1515 C CA . PHE A 1 206 ? 11.141 27.094 9.031 1 85.06 206 PHE A CA 1
ATOM 1516 C C . PHE A 1 206 ? 9.906 26.984 9.93 1 85.06 206 PHE A C 1
ATOM 1518 O O . PHE A 1 206 ? 9.852 26.125 10.812 1 85.06 206 PHE A O 1
ATOM 1525 N N . ARG A 1 207 ? 8.836 27.781 9.734 1 92.88 207 ARG A N 1
ATOM 1526 C CA . ARG A 1 207 ? 7.652 27.781 10.586 1 92.88 207 ARG A CA 1
ATOM 1527 C C . ARG A 1 207 ? 6.707 26.641 10.211 1 92.88 207 ARG A C 1
ATOM 1529 O O . ARG A 1 207 ? 5.871 26.234 11.016 1 92.88 207 ARG A O 1
ATOM 1536 N N . PHE A 1 208 ? 6.891 26.156 8.977 1 93.38 208 PHE A N 1
ATOM 1537 C CA . PHE A 1 208 ? 5.938 25.156 8.5 1 93.38 208 PHE A CA 1
ATOM 1538 C C . PHE A 1 208 ? 6.195 23.797 9.156 1 93.38 208 PHE A C 1
ATOM 1540 O O . PHE A 1 208 ? 5.273 23.188 9.688 1 93.38 208 PHE A O 1
ATOM 1547 N N . PRO A 1 209 ? 7.406 23.391 9.234 1 88.88 209 PRO A N 1
ATOM 1548 C CA . PRO A 1 209 ? 7.645 22.172 10.023 1 88.88 209 PRO A CA 1
ATOM 1549 C C . PRO A 1 209 ? 7.242 22.328 11.484 1 88.88 209 PRO A C 1
ATOM 1551 O O . PRO A 1 209 ? 6.68 21.406 12.078 1 88.88 209 PRO A O 1
ATOM 1554 N N . ALA A 1 210 ? 7.5 23.469 12.062 1 91.81 210 ALA A N 1
ATOM 1555 C CA . ALA A 1 210 ? 7.117 23.734 13.445 1 91.81 210 ALA A CA 1
ATOM 1556 C C . ALA A 1 210 ? 5.602 23.656 13.617 1 91.81 210 ALA A C 1
ATOM 1558 O O . ALA A 1 210 ? 5.105 23.141 14.617 1 91.81 210 ALA A O 1
ATOM 1559 N N . ARG A 1 211 ? 4.945 24.156 12.633 1 96.31 211 ARG A N 1
ATOM 1560 C CA . ARG A 1 211 ? 3.486 24.156 12.625 1 96.31 211 ARG A CA 1
ATOM 1561 C C . ARG A 1 211 ? 2.926 22.75 12.594 1 96.31 211 ARG A C 1
ATOM 1563 O O . ARG A 1 211 ? 1.885 22.469 13.195 1 96.31 211 ARG A O 1
ATOM 1570 N N . ASN A 1 212 ? 3.656 21.812 12.008 1 97.38 212 ASN A N 1
ATOM 1571 C CA . ASN A 1 212 ? 3.156 20.453 11.836 1 97.38 212 ASN A CA 1
ATOM 1572 C C . ASN A 1 212 ? 2.955 19.75 13.18 1 97.38 212 ASN A C 1
ATOM 1574 O O . ASN A 1 212 ? 2.107 18.875 13.297 1 97.38 212 ASN A O 1
ATOM 1578 N N . ARG A 1 213 ? 3.662 20.219 14.219 1 97.44 213 ARG A N 1
ATOM 1579 C CA . ARG A 1 213 ? 3.479 19.594 15.523 1 97.44 213 ARG A CA 1
ATOM 1580 C C . ARG A 1 213 ? 2.096 19.906 16.094 1 97.44 213 ARG A C 1
ATOM 1582 O O . ARG A 1 213 ? 1.533 19.109 16.844 1 97.44 213 ARG A O 1
ATOM 1589 N N . ILE A 1 214 ? 1.562 21.062 15.68 1 98.5 214 ILE A N 1
ATOM 1590 C CA . ILE A 1 214 ? 0.227 21.438 16.125 1 98.5 214 ILE A CA 1
ATOM 1591 C C . ILE A 1 214 ? -0.819 20.609 15.398 1 98.5 214 ILE A C 1
ATOM 1593 O O . ILE A 1 214 ? -1.79 20.141 16.016 1 98.5 214 ILE A O 1
ATOM 1597 N N . ILE A 1 215 ? -0.588 20.344 14.117 1 98.69 215 ILE A N 1
ATOM 1598 C CA . ILE A 1 215 ? -1.478 19.5 13.32 1 98.69 215 ILE A CA 1
ATOM 1599 C C . ILE A 1 215 ? -1.556 18.109 13.93 1 98.69 215 ILE A C 1
ATOM 1601 O O . ILE A 1 215 ? -2.648 17.594 14.188 1 98.69 215 ILE A O 1
ATOM 1605 N N . ALA A 1 216 ? -0.434 17.531 14.18 1 98.5 216 ALA A N 1
ATOM 1606 C CA . ALA A 1 216 ? -0.367 16.203 14.773 1 98.5 216 ALA A CA 1
ATOM 1607 C C . ALA A 1 216 ? -0.891 16.203 16.203 1 98.5 216 ALA A C 1
ATOM 1609 O O . ALA A 1 216 ? -1.625 15.305 16.609 1 98.5 216 ALA A O 1
ATOM 1610 N N . GLY A 1 217 ? -0.572 17.266 16.922 1 98.25 217 GLY A N 1
ATOM 1611 C CA . GLY A 1 217 ? -0.837 17.328 18.359 1 98.25 217 GLY A CA 1
ATOM 1612 C C . GLY A 1 217 ? -2.312 17.469 18.688 1 98.25 217 GLY A C 1
ATOM 1613 O O . GLY A 1 217 ? -2.775 16.953 19.703 1 98.25 217 GLY A O 1
ATOM 1614 N N . MET A 1 218 ? -3.014 18.109 17.859 1 97.56 218 MET A N 1
ATOM 1615 C CA . MET A 1 218 ? -4.414 18.375 18.188 1 97.56 218 MET A CA 1
ATOM 1616 C C . MET A 1 218 ? -5.305 17.234 17.688 1 97.56 218 MET A C 1
ATOM 1618 O O . MET A 1 218 ? -6.484 17.172 18.031 1 97.56 218 MET A O 1
ATOM 1622 N N . SER A 1 219 ? -4.762 16.328 16.859 1 98 219 SER A N 1
ATOM 1623 C CA . SER A 1 219 ? -5.551 15.305 16.188 1 98 219 SER A CA 1
ATOM 1624 C C . SER A 1 219 ? -5.449 13.969 16.922 1 98 219 SER A C 1
ATOM 1626 O O . SER A 1 219 ? -4.504 13.742 17.688 1 98 219 SER A O 1
ATOM 1628 N N . ASP A 1 220 ? -6.441 13.125 16.734 1 97 220 ASP A N 1
ATOM 1629 C CA . ASP A 1 220 ? -6.414 11.766 17.266 1 97 220 ASP A CA 1
ATOM 1630 C C . ASP A 1 220 ? -5.539 10.852 16.406 1 97 220 ASP A C 1
ATOM 1632 O O . ASP A 1 220 ? -5.035 9.836 16.891 1 97 220 ASP A O 1
ATOM 1636 N N . GLY A 1 221 ? -5.383 11.25 15.18 1 97.94 221 GLY A N 1
ATOM 1637 C CA . GLY A 1 221 ? -4.551 10.539 14.227 1 97.94 221 GLY A CA 1
ATOM 1638 C C . GLY A 1 221 ? -4.176 11.375 13.023 1 97.94 221 GLY A C 1
ATOM 1639 O O . GLY A 1 221 ? -4.758 12.438 12.789 1 97.94 221 GLY A O 1
ATOM 1640 N N . VAL A 1 222 ? -3.168 10.883 12.305 1 98.81 222 VAL A N 1
ATOM 1641 C CA . VAL A 1 222 ? -2.682 11.562 11.117 1 98.81 222 VAL A CA 1
ATOM 1642 C C . VAL A 1 222 ? -2.736 10.625 9.914 1 98.81 222 VAL A C 1
ATOM 1644 O O . VAL A 1 222 ? -2.207 9.508 9.969 1 98.81 222 VAL A O 1
ATOM 1647 N N . LEU A 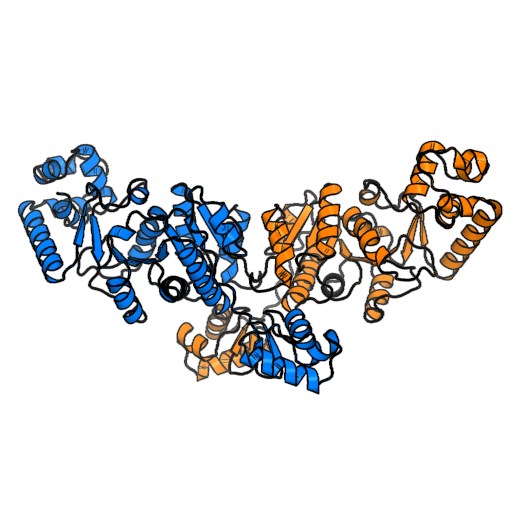1 223 ? -3.428 11.062 8.891 1 98.88 223 LEU A N 1
ATOM 1648 C CA . LEU A 1 223 ? -3.469 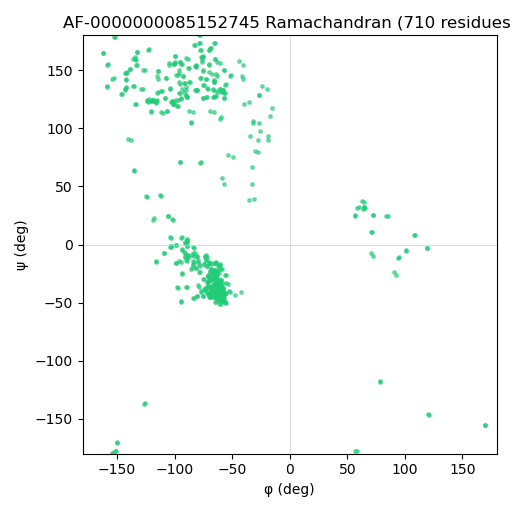10.352 7.617 1 98.88 223 LEU A CA 1
ATOM 1649 C C . LEU A 1 223 ? -2.533 11 6.602 1 98.88 223 LEU A C 1
ATOM 1651 O O . LEU A 1 223 ? -2.688 12.18 6.273 1 98.88 223 LEU A O 1
ATOM 1655 N N . VAL A 1 224 ? -1.609 10.234 6.113 1 98.88 224 VAL A N 1
ATOM 1656 C CA . VAL A 1 224 ? -0.734 10.703 5.043 1 98.88 224 VAL A CA 1
ATOM 1657 C C . VAL A 1 224 ? -1.202 10.141 3.707 1 98.88 224 VAL A C 1
ATOM 1659 O O . VAL A 1 224 ? -1.212 8.922 3.51 1 98.88 224 VAL A O 1
ATOM 1662 N N . VAL A 1 225 ? -1.543 10.938 2.748 1 98.25 225 VAL A N 1
ATOM 1663 C CA . VAL A 1 225 ? -2.18 10.5 1.508 1 98.25 225 VAL A CA 1
ATOM 1664 C C . VAL A 1 225 ? -1.118 10.281 0.432 1 98.25 225 VAL A C 1
ATOM 1666 O O . VAL A 1 225 ? -1.173 9.305 -0.312 1 98.25 225 VAL A O 1
ATOM 1669 N N . GLU A 1 226 ? -0.173 11.25 0.212 1 96.31 226 GLU A N 1
ATOM 1670 C CA . GLU A 1 226 ? 0.963 11.219 -0.705 1 96.31 226 GLU A CA 1
ATOM 1671 C C . GLU A 1 226 ? 2.186 11.898 -0.091 1 96.31 226 GLU A C 1
ATOM 1673 O O . GLU A 1 226 ? 2.072 12.977 0.5 1 96.31 226 GLU A O 1
ATOM 1678 N N . ALA A 1 227 ? 3.221 11.188 -0.282 1 95.94 227 ALA A N 1
ATOM 1679 C CA . ALA A 1 227 ? 4.461 11.75 0.24 1 95.94 227 ALA A CA 1
ATOM 1680 C C . ALA A 1 227 ? 5.676 11.148 -0.456 1 95.94 227 ALA A C 1
ATOM 1682 O O . ALA A 1 227 ? 5.73 9.93 -0.679 1 95.94 227 ALA A O 1
ATOM 1683 N N . ALA A 1 228 ? 6.578 11.984 -0.792 1 91.38 228 ALA A N 1
ATOM 1684 C CA . ALA A 1 228 ? 7.883 11.492 -1.228 1 91.38 228 ALA A CA 1
ATOM 1685 C C . ALA A 1 228 ? 8.742 11.078 -0.035 1 91.38 228 ALA A C 1
ATOM 1687 O O . ALA A 1 228 ? 8.375 11.328 1.116 1 91.38 228 ALA A O 1
ATOM 1688 N N . ARG A 1 229 ? 9.875 10.508 -0.24 1 88.62 229 ARG A N 1
ATOM 1689 C CA . ARG A 1 229 ? 10.75 9.977 0.798 1 88.62 229 ARG A CA 1
ATOM 1690 C C . ARG A 1 229 ? 11.195 11.07 1.758 1 88.62 229 ARG A C 1
ATOM 1692 O O . ARG A 1 229 ? 11.328 10.836 2.961 1 88.62 229 ARG A O 1
ATOM 1699 N N . LYS A 1 230 ? 11.438 12.281 1.272 1 84.38 230 LYS A N 1
ATOM 1700 C CA . LYS A 1 230 ? 11.906 13.383 2.111 1 84.38 230 LYS A CA 1
ATOM 1701 C C . LYS A 1 230 ? 10.836 14.461 2.248 1 84.38 230 LYS A C 1
ATOM 1703 O O . LYS A 1 230 ? 11.156 15.648 2.352 1 84.38 230 LYS A O 1
ATOM 1708 N N . SER A 1 231 ? 9.641 14.047 2.428 1 87.25 231 SER A N 1
ATOM 1709 C CA . SER A 1 231 ? 8.508 14.969 2.5 1 87.25 231 SER A CA 1
ATOM 1710 C C . SER A 1 231 ? 8.289 15.461 3.926 1 87.25 231 SER A C 1
ATOM 1712 O O . SER A 1 231 ? 8.555 14.734 4.887 1 87.25 231 SER A O 1
ATOM 1714 N N . GLY A 1 232 ? 7.75 16.641 4.082 1 89 232 GLY A N 1
ATOM 1715 C CA . GLY A 1 232 ? 7.352 17.188 5.367 1 89 232 GLY A CA 1
ATOM 1716 C C . GLY A 1 232 ? 6.238 16.406 6.031 1 89 232 GLY A C 1
ATOM 1717 O O . GLY A 1 232 ? 6.129 16.391 7.258 1 89 232 GLY A O 1
ATOM 1718 N N . SER A 1 233 ? 5.449 15.758 5.25 1 93.81 233 SER A N 1
ATOM 1719 C CA . SER A 1 233 ? 4.344 14.977 5.793 1 93.81 233 SER A CA 1
ATOM 1720 C C . SER A 1 233 ? 4.855 13.805 6.629 1 93.81 233 SER A C 1
ATOM 1722 O O . SER A 1 233 ? 4.172 13.344 7.543 1 93.81 233 SER A O 1
ATOM 1724 N N . LEU A 1 234 ? 6.059 13.32 6.281 1 94.56 234 LEU A N 1
ATOM 1725 C CA . LEU A 1 234 ? 6.637 12.242 7.07 1 94.56 234 LEU A CA 1
ATOM 1726 C C . LEU A 1 234 ? 7.031 12.734 8.461 1 94.56 234 LEU A C 1
ATOM 1728 O O . LEU A 1 234 ? 6.957 11.977 9.438 1 94.56 234 LEU A O 1
ATOM 1732 N N . ILE A 1 235 ? 7.379 13.953 8.516 1 93.75 235 ILE A N 1
ATOM 1733 C CA . ILE A 1 235 ? 7.691 14.578 9.805 1 93.75 235 ILE A CA 1
ATOM 1734 C C . ILE A 1 235 ? 6.43 14.648 10.656 1 93.75 235 ILE A C 1
ATOM 1736 O O . ILE A 1 235 ? 6.465 14.336 11.852 1 93.75 235 ILE A O 1
ATOM 1740 N N . THR A 1 236 ? 5.395 15.047 10.016 1 97.56 236 THR A N 1
ATOM 1741 C CA . THR A 1 236 ? 4.121 15.125 10.727 1 97.56 236 THR A CA 1
ATOM 1742 C C . THR A 1 236 ? 3.719 13.758 11.273 1 97.56 236 THR A C 1
ATOM 1744 O O . THR A 1 236 ? 3.254 13.648 12.406 1 97.56 236 THR A O 1
ATOM 1747 N N . ALA A 1 237 ? 3.934 12.719 10.453 1 97.94 237 ALA A N 1
ATOM 1748 C CA . ALA A 1 237 ? 3.633 11.359 10.883 1 97.94 237 ALA A CA 1
ATOM 1749 C C . ALA A 1 237 ? 4.492 10.953 12.078 1 97.94 237 ALA A C 1
ATOM 1751 O O . ALA A 1 237 ? 4 10.344 13.031 1 97.94 237 ALA A O 1
ATOM 1752 N N . GLN A 1 238 ? 5.758 11.297 12.031 1 96.25 238 GLN A N 1
ATOM 1753 C CA . GLN A 1 238 ? 6.656 10.977 13.133 1 96.25 238 GLN A CA 1
ATOM 1754 C C . GLN A 1 238 ? 6.238 11.695 14.414 1 96.25 238 GLN A C 1
ATOM 1756 O O . GLN A 1 238 ? 6.246 11.102 15.492 1 96.25 238 GLN A O 1
ATOM 1761 N N . LEU A 1 239 ? 5.895 12.914 14.297 1 97 239 LEU A N 1
ATOM 1762 C CA . LEU A 1 239 ? 5.398 13.68 15.438 1 97 239 LEU A CA 1
ATOM 1763 C C . LEU A 1 239 ? 4.16 13.023 16.031 1 97 239 LEU A C 1
ATOM 1765 O O . LEU A 1 239 ? 4.031 12.93 17.25 1 97 239 LEU A O 1
ATOM 1769 N N . ALA A 1 240 ? 3.291 12.578 15.172 1 98 240 ALA A N 1
ATOM 1770 C CA . ALA A 1 240 ? 2.088 11.891 15.625 1 98 240 ALA A CA 1
ATOM 1771 C C . ALA A 1 240 ? 2.441 10.664 16.469 1 98 240 ALA A C 1
ATOM 1773 O O . ALA A 1 240 ? 1.855 10.438 17.531 1 98 240 ALA A O 1
ATOM 1774 N N . LEU A 1 241 ? 3.375 9.938 15.984 1 96.88 241 LEU A N 1
ATOM 1775 C CA . LEU A 1 241 ? 3.828 8.766 16.719 1 96.88 241 LEU A CA 1
ATOM 1776 C C . LEU A 1 241 ? 4.391 9.172 18.078 1 96.88 241 LEU A C 1
ATOM 1778 O O . LEU A 1 241 ? 4.062 8.555 19.109 1 96.88 241 LEU A O 1
ATOM 1782 N N . ASP A 1 242 ? 5.172 10.18 18.078 1 95.81 242 ASP A N 1
ATOM 1783 C CA . ASP A 1 242 ? 5.773 10.672 19.312 1 95.81 242 ASP A CA 1
ATOM 1784 C C . ASP A 1 242 ? 4.703 11.094 20.312 1 95.81 242 ASP A C 1
ATOM 1786 O O . ASP A 1 242 ? 4.914 11.008 21.531 1 95.81 242 ASP A O 1
ATOM 1790 N N . PHE A 1 243 ? 3.613 11.539 19.797 1 97.44 243 PHE A N 1
ATOM 1791 C CA . PHE A 1 243 ? 2.527 12.023 20.641 1 97.44 243 PHE A CA 1
ATOM 1792 C C . PHE A 1 243 ? 1.518 10.922 20.922 1 97.44 243 PHE A C 1
ATOM 1794 O O . PHE A 1 243 ? 0.425 11.18 21.422 1 97.44 243 PHE A O 1
ATOM 1801 N N . ASN A 1 244 ? 1.807 9.727 20.516 1 96.12 244 ASN A N 1
ATOM 1802 C CA . ASN A 1 244 ? 0.952 8.555 20.703 1 96.12 244 ASN A CA 1
ATOM 1803 C C . ASN A 1 244 ? -0.375 8.711 19.969 1 96.12 244 ASN A C 1
ATOM 1805 O O . ASN A 1 244 ? -1.436 8.414 20.531 1 96.12 244 ASN A O 1
ATOM 1809 N N . ARG A 1 245 ? -0.282 9.32 18.797 1 97.31 245 ARG A N 1
ATOM 1810 C CA . ARG A 1 245 ? -1.427 9.383 17.891 1 97.31 245 ARG A CA 1
ATOM 1811 C C . ARG A 1 245 ? -1.372 8.258 16.859 1 97.31 245 ARG A C 1
ATOM 1813 O O . ARG A 1 245 ? -0.294 7.746 16.547 1 97.31 245 ARG A O 1
ATOM 1820 N N . GLU A 1 246 ? -2.506 7.898 16.297 1 97.31 246 GLU A N 1
ATOM 1821 C CA . GLU A 1 246 ? -2.535 6.895 15.234 1 97.31 246 GLU A CA 1
ATOM 1822 C C . GLU A 1 246 ? -1.974 7.457 13.93 1 97.31 246 GLU A C 1
ATOM 1824 O O . GLU A 1 246 ? -2.17 8.633 13.617 1 97.31 246 GLU A O 1
ATOM 1829 N N . VAL A 1 247 ? -1.271 6.645 13.227 1 98.69 247 VAL A N 1
ATOM 1830 C CA . VAL A 1 247 ? -0.741 7.059 11.938 1 98.69 247 VAL A CA 1
ATOM 1831 C C . VAL A 1 247 ? -1.305 6.168 10.828 1 98.69 247 VAL A C 1
ATOM 1833 O O . VAL A 1 247 ? -1.22 4.941 10.914 1 98.69 247 VAL A O 1
ATOM 1836 N N . PHE A 1 248 ? -1.926 6.801 9.836 1 98.69 248 PHE A N 1
ATOM 1837 C CA . PHE A 1 248 ? -2.51 6.164 8.664 1 98.69 248 PHE A CA 1
ATOM 1838 C C . PHE A 1 248 ? -1.767 6.574 7.395 1 98.69 248 PHE A C 1
ATOM 1840 O O . PHE A 1 248 ? -1.253 7.691 7.305 1 98.69 248 PHE A O 1
ATOM 1847 N N . ALA A 1 249 ? -1.741 5.68 6.449 1 98.75 249 ALA A N 1
ATOM 1848 C CA . ALA A 1 249 ? -1.126 6.023 5.168 1 98.75 249 ALA A CA 1
ATOM 1849 C C . ALA A 1 249 ? -1.9 5.406 4.008 1 98.75 249 ALA A C 1
ATOM 1851 O O . ALA A 1 249 ? -2.414 4.289 4.117 1 98.75 249 ALA A O 1
ATOM 1852 N N . VAL A 1 250 ? -1.994 6.125 2.977 1 98.56 250 VAL A N 1
ATOM 1853 C CA . VAL A 1 250 ? -2.658 5.684 1.755 1 98.56 250 VAL A CA 1
ATOM 1854 C C . VAL A 1 250 ? -1.628 5.098 0.791 1 98.56 250 VAL A C 1
ATOM 1856 O O . VAL A 1 250 ? -0.634 5.75 0.463 1 98.56 250 VAL A O 1
ATOM 1859 N N . PRO A 1 251 ? -1.864 3.896 0.352 1 98 251 PRO A N 1
ATOM 1860 C CA . PRO A 1 251 ? -0.936 3.332 -0.629 1 98 251 PRO A CA 1
ATOM 1861 C C . PRO A 1 251 ? -1.145 3.895 -2.033 1 98 251 PRO A C 1
ATOM 1863 O O . PRO A 1 251 ? -2.174 4.516 -2.305 1 98 251 PRO A O 1
ATOM 1866 N N . GLY A 1 252 ? -0.114 3.725 -2.873 1 96.62 252 GLY A N 1
ATOM 1867 C CA . GLY A 1 252 ? -0.146 4.078 -4.281 1 96.62 252 GLY A CA 1
ATOM 1868 C C . GLY A 1 252 ? 0.752 3.205 -5.137 1 96.62 252 GLY A C 1
ATOM 1869 O O . GLY A 1 252 ? 1.206 2.15 -4.695 1 96.62 252 GLY A O 1
ATOM 1870 N N . GLN A 1 253 ? 0.927 3.594 -6.359 1 94.19 253 GLN A N 1
ATOM 1871 C CA . GLN A 1 253 ? 1.784 2.834 -7.266 1 94.19 253 GLN A CA 1
ATOM 1872 C C . GLN A 1 253 ? 3.24 2.883 -6.812 1 94.19 253 GLN A C 1
ATOM 1874 O O . GLN A 1 253 ? 3.729 3.932 -6.387 1 94.19 253 GLN A O 1
ATOM 1879 N N . ILE A 1 254 ? 3.898 1.754 -6.93 1 94.62 254 ILE A N 1
ATOM 1880 C CA . ILE A 1 254 ? 5.262 1.69 -6.414 1 94.62 254 ILE A CA 1
ATOM 1881 C C . ILE A 1 254 ? 6.203 2.438 -7.355 1 94.62 254 ILE A C 1
ATOM 1883 O O . ILE A 1 254 ? 7.32 2.797 -6.973 1 94.62 254 ILE A O 1
ATOM 1887 N N . ASP A 1 255 ? 5.77 2.713 -8.617 1 86.94 255 ASP A N 1
ATOM 1888 C CA . ASP A 1 255 ? 6.625 3.42 -9.57 1 86.94 255 ASP A CA 1
ATOM 1889 C C . ASP A 1 255 ? 6.426 4.93 -9.461 1 86.94 255 ASP A C 1
ATOM 1891 O O . ASP A 1 255 ? 7.012 5.695 -10.234 1 86.94 255 ASP A O 1
ATOM 1895 N N . SER A 1 256 ? 5.598 5.402 -8.523 1 87.5 256 SER A N 1
ATOM 1896 C CA . SER A 1 256 ? 5.418 6.824 -8.25 1 87.5 256 SER A CA 1
ATOM 1897 C C . SER A 1 256 ? 6.305 7.285 -7.098 1 87.5 256 SER A C 1
ATOM 1899 O O . SER A 1 256 ? 6.25 6.719 -6.004 1 87.5 256 SER A O 1
ATOM 1901 N N . VAL A 1 257 ? 7.008 8.344 -7.309 1 85.38 257 VAL A N 1
ATOM 1902 C CA . VAL A 1 257 ? 7.863 8.898 -6.262 1 85.38 257 VAL A CA 1
ATOM 1903 C C . VAL A 1 257 ? 7 9.461 -5.133 1 85.38 257 VAL A C 1
ATOM 1905 O O . VAL A 1 257 ? 7.438 9.523 -3.984 1 85.38 257 VAL A O 1
ATOM 1908 N N . LYS A 1 258 ? 5.738 9.766 -5.422 1 90.81 258 LYS A N 1
ATOM 1909 C CA . LYS A 1 258 ? 4.84 10.406 -4.473 1 90.81 258 LYS A CA 1
ATOM 1910 C C . LYS A 1 258 ? 4.203 9.391 -3.537 1 90.81 258 LYS A C 1
ATOM 1912 O O . LYS A 1 258 ? 3.465 9.75 -2.617 1 90.81 258 LYS A O 1
ATOM 1917 N N . SER A 1 259 ? 4.543 8.086 -3.795 1 95.12 259 SER A N 1
ATOM 1918 C CA . SER A 1 259 ? 4.012 7.051 -2.916 1 95.12 259 SER A CA 1
ATOM 1919 C C . SER A 1 259 ? 5.109 6.457 -2.037 1 95.12 259 SER A C 1
ATOM 1921 O O . SER A 1 259 ? 4.828 5.664 -1.138 1 95.12 259 SER A O 1
ATOM 1923 N N . ALA A 1 260 ? 6.383 6.84 -2.301 1 93.62 260 ALA A N 1
ATOM 1924 C CA . ALA A 1 260 ? 7.516 6.242 -1.6 1 93.62 260 ALA A CA 1
ATOM 1925 C C . ALA A 1 260 ? 7.426 6.492 -0.096 1 93.62 260 ALA A C 1
ATOM 1927 O O . ALA A 1 260 ? 7.625 5.574 0.704 1 93.62 260 ALA A O 1
ATOM 1928 N N . GLY A 1 261 ? 7.082 7.715 0.265 1 96.56 261 GLY A N 1
ATOM 1929 C CA . GLY A 1 261 ? 6.984 8.062 1.674 1 96.56 261 GLY A CA 1
ATOM 1930 C C . GLY A 1 261 ? 5.887 7.309 2.4 1 96.56 261 GLY A C 1
ATOM 1931 O O . GLY A 1 261 ? 6.086 6.828 3.516 1 96.56 261 GLY A O 1
ATOM 1932 N N . THR A 1 262 ? 4.711 7.238 1.766 1 98.19 262 THR A N 1
ATOM 1933 C CA . THR A 1 262 ? 3.613 6.516 2.4 1 98.19 262 THR A CA 1
ATOM 1934 C C . THR A 1 262 ? 3.943 5.027 2.521 1 98.19 262 THR A C 1
ATOM 1936 O O . THR A 1 262 ? 3.576 4.387 3.508 1 98.19 262 THR A O 1
ATOM 1939 N N . HIS A 1 263 ? 4.652 4.488 1.545 1 97.75 263 HIS A N 1
ATOM 1940 C CA . HIS A 1 263 ? 5.047 3.088 1.611 1 97.75 263 HIS A CA 1
ATOM 1941 C C . HIS A 1 263 ? 6.031 2.844 2.75 1 97.75 263 HIS A C 1
ATOM 1943 O O . HIS A 1 263 ? 5.965 1.816 3.428 1 97.75 263 HIS A O 1
ATOM 1949 N N . ILE A 1 264 ? 6.914 3.742 2.971 1 96.19 264 ILE A N 1
ATOM 1950 C CA . ILE A 1 264 ? 7.844 3.65 4.094 1 96.19 264 ILE A CA 1
ATOM 1951 C C . ILE A 1 264 ? 7.062 3.625 5.406 1 96.19 264 ILE A C 1
ATOM 1953 O O . ILE A 1 264 ? 7.324 2.791 6.273 1 96.19 264 ILE A O 1
ATOM 1957 N N . LEU A 1 265 ? 6.098 4.504 5.523 1 97.88 265 LEU A N 1
ATOM 1958 C CA . LEU A 1 265 ? 5.273 4.543 6.723 1 97.88 265 LEU A CA 1
ATOM 1959 C C . LEU A 1 265 ? 4.562 3.211 6.938 1 97.88 265 LEU A C 1
ATOM 1961 O O . LEU A 1 265 ? 4.5 2.709 8.062 1 97.88 265 LEU A O 1
ATOM 1965 N N . LEU A 1 266 ? 4.051 2.678 5.879 1 98 266 LEU A N 1
ATOM 1966 C CA . LEU A 1 266 ? 3.328 1.414 5.957 1 98 266 LEU A CA 1
ATOM 1967 C C . LEU A 1 266 ? 4.258 0.279 6.375 1 98 266 LEU A C 1
ATOM 1969 O O . LEU A 1 266 ? 3.881 -0.571 7.184 1 98 266 LEU A O 1
ATOM 1973 N N . GLN A 1 267 ? 5.438 0.261 5.812 1 96.5 267 GLN A N 1
ATOM 1974 C CA . GLN A 1 267 ? 6.43 -0.75 6.168 1 96.5 267 GLN A CA 1
ATOM 1975 C C . GLN A 1 267 ? 6.836 -0.627 7.633 1 96.5 267 GLN A C 1
ATOM 1977 O O . GLN A 1 267 ? 7.254 -1.609 8.25 1 96.5 267 GLN A O 1
ATOM 1982 N N . GLN A 1 268 ? 6.621 0.593 8.172 1 95.06 268 GLN A N 1
ATOM 1983 C CA . GLN A 1 268 ? 7.012 0.856 9.555 1 95.06 268 GLN A CA 1
ATOM 1984 C C . GLN A 1 268 ? 5.844 0.625 10.508 1 95.06 268 GLN A C 1
ATOM 1986 O O . GLN A 1 268 ? 5.969 0.839 11.719 1 95.06 268 GLN A O 1
ATOM 1991 N N . GLY A 1 269 ? 4.691 0.322 9.953 1 95.56 269 GLY A N 1
ATOM 1992 C CA . GLY A 1 269 ? 3.627 -0.109 10.844 1 95.56 269 GLY A CA 1
ATOM 1993 C C . GLY A 1 269 ? 2.408 0.796 10.797 1 95.56 269 GLY A C 1
ATOM 1994 O O . GLY A 1 269 ? 1.426 0.557 11.5 1 95.56 269 GLY A O 1
ATOM 1995 N N . ALA A 1 270 ? 2.447 1.895 10.016 1 97.75 270 ALA A N 1
ATOM 1996 C CA . ALA A 1 270 ? 1.245 2.705 9.844 1 97.75 270 ALA A CA 1
ATOM 1997 C C . ALA A 1 270 ? 0.096 1.869 9.289 1 97.75 270 ALA A C 1
ATOM 1999 O O . ALA A 1 270 ? 0.321 0.896 8.562 1 97.75 270 ALA A O 1
ATOM 2000 N N . LYS A 1 271 ? -1.083 2.209 9.617 1 97.62 271 LYS A N 1
ATOM 2001 C CA . LYS A 1 271 ? -2.256 1.483 9.141 1 97.62 271 LYS A CA 1
ATOM 2002 C C . LYS A 1 271 ? -2.545 1.81 7.676 1 97.62 271 LYS A C 1
ATOM 2004 O O . LYS A 1 271 ? -2.656 2.98 7.305 1 97.62 271 LYS A O 1
ATOM 2009 N N . LEU A 1 272 ? -2.641 0.795 6.863 1 98.56 272 LEU A N 1
ATOM 2010 C CA . LEU A 1 272 ? -3.012 0.98 5.465 1 98.56 272 LEU A CA 1
ATOM 2011 C C . LEU A 1 272 ? -4.488 1.34 5.34 1 98.56 272 LEU A C 1
ATOM 2013 O O . LEU A 1 272 ? -5.352 0.623 5.848 1 98.56 272 LEU A O 1
ATOM 2017 N N . VAL A 1 273 ? -4.754 2.416 4.648 1 98.06 273 VAL A N 1
ATOM 2018 C CA . VAL A 1 273 ? -6.133 2.877 4.492 1 98.06 273 VAL A CA 1
ATOM 2019 C C . VAL A 1 273 ? -6.609 2.596 3.068 1 98.06 273 VAL A C 1
ATOM 2021 O O . VAL A 1 273 ? -6.062 3.139 2.105 1 98.06 273 VAL A O 1
ATOM 2024 N N . HIS A 1 274 ? -7.547 1.765 2.963 1 92.88 274 HIS A N 1
ATOM 2025 C CA . HIS A 1 274 ? -8.219 1.505 1.695 1 92.88 274 HIS A CA 1
ATOM 2026 C C . HIS A 1 274 ? -9.508 2.305 1.584 1 92.88 274 HIS A C 1
ATOM 2028 O O . HIS A 1 274 ? -9.867 2.775 0.5 1 92.88 274 HIS A O 1
ATOM 2034 N N . ASP A 1 275 ? -10.188 2.445 2.67 1 89 275 ASP A N 1
ATOM 2035 C CA . ASP A 1 275 ? -11.383 3.277 2.766 1 89 275 ASP A CA 1
ATOM 2036 C C . ASP A 1 275 ? -11.562 3.822 4.18 1 89 275 ASP A C 1
ATOM 2038 O O . ASP A 1 275 ? -10.727 3.576 5.055 1 89 275 ASP A O 1
ATOM 2042 N N . VAL A 1 276 ? -12.648 4.547 4.398 1 92.38 276 VAL A N 1
ATOM 2043 C CA . VAL A 1 276 ? -12.828 5.297 5.637 1 92.38 276 VAL A CA 1
ATOM 2044 C C . VAL A 1 276 ? -13 4.332 6.809 1 92.38 276 VAL A C 1
ATOM 2046 O O . VAL A 1 276 ? -12.648 4.656 7.941 1 92.38 276 VAL A O 1
ATOM 2049 N N . THR A 1 277 ? -13.461 3.146 6.59 1 91 277 THR A N 1
ATOM 2050 C CA . THR A 1 277 ? -13.688 2.18 7.656 1 91 277 THR A CA 1
ATOM 2051 C C . THR A 1 277 ? -12.375 1.801 8.328 1 91 277 THR A C 1
ATOM 2053 O O . THR A 1 277 ? -12.336 1.558 9.539 1 91 277 THR A O 1
ATOM 2056 N N . ASP A 1 278 ? -11.312 1.804 7.566 1 94.19 278 ASP A N 1
ATOM 2057 C CA . ASP A 1 278 ? -9.984 1.479 8.086 1 94.19 278 ASP A CA 1
ATOM 2058 C C . ASP A 1 278 ? -9.531 2.516 9.109 1 94.19 278 ASP A C 1
ATOM 2060 O O . ASP A 1 278 ? -8.75 2.207 10.008 1 94.19 278 ASP A O 1
ATOM 2064 N N . ILE A 1 279 ? -10.031 3.73 8.969 1 95.81 279 ILE A N 1
ATOM 2065 C CA . ILE A 1 279 ? -9.68 4.812 9.875 1 95.81 279 ILE A CA 1
ATOM 2066 C C . ILE A 1 279 ? -10.562 4.75 11.125 1 95.81 279 ILE A C 1
ATOM 2068 O O . ILE A 1 279 ? -10.062 4.758 12.25 1 95.81 279 ILE A O 1
ATOM 2072 N N . LEU A 1 280 ? -11.844 4.57 10.914 1 91.94 280 LEU A N 1
ATOM 2073 C CA . LEU A 1 280 ? -12.836 4.688 11.977 1 91.94 280 LEU A CA 1
ATOM 2074 C C . LEU A 1 280 ? -12.68 3.551 12.984 1 91.94 280 LEU A C 1
ATOM 2076 O O . LEU A 1 280 ? -12.945 3.732 14.18 1 91.94 280 LEU A O 1
ATOM 2080 N N . GLU A 1 281 ? -12.219 2.455 12.531 1 90 281 GLU A N 1
ATOM 2081 C CA . GLU A 1 281 ? -12.109 1.292 13.406 1 90 281 GLU A CA 1
ATOM 2082 C C . GLU A 1 281 ? -11.023 1.495 14.453 1 90 281 GLU A C 1
ATOM 2084 O O . GLU A 1 281 ? -10.992 0.79 15.469 1 90 281 GLU A O 1
ATOM 2089 N N . GLU A 1 282 ? -10.172 2.443 14.266 1 91.75 282 GLU A N 1
ATOM 2090 C CA . GLU A 1 282 ? -9.062 2.662 15.188 1 91.75 282 GLU A CA 1
ATOM 2091 C C . GLU A 1 282 ? -9.445 3.658 16.281 1 91.75 282 GLU A C 1
ATOM 2093 O O . GLU A 1 282 ? -8.68 3.879 17.219 1 91.75 282 GLU A O 1
ATOM 2098 N N . PHE A 1 283 ? -10.578 4.234 16.156 1 86.94 283 PHE A N 1
ATOM 2099 C CA . PHE A 1 283 ? -10.992 5.227 17.141 1 86.94 283 PHE A CA 1
ATOM 2100 C C . PHE A 1 283 ? -12.023 4.641 18.109 1 86.94 283 PHE A C 1
ATOM 2102 O O . PHE A 1 283 ? -13.016 4.059 17.672 1 86.94 283 PHE A O 1
ATOM 2109 N N . PRO A 1 284 ? -11.75 4.664 19.359 1 79.44 284 PRO A N 1
ATOM 2110 C CA . PRO A 1 284 ? -12.57 4.047 20.406 1 79.44 284 PRO A CA 1
ATOM 2111 C C . PRO A 1 284 ? -13.875 4.801 20.656 1 79.44 284 PRO A C 1
ATOM 2113 O O . PRO A 1 284 ? -14.711 4.348 21.438 1 79.44 284 PRO A O 1
ATOM 2116 N N . PHE A 1 285 ? -14.109 5.934 20.172 1 71.19 285 PHE A N 1
ATOM 2117 C CA . PHE A 1 285 ? -15.289 6.727 20.5 1 71.19 285 PHE A CA 1
ATOM 2118 C C . PHE A 1 285 ? -16.375 6.551 19.453 1 71.19 285 PHE A C 1
ATOM 2120 O O . PHE A 1 285 ? -16.078 6.164 18.312 1 71.19 285 PHE A O 1
ATOM 2127 N N . PRO A 1 286 ? -17.594 6.594 19.891 1 64.69 286 PRO A N 1
ATOM 2128 C CA . PRO A 1 286 ? -18.703 6.426 18.953 1 64.69 286 PRO A CA 1
ATOM 2129 C C . PRO A 1 286 ? -18.734 7.492 17.859 1 64.69 286 PRO A C 1
ATOM 2131 O O . PRO A 1 286 ? -18.578 8.68 18.156 1 64.69 286 PRO A O 1
ATOM 2134 N N . LEU A 1 287 ? -18.469 7.242 16.844 1 67.19 287 LEU A N 1
ATOM 2135 C CA . LEU A 1 287 ? -18.562 8.125 15.688 1 67.19 287 LEU A CA 1
ATOM 2136 C C . LEU A 1 287 ? -19.922 7.969 15 1 67.19 287 LEU A C 1
ATOM 2138 O O . LEU A 1 287 ? -20.578 6.93 15.141 1 67.19 287 LEU A O 1
ATOM 2142 N N . ARG A 1 288 ? -20.547 9.102 14.734 1 55.75 288 ARG A N 1
ATOM 2143 C CA . ARG A 1 288 ? -21.812 9.055 14.008 1 55.75 288 ARG A CA 1
ATOM 2144 C C . ARG A 1 288 ? -21.703 8.195 12.758 1 55.75 288 ARG A C 1
ATOM 2146 O O . ARG A 1 288 ? -20.828 8.422 11.922 1 55.75 288 ARG A O 1
ATOM 2153 N N . VAL A 1 289 ? -21.688 7.066 12.938 1 50.25 289 VAL A N 1
ATOM 2154 C CA . VAL A 1 289 ? -21.703 6.332 11.68 1 50.25 289 VAL A CA 1
ATOM 2155 C C . VAL A 1 289 ? -22.922 6.738 10.859 1 50.25 289 VAL A C 1
ATOM 2157 O O . VAL A 1 289 ? -24.062 6.445 11.234 1 50.25 289 VAL A O 1
ATOM 2160 N N . GLY A 1 290 ? -23.125 8.008 10.648 1 41.03 290 GLY A N 1
ATOM 2161 C CA . GLY A 1 290 ? -24.312 8.352 9.891 1 41.03 290 GLY A CA 1
ATOM 2162 C C . GLY A 1 290 ? -24.641 7.34 8.805 1 41.03 290 GLY A C 1
ATOM 2163 O O . GLY A 1 290 ? -23.766 6.637 8.32 1 41.03 290 GLY A O 1
ATOM 2164 N N . GLN A 1 291 ? -25.938 6.766 8.922 1 36.34 291 GLN A N 1
ATOM 2165 C CA . GLN A 1 291 ? -26.516 6.047 7.793 1 36.34 291 GLN A CA 1
ATOM 2166 C C . GLN A 1 291 ? -26.062 6.648 6.465 1 36.34 291 GLN A C 1
ATOM 2168 O O . GLN A 1 291 ? -26.422 7.785 6.145 1 36.34 291 GLN A O 1
ATOM 2173 N N . GLY A 1 292 ? -24.938 6.801 6.273 1 35.31 292 GLY A N 1
ATOM 2174 C CA . GLY A 1 292 ? -24.625 7.293 4.938 1 35.31 292 GLY A CA 1
ATOM 2175 C C . GLY A 1 292 ? -25.797 7.156 3.969 1 35.31 292 GLY A C 1
ATOM 2176 O O . GLY A 1 292 ? -26.656 6.305 4.152 1 35.31 292 GLY A O 1
ATOM 2177 N N . GLY A 1 293 ? -26.219 8.406 3.51 1 32.69 293 GLY A N 1
ATOM 2178 C CA . GLY A 1 293 ? -27.266 8.438 2.506 1 32.69 293 GLY A CA 1
ATOM 2179 C C . GLY A 1 293 ? -27.312 7.188 1.653 1 32.69 293 GLY A C 1
ATOM 2180 O O . GLY A 1 293 ? -26.312 6.484 1.514 1 32.69 293 GLY A O 1
ATOM 2181 N N . GLN A 1 294 ? -28.547 6.629 1.579 1 29.75 294 GLN A N 1
ATOM 2182 C CA . GLN A 1 294 ? -28.922 5.773 0.457 1 29.75 294 GLN A CA 1
ATOM 2183 C C . GLN A 1 294 ? -28.141 6.148 -0.8 1 29.75 294 GLN A C 1
ATOM 2185 O O . GLN A 1 294 ? -28.156 7.309 -1.224 1 29.75 294 GLN A O 1
ATOM 2190 N N . LYS A 1 295 ? -27.062 5.812 -0.993 1 32.44 295 LYS A N 1
ATOM 2191 C CA . LYS A 1 295 ? -26.734 5.992 -2.404 1 32.44 295 LYS A CA 1
ATOM 2192 C C . LYS A 1 295 ? -28 6.117 -3.25 1 32.44 295 LYS A C 1
ATOM 2194 O O . LYS A 1 295 ? -28.922 5.309 -3.121 1 32.44 295 LYS A O 1
ATOM 2199 N N . GLY A 1 296 ? -28.531 7.391 -3.449 1 30.42 296 GLY A N 1
ATOM 2200 C CA . GLY A 1 296 ? -29.562 7.32 -4.473 1 30.42 296 GLY A CA 1
ATOM 2201 C C . GLY A 1 296 ? -29.453 6.086 -5.352 1 30.42 296 GLY A C 1
ATOM 2202 O O . GLY A 1 296 ? -28.391 5.48 -5.441 1 30.42 296 GLY A O 1
ATOM 2203 N N . GLU A 1 297 ? -30.594 5.426 -5.582 1 30.98 297 GLU A N 1
ATOM 2204 C CA . GLU A 1 297 ? -30.766 4.406 -6.613 1 30.98 297 GLU A CA 1
ATOM 2205 C C . GLU A 1 297 ? -29.875 4.695 -7.82 1 30.98 297 GLU A C 1
ATOM 2207 O O . GLU A 1 297 ? -30.219 5.523 -8.664 1 30.98 297 GLU A O 1
ATOM 2212 N N . ALA A 1 298 ? -28.797 5.109 -7.625 1 34.16 298 ALA A N 1
ATOM 2213 C CA . ALA A 1 298 ? -28.125 5.113 -8.922 1 34.16 298 ALA A CA 1
ATOM 2214 C C . ALA A 1 298 ? -28.734 4.066 -9.852 1 34.16 298 ALA A C 1
ATOM 2216 O O . ALA A 1 298 ? -28.969 2.93 -9.445 1 34.16 298 ALA A O 1
ATOM 2217 N N . SER A 1 299 ? -29.484 4.484 -10.57 1 38.5 299 SER A N 1
ATOM 2218 C CA . SER A 1 299 ? -29.984 3.566 -11.594 1 38.5 299 SER A CA 1
ATOM 2219 C C . SER A 1 299 ? -28.953 2.492 -11.922 1 38.5 299 SER A C 1
ATOM 2221 O O . SER A 1 299 ? -27.797 2.803 -12.227 1 38.5 299 SER A O 1
ATOM 2223 N N . LEU A 1 300 ? -28.938 1.381 -11.273 1 44.84 300 LEU A N 1
ATOM 2224 C CA . LEU A 1 300 ? -28.125 0.204 -11.594 1 44.84 300 LEU A CA 1
ATOM 2225 C C . LEU A 1 300 ? -27.797 0.163 -13.086 1 44.84 300 LEU A C 1
ATOM 2227 O O . LEU A 1 300 ? -28.688 0.307 -13.93 1 44.84 300 LEU A O 1
ATOM 2231 N N . PRO A 1 301 ? -26.562 0.513 -13.336 1 51.28 301 PRO A N 1
ATOM 2232 C CA . PRO A 1 301 ? -26.344 0.342 -14.773 1 51.28 301 PRO A CA 1
ATOM 2233 C C . PRO A 1 301 ? -26.984 -0.924 -15.328 1 51.28 301 PRO A C 1
ATOM 2235 O O . PRO A 1 301 ? -27.328 -1.828 -14.562 1 51.28 301 PRO A O 1
ATOM 2238 N N . SER A 1 302 ? -27.484 -0.825 -16.469 1 58.78 302 SER A N 1
ATOM 2239 C CA . SER A 1 302 ? -27.938 -2.041 -17.125 1 58.78 302 SER A CA 1
ATOM 2240 C C . SER A 1 302 ? -26.969 -3.193 -16.891 1 58.78 302 SER A C 1
ATOM 2242 O O . SER A 1 302 ? -25.844 -2.979 -16.469 1 58.78 302 SER A O 1
ATOM 2244 N N . GLU A 1 303 ? -27.406 -4.344 -16.953 1 63.69 303 GLU A N 1
ATOM 2245 C CA . GLU A 1 303 ? -26.547 -5.52 -16.844 1 63.69 303 GLU A CA 1
ATOM 2246 C C . GLU A 1 303 ? -25.266 -5.348 -17.641 1 63.69 303 GLU A C 1
ATOM 2248 O O . GLU A 1 303 ? -24.188 -5.68 -17.156 1 63.69 303 GLU A O 1
ATOM 2253 N N . ALA A 1 304 ? -25.484 -4.793 -18.766 1 68.62 304 ALA A N 1
ATOM 2254 C CA . ALA A 1 304 ? -24.344 -4.559 -19.641 1 68.62 304 ALA A CA 1
ATOM 2255 C C . ALA A 1 304 ? -23.453 -3.445 -19.078 1 68.62 304 ALA A C 1
ATOM 2257 O O . ALA A 1 304 ? -22.219 -3.531 -19.156 1 68.62 304 ALA A O 1
ATOM 2258 N N . GLY A 1 305 ? -24.078 -2.381 -18.469 1 71.75 305 GLY A N 1
ATOM 2259 C CA . GLY A 1 305 ? -23.312 -1.294 -17.875 1 71.75 305 GLY A CA 1
ATOM 2260 C C . GLY A 1 305 ? -22.484 -1.73 -16.688 1 71.75 305 GLY A C 1
ATOM 2261 O O . GLY A 1 305 ? -21.328 -1.333 -16.547 1 71.75 305 GLY A O 1
ATOM 2262 N N . GLN A 1 306 ? -23.094 -2.561 -16.016 1 74.25 306 GLN A N 1
ATOM 2263 C CA . GLN A 1 306 ? -22.391 -3.094 -14.852 1 74.25 306 GLN A CA 1
ATOM 2264 C C . GLN A 1 306 ? -21.219 -3.98 -15.273 1 74.25 306 GLN A C 1
ATOM 2266 O O . GLN A 1 306 ? -20.156 -3.945 -14.656 1 74.25 306 GLN A O 1
ATOM 2271 N N . GLN A 1 307 ? -21.422 -4.777 -16.266 1 73.19 307 GLN A N 1
ATOM 2272 C CA . GLN A 1 307 ? -20.344 -5.613 -16.812 1 73.19 307 GLN A CA 1
ATOM 2273 C C . GLN A 1 307 ? -19.156 -4.77 -17.234 1 73.19 307 GLN A C 1
ATOM 2275 O O . GLN A 1 307 ? -18 -5.129 -16.969 1 73.19 307 GLN A O 1
ATOM 2280 N N . ILE A 1 308 ? -19.516 -3.605 -17.891 1 74.81 308 ILE A N 1
ATOM 2281 C CA . ILE A 1 308 ? -18.453 -2.721 -18.359 1 74.81 308 ILE A CA 1
ATOM 2282 C C . ILE A 1 308 ? -17.781 -2.049 -17.172 1 74.81 308 ILE A C 1
ATOM 2284 O O . ILE A 1 308 ? -16.547 -1.959 -17.125 1 74.81 308 ILE A O 1
ATOM 2288 N N . LEU A 1 309 ? -18.562 -1.661 -16.297 1 75.94 309 LEU A N 1
ATOM 2289 C CA . LEU A 1 309 ? -18.031 -0.987 -15.117 1 75.94 309 LEU A CA 1
ATOM 2290 C C . LEU A 1 309 ? -17.125 -1.919 -14.328 1 75.94 309 LEU A C 1
ATOM 2292 O O . LEU A 1 309 ? -16.094 -1.487 -13.797 1 75.94 309 LEU A O 1
ATOM 2296 N N . ASP A 1 310 ? -17.5 -3.137 -14.391 1 71.75 310 ASP A N 1
ATOM 2297 C CA . ASP A 1 310 ? -16.719 -4.145 -13.672 1 71.75 310 ASP A CA 1
ATOM 2298 C C . ASP A 1 310 ? -15.367 -4.375 -14.344 1 71.75 310 ASP A C 1
ATOM 2300 O O . ASP A 1 310 ? -14.414 -4.809 -13.695 1 71.75 310 ASP A O 1
ATOM 2304 N N . LEU A 1 311 ? -15.352 -4.117 -15.625 1 70.81 311 LEU A N 1
ATOM 2305 C CA . LEU A 1 311 ? -14.133 -4.328 -16.391 1 70.81 311 LEU A CA 1
ATOM 2306 C C . LEU A 1 311 ? -13.211 -3.111 -16.312 1 70.81 311 LEU A C 1
ATOM 2308 O O . LEU A 1 311 ? -12.016 -3.209 -16.594 1 70.81 311 LEU A O 1
ATOM 2312 N N . LEU A 1 312 ? -13.883 -2.029 -15.961 1 71.94 312 LEU A N 1
ATOM 2313 C CA . LEU A 1 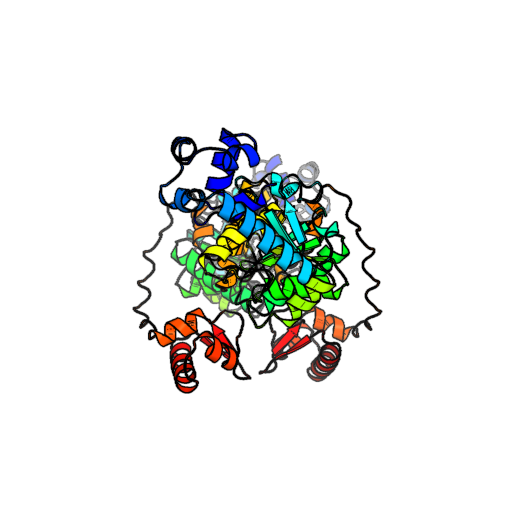312 ? -13.117 -0.79 -15.953 1 71.94 312 LEU A CA 1
ATOM 2314 C C . LEU A 1 312 ? -12.438 -0.579 -14.602 1 71.94 312 LEU A C 1
ATOM 2316 O O . LEU A 1 312 ? -12.938 -1.028 -13.57 1 71.94 312 LEU A O 1
ATOM 2320 N N . ASP A 1 313 ? -11.289 -0.12 -14.711 1 64.94 313 ASP A N 1
ATOM 2321 C CA . ASP A 1 313 ? -10.492 0.222 -13.539 1 64.94 313 ASP A CA 1
ATOM 2322 C C . ASP A 1 313 ? -10.07 1.689 -13.57 1 64.94 313 ASP A C 1
ATOM 2324 O O . ASP A 1 313 ? -10.367 2.406 -14.523 1 64.94 313 ASP A O 1
ATOM 2328 N N . VAL A 1 314 ? -9.594 2.129 -12.539 1 66.69 314 VAL A N 1
ATOM 2329 C CA . VAL A 1 314 ? -9.055 3.484 -12.492 1 66.69 314 VAL A CA 1
ATOM 2330 C C . VAL A 1 314 ? -7.914 3.621 -13.492 1 66.69 314 VAL A C 1
ATOM 2332 O O . VAL A 1 314 ? -7.574 4.73 -13.914 1 66.69 314 VAL A O 1
ATOM 2335 N N . TYR A 1 315 ? -7.469 2.486 -13.844 1 65.88 315 TYR A N 1
ATOM 2336 C CA . TYR A 1 315 ? -6.48 2.502 -14.922 1 65.88 315 TYR A CA 1
ATOM 2337 C C . TYR A 1 315 ? -7.152 2.41 -16.281 1 65.88 315 TYR A C 1
ATOM 2339 O O . TYR A 1 315 ? -8.039 1.574 -16.484 1 65.88 315 TYR A O 1
ATOM 2347 N N . PRO A 1 316 ? -6.836 3.318 -17.125 1 63.53 316 PRO A N 1
ATOM 2348 C CA . PRO A 1 316 ? -7.547 3.396 -18.406 1 63.53 316 PRO A CA 1
ATOM 2349 C C . PRO A 1 316 ? -7.398 2.125 -19.234 1 63.53 316 PRO A C 1
ATOM 2351 O O . PRO A 1 316 ? -6.332 1.503 -19.234 1 63.53 316 PRO A O 1
ATOM 2354 N N . SER A 1 317 ? -8.477 1.651 -19.766 1 72.44 317 SER A N 1
ATOM 2355 C CA . SER A 1 317 ? -8.531 0.574 -20.75 1 72.44 317 SER A CA 1
ATOM 2356 C C . SER A 1 317 ? -9.062 1.073 -22.094 1 72.44 317 SER A C 1
ATOM 2358 O O . SER A 1 317 ? -9.844 2.025 -22.141 1 72.44 317 SER A O 1
ATOM 2360 N N . SER A 1 318 ? -8.555 0.526 -23.141 1 72.62 318 SER A N 1
ATOM 2361 C CA . SER A 1 318 ? -9.094 0.91 -24.438 1 72.62 318 SER A CA 1
ATOM 2362 C C . SER A 1 318 ? -10.5 0.369 -24.641 1 72.62 318 SER A C 1
ATOM 2364 O O . SER A 1 318 ? -10.867 -0.654 -24.062 1 72.62 318 SER A O 1
ATOM 2366 N N . GLN A 1 319 ? -11.273 1.156 -25.391 1 74.69 319 GLN A N 1
ATOM 2367 C CA . GLN A 1 319 ? -12.617 0.688 -25.703 1 74.69 319 GLN A CA 1
ATOM 2368 C C . GLN A 1 319 ? -12.578 -0.671 -26.391 1 74.69 319 GLN A C 1
ATOM 2370 O O . GLN A 1 319 ? -13.484 -1.491 -26.219 1 74.69 319 GLN A O 1
ATOM 2375 N N . GLU A 1 320 ? -11.422 -0.877 -27.047 1 72.38 320 GLU A N 1
ATOM 2376 C CA . GLU A 1 320 ? -11.266 -2.17 -27.719 1 72.38 320 GLU A CA 1
ATOM 2377 C C . GLU A 1 320 ? -11.086 -3.293 -26.703 1 72.38 320 GLU A C 1
ATOM 2379 O O . GLU A 1 320 ? -11.688 -4.359 -26.828 1 72.38 320 GLU A O 1
ATOM 2384 N N . GLU A 1 321 ? -10.336 -3.02 -25.766 1 75.06 321 GLU A N 1
ATOM 2385 C CA . GLU A 1 321 ? -10.133 -3.994 -24.703 1 75.06 321 GLU A CA 1
ATOM 2386 C C . GLU A 1 321 ? -11.43 -4.293 -23.969 1 75.06 321 GLU A C 1
ATOM 2388 O O . GLU A 1 321 ? -11.695 -5.441 -23.609 1 75.06 321 GLU A O 1
ATOM 2393 N N . LEU A 1 322 ? -12.195 -3.287 -23.75 1 75.62 322 LEU A N 1
ATOM 2394 C CA . LEU A 1 322 ? -13.477 -3.447 -23.078 1 75.62 322 LEU A CA 1
ATOM 2395 C C . LEU A 1 322 ? -14.414 -4.324 -23.891 1 75.62 322 LEU A C 1
ATOM 2397 O O . LEU A 1 322 ? -15.156 -5.137 -23.328 1 75.62 322 LEU A O 1
ATOM 2401 N N . MET A 1 323 ? -14.312 -4.164 -25.188 1 74.69 323 MET A N 1
ATOM 2402 C CA . MET A 1 323 ? -15.148 -4.961 -26.094 1 74.69 323 MET A CA 1
ATOM 2403 C C . MET A 1 323 ? -14.797 -6.441 -25.984 1 74.69 323 MET A C 1
ATOM 2405 O O . MET A 1 323 ? -15.68 -7.289 -25.906 1 74.69 323 MET A O 1
ATOM 2409 N N . VAL A 1 324 ? -13.586 -6.633 -25.922 1 71.88 324 VAL A N 1
ATOM 2410 C CA . VAL A 1 324 ? -13.102 -8.008 -25.906 1 71.88 324 VAL A CA 1
ATOM 2411 C C . VAL A 1 324 ? -13.453 -8.664 -24.578 1 71.88 324 VAL A C 1
ATOM 2413 O O . VAL A 1 324 ? -13.977 -9.781 -24.547 1 71.88 324 VAL A O 1
ATOM 2416 N N . GLU A 1 325 ? -13.266 -7.93 -23.562 1 72.62 325 GLU A N 1
ATOM 2417 C CA . GLU A 1 325 ? -13.406 -8.516 -22.219 1 72.62 325 GLU A CA 1
ATOM 2418 C C . GLU A 1 325 ? -14.875 -8.641 -21.828 1 72.62 325 GLU A C 1
ATOM 2420 O O . GLU A 1 325 ? -15.258 -9.578 -21.125 1 72.62 325 GLU A O 1
ATOM 2425 N N . SER A 1 326 ? -15.664 -7.707 -22.219 1 72.94 326 SER A N 1
ATOM 2426 C CA . SER A 1 326 ? -17.078 -7.707 -21.844 1 72.94 326 SER A CA 1
ATOM 2427 C C . SER A 1 326 ? -17.891 -8.594 -22.781 1 72.94 326 SER A C 1
ATOM 2429 O O . SER A 1 326 ? -19.031 -8.961 -22.453 1 72.94 326 SER A O 1
ATOM 2431 N N . LYS A 1 327 ? -17.281 -8.984 -23.969 1 73.38 327 LYS A N 1
ATOM 2432 C CA . LYS A 1 327 ? -17.938 -9.734 -25.031 1 73.38 327 LYS A CA 1
ATOM 2433 C C . LYS A 1 327 ? -19.188 -9 -25.516 1 73.38 327 LYS A C 1
ATOM 2435 O O . LYS A 1 327 ? -20.172 -9.633 -25.938 1 73.38 327 LYS A O 1
ATOM 2440 N N . LEU A 1 328 ? -19.188 -7.73 -25.344 1 78.06 328 LEU A N 1
ATOM 2441 C CA . LEU A 1 328 ? -20.281 -6.898 -25.828 1 78.06 328 LEU A CA 1
ATOM 2442 C C . LEU A 1 328 ? -19.938 -6.285 -27.188 1 78.06 328 LEU A C 1
ATOM 2444 O O . LEU A 1 328 ? -18.75 -6.137 -27.516 1 78.06 328 LEU A O 1
ATOM 2448 N N . SER A 1 329 ? -21 -6.094 -28.031 1 77.38 329 SER A N 1
ATOM 2449 C CA . SER A 1 329 ? -20.797 -5.453 -29.328 1 77.38 329 SER A CA 1
ATOM 2450 C C . SER A 1 329 ? -20.25 -4.035 -29.156 1 77.38 329 SER A C 1
ATOM 2452 O O . SER A 1 329 ? -20.422 -3.422 -28.109 1 77.38 329 SER A O 1
ATOM 2454 N N . ALA A 1 330 ? -19.609 -3.6 -30.203 1 77.75 330 ALA A N 1
ATOM 2455 C CA . ALA A 1 330 ? -19.078 -2.24 -30.203 1 77.75 330 ALA A CA 1
ATOM 2456 C C . ALA A 1 330 ? -20.172 -1.221 -29.922 1 77.75 330 ALA A C 1
ATOM 2458 O O . ALA A 1 330 ? -19.953 -0.258 -29.188 1 77.75 330 ALA A O 1
ATOM 2459 N N . LYS A 1 331 ? -21.234 -1.437 -30.516 1 75 331 LYS A N 1
ATOM 2460 C CA . LYS A 1 331 ? -22.359 -0.529 -30.328 1 75 331 LYS A CA 1
ATOM 2461 C C . LYS A 1 331 ? -22.828 -0.515 -28.875 1 75 331 LYS A C 1
ATOM 2463 O O . LYS A 1 331 ? -23.047 0.551 -28.297 1 75 331 LYS A O 1
ATOM 2468 N N . LYS A 1 332 ? -22.969 -1.673 -28.328 1 79.69 332 LYS A N 1
ATOM 2469 C CA . LYS A 1 332 ? -23.438 -1.774 -26.938 1 79.69 332 LYS A CA 1
ATOM 2470 C C . LYS A 1 332 ? -22.422 -1.17 -25.984 1 79.69 332 LYS A C 1
ATOM 2472 O O . LYS A 1 332 ? -22.797 -0.495 -25.016 1 79.69 332 LYS A O 1
ATOM 2477 N N . VAL A 1 333 ? -21.156 -1.399 -26.203 1 81.31 333 VAL A N 1
ATOM 2478 C CA . VAL A 1 333 ? -20.109 -0.831 -25.344 1 81.31 333 VAL A CA 1
ATOM 2479 C C . VAL A 1 333 ? -20.172 0.694 -25.406 1 81.31 333 VAL A C 1
ATOM 2481 O O . VAL A 1 333 ? -20.125 1.365 -24.375 1 81.31 333 VAL A O 1
ATOM 2484 N N . ALA A 1 334 ? -20.344 1.14 -26.625 1 76.19 334 ALA A N 1
ATOM 2485 C CA . ALA A 1 334 ? -20.406 2.588 -26.797 1 76.19 334 ALA A CA 1
ATOM 2486 C C . ALA A 1 334 ? -21.609 3.178 -26.062 1 76.19 334 ALA A C 1
ATOM 2488 O O . ALA A 1 334 ? -21.5 4.223 -25.422 1 76.19 334 ALA A O 1
ATOM 2489 N N . GLU A 1 335 ? -22.688 2.521 -26.203 1 74.31 335 GLU A N 1
ATOM 2490 C CA . GLU A 1 335 ? -23.906 2.959 -25.531 1 74.31 335 GLU A CA 1
ATOM 2491 C C . GLU A 1 335 ? -23.734 2.969 -24.016 1 74.31 335 GLU A C 1
ATOM 2493 O O . GLU A 1 335 ? -24.109 3.938 -23.359 1 74.31 335 GLU A O 1
ATOM 2498 N N . GLU A 1 336 ? -23.172 1.886 -23.516 1 78.56 336 GLU A N 1
ATOM 2499 C CA . GLU A 1 336 ? -23.016 1.764 -22.078 1 78.56 336 GLU A CA 1
ATOM 2500 C C . GLU A 1 336 ? -21.984 2.75 -21.547 1 78.56 336 GLU A C 1
ATOM 2502 O O . GLU A 1 336 ? -22.156 3.316 -20.469 1 78.56 336 GLU A O 1
ATOM 2507 N N . LEU A 1 337 ? -21 2.92 -22.344 1 78.69 337 LEU A N 1
ATOM 2508 C CA . LEU A 1 337 ? -19.969 3.871 -21.938 1 78.69 337 LEU A CA 1
ATOM 2509 C C . LEU A 1 337 ? -20.547 5.281 -21.844 1 78.69 337 LEU A C 1
ATOM 2511 O O . LEU A 1 337 ? -20.219 6.027 -20.922 1 78.69 337 LEU A O 1
ATOM 2515 N N . LEU A 1 338 ? -21.328 5.625 -22.828 1 72.12 338 LEU A N 1
ATOM 2516 C CA . LEU A 1 338 ? -21.969 6.93 -22.812 1 72.12 338 LEU A CA 1
ATOM 2517 C C . LEU A 1 338 ? -22.844 7.094 -21.578 1 72.12 338 LEU A C 1
ATOM 2519 O O . LEU A 1 338 ? -22.797 8.133 -20.906 1 72.12 338 LEU A O 1
ATOM 2523 N N . LEU A 1 339 ? -23.609 6.074 -21.266 1 68.75 339 LEU A N 1
ATOM 2524 C CA . LEU A 1 339 ? -24.5 6.121 -20.109 1 68.75 339 LEU A CA 1
ATOM 2525 C C . LEU A 1 339 ? -23.688 6.234 -18.828 1 68.75 339 LEU A C 1
ATOM 2527 O O . LEU A 1 339 ? -24.016 7.031 -17.938 1 68.75 339 LEU A O 1
ATOM 2531 N N . LEU A 1 340 ? -22.672 5.449 -18.75 1 76.19 340 LEU A N 1
ATOM 2532 C CA . LEU A 1 340 ? -21.844 5.449 -17.547 1 76.19 340 LEU A CA 1
ATOM 2533 C C . LEU A 1 340 ? -21.125 6.781 -17.391 1 76.19 340 LEU A C 1
ATOM 2535 O O . LEU A 1 340 ? -20.938 7.254 -16.266 1 76.19 340 LEU A O 1
ATOM 2539 N N . GLU A 1 341 ? -20.75 7.355 -18.516 1 73.62 341 GLU A N 1
ATOM 2540 C CA . GLU A 1 341 ? -20.109 8.664 -18.484 1 73.62 341 GLU A CA 1
ATOM 2541 C C . GLU A 1 341 ? -21.078 9.742 -18 1 73.62 341 GLU A C 1
ATOM 2543 O O . GLU A 1 341 ? -20.688 10.617 -17.219 1 73.62 341 GLU A O 1
ATOM 2548 N N . LEU A 1 342 ? -22.234 9.57 -18.5 1 65.69 342 LEU A N 1
ATOM 2549 C CA . LEU A 1 342 ? -23.266 10.523 -18.094 1 65.69 342 LEU A CA 1
ATOM 2550 C C . LEU A 1 342 ? -23.531 10.422 -16.594 1 65.69 342 LEU A C 1
ATOM 2552 O O . LEU A 1 342 ? -23.859 11.422 -15.945 1 65.69 342 LEU A O 1
ATOM 2556 N N . GLU A 1 343 ? -23.344 9.211 -16.062 1 63.56 343 GLU A N 1
ATOM 2557 C CA . GLU A 1 343 ? -23.562 8.992 -14.641 1 63.56 343 GLU A CA 1
ATOM 2558 C C . GLU A 1 343 ? -22.297 9.25 -13.844 1 63.56 343 GLU A C 1
ATOM 2560 O O . GLU A 1 343 ? -22.234 8.977 -12.641 1 63.56 343 GLU A O 1
ATOM 2565 N N . ASP A 1 344 ? -21.234 9.656 -14.492 1 67.44 344 ASP A N 1
ATOM 2566 C CA . ASP A 1 344 ? -19.953 10.023 -13.93 1 67.44 344 ASP A CA 1
ATOM 2567 C C . ASP A 1 344 ? -19.266 8.812 -13.273 1 67.44 344 ASP A C 1
ATOM 2569 O O . ASP A 1 344 ? -18.609 8.953 -12.242 1 67.44 344 ASP A O 1
ATOM 2573 N N . LEU A 1 345 ? -19.578 7.68 -13.875 1 67.12 345 LEU A N 1
ATOM 2574 C CA . LEU A 1 345 ? -18.984 6.449 -13.352 1 67.12 345 LEU A CA 1
ATOM 2575 C C . LEU A 1 345 ? -17.703 6.102 -14.094 1 67.12 345 LEU A C 1
ATOM 2577 O O . LEU A 1 345 ? -16.875 5.348 -13.586 1 67.12 345 LEU A O 1
ATOM 2581 N N . ILE A 1 346 ? -17.703 6.648 -15.391 1 73 346 ILE A N 1
ATOM 2582 C CA . ILE A 1 346 ? -16.5 6.422 -16.188 1 73 346 ILE A CA 1
ATOM 2583 C C . ILE A 1 346 ? -16.062 7.723 -16.859 1 73 346 ILE A C 1
ATOM 2585 O O . ILE A 1 346 ? -16.828 8.688 -16.891 1 73 346 ILE A O 1
ATOM 2589 N N . GLU A 1 347 ? -14.82 7.762 -17.219 1 74.88 347 GLU A N 1
ATOM 2590 C CA . GLU A 1 347 ? -14.273 8.859 -18.016 1 74.88 347 GLU A CA 1
ATOM 2591 C C . GLU A 1 347 ? -13.656 8.344 -19.312 1 74.88 347 GLU A C 1
ATOM 2593 O O . GLU A 1 347 ? -12.906 7.363 -19.297 1 74.88 347 GLU A O 1
ATOM 2598 N N . ILE A 1 348 ? -14.18 8.969 -20.406 1 70.56 348 ILE A N 1
ATOM 2599 C CA . ILE A 1 348 ? -13.594 8.648 -21.703 1 70.56 348 ILE A CA 1
ATOM 2600 C C . ILE A 1 348 ? -12.406 9.562 -21.984 1 70.56 348 ILE A C 1
ATOM 2602 O O . ILE A 1 348 ? -12.539 10.789 -21.953 1 70.56 348 ILE A O 1
ATOM 2606 N N . LEU A 1 349 ? -11.32 8.93 -22.047 1 66.69 349 LEU A N 1
ATOM 2607 C CA . LEU A 1 349 ? -10.062 9.641 -22.266 1 66.69 349 LEU A CA 1
ATOM 2608 C C . LEU A 1 349 ? -9.719 9.68 -23.766 1 66.69 349 LEU A C 1
ATOM 2610 O O . LEU A 1 349 ? -10.289 8.93 -24.547 1 66.69 349 LEU A O 1
ATOM 2614 N N . PRO A 1 350 ? -8.922 10.672 -24.188 1 63.69 350 PRO A N 1
ATOM 2615 C CA . PRO A 1 350 ? -8.523 10.672 -25.594 1 63.69 350 PRO A CA 1
ATOM 2616 C C . PRO A 1 350 ? -7.93 9.336 -26.031 1 63.69 350 PRO A C 1
ATOM 2618 O O . PRO A 1 350 ? -7.266 8.656 -25.25 1 63.69 350 PRO A O 1
ATOM 2621 N N . GLY A 1 351 ? -8.188 8.875 -27.359 1 62 351 GLY A N 1
ATOM 2622 C CA . GLY A 1 351 ? -7.723 7.621 -27.938 1 62 351 GLY A CA 1
ATOM 2623 C C . GLY A 1 351 ? -8.633 6.445 -27.625 1 62 351 GLY A C 1
ATOM 2624 O O . GLY A 1 351 ? -8.164 5.309 -27.5 1 62 351 GLY A O 1
ATOM 2625 N N . ASN A 1 352 ? -9.75 6.664 -27.375 1 67.38 352 ASN A N 1
ATOM 2626 C CA . ASN A 1 352 ? -10.758 5.648 -27.078 1 67.38 352 ASN A CA 1
ATOM 2627 C C . ASN A 1 352 ? -10.43 4.891 -25.797 1 67.38 352 ASN A C 1
ATOM 2629 O O . ASN A 1 352 ? -10.625 3.676 -25.719 1 67.38 352 ASN A O 1
ATOM 2633 N N . MET A 1 353 ? -9.828 5.582 -24.891 1 75.62 353 MET A N 1
ATOM 2634 C CA . MET A 1 353 ? -9.539 4.996 -23.594 1 75.62 353 MET A CA 1
ATOM 2635 C C . MET A 1 353 ? -10.625 5.367 -22.578 1 75.62 353 MET A C 1
ATOM 2637 O O . MET A 1 353 ? -11.227 6.438 -22.672 1 75.62 353 MET A O 1
ATOM 2641 N N . VAL A 1 354 ? -10.953 4.344 -21.766 1 77.88 354 VAL A N 1
ATOM 2642 C CA . VAL A 1 354 ? -12.016 4.531 -20.797 1 77.88 354 VAL A CA 1
ATOM 2643 C C . VAL A 1 354 ? -11.531 4.102 -19.406 1 77.88 354 VAL A C 1
ATOM 2645 O O . VAL A 1 354 ? -10.797 3.119 -19.281 1 77.88 354 VAL A O 1
ATOM 2648 N N . ARG A 1 355 ? -11.797 4.906 -18.484 1 76.31 355 ARG A N 1
ATOM 2649 C CA . ARG A 1 355 ? -11.469 4.5 -17.109 1 76.31 355 ARG A CA 1
ATOM 2650 C C . ARG A 1 355 ? -12.633 4.762 -16.172 1 76.31 355 ARG A C 1
ATOM 2652 O O . ARG A 1 355 ? -13.516 5.566 -16.469 1 76.31 355 ARG A O 1
ATOM 2659 N N . ARG A 1 356 ? -12.664 4.012 -15.117 1 75.56 356 ARG A N 1
ATOM 2660 C CA . ARG A 1 356 ? -13.68 4.191 -14.086 1 75.56 356 ARG A CA 1
ATOM 2661 C C . ARG A 1 356 ? -13.375 5.418 -13.234 1 75.56 356 ARG A C 1
ATOM 2663 O O . ARG A 1 356 ? -12.219 5.719 -12.961 1 75.56 356 ARG A O 1
ATOM 2670 N N . VAL A 1 357 ? -14.438 6.215 -12.922 1 66.5 357 VAL A N 1
ATOM 2671 C CA . VAL A 1 357 ? -14.305 7.398 -12.078 1 66.5 357 VAL A CA 1
ATOM 2672 C C . VAL A 1 357 ? -14.539 7.016 -10.617 1 66.5 357 VAL A C 1
ATOM 2674 O O . VAL A 1 357 ? -15.461 6.258 -10.305 1 66.5 357 VAL A O 1
ATOM 2677 N N . MET B 1 1 ? 7.551 -45.969 -8.797 1 57.81 1 MET B N 1
ATOM 2678 C CA . MET B 1 1 ? 6.758 -46.906 -8.016 1 57.81 1 MET B CA 1
ATOM 2679 C C . MET B 1 1 ? 5.387 -46.344 -7.688 1 57.81 1 MET B C 1
ATOM 2681 O O . MET B 1 1 ? 4.41 -47.094 -7.566 1 57.81 1 MET B O 1
ATOM 2685 N N . GLY B 1 2 ? 5.141 -45.094 -7.832 1 72.62 2 GLY B N 1
ATOM 2686 C CA . GLY B 1 2 ? 3.889 -44.469 -7.418 1 72.62 2 GLY B CA 1
ATOM 2687 C C . GLY B 1 2 ? 2.961 -44.188 -8.578 1 72.62 2 GLY B C 1
ATOM 2688 O O . GLY B 1 2 ? 1.765 -43.969 -8.383 1 72.62 2 GLY B O 1
ATOM 2689 N N . LEU B 1 3 ? 3.41 -44.5 -9.828 1 77.19 3 LEU B N 1
ATOM 2690 C CA . LEU B 1 3 ? 2.688 -44.031 -11.008 1 77.19 3 LEU B CA 1
ATOM 2691 C C . LEU B 1 3 ? 1.431 -44.875 -11.234 1 77.19 3 LEU B C 1
ATOM 2693 O O . LEU B 1 3 ? 0.368 -44.344 -11.547 1 77.19 3 LEU B O 1
ATOM 2697 N N . PRO B 1 4 ? 1.536 -46.156 -11.047 1 75.5 4 PRO B N 1
ATOM 2698 C CA . PRO B 1 4 ? 0.316 -46.938 -11.258 1 75.5 4 PRO B CA 1
ATOM 2699 C C . PRO B 1 4 ? -0.824 -46.531 -10.328 1 75.5 4 PRO B C 1
ATOM 2701 O O . PRO B 1 4 ? -1.981 -46.469 -10.758 1 75.5 4 PRO B O 1
ATOM 2704 N N . LEU B 1 5 ? -0.438 -46.219 -9.156 1 79.5 5 LEU B N 1
ATOM 2705 C CA . LEU B 1 5 ? -1.443 -45.781 -8.195 1 79.5 5 LEU B CA 1
ATOM 2706 C C . LEU B 1 5 ? -2.047 -44.438 -8.609 1 79.5 5 LEU B C 1
ATOM 2708 O O . LEU B 1 5 ? -3.244 -44.219 -8.422 1 79.5 5 LEU B O 1
ATOM 2712 N N . CYS B 1 6 ? -1.271 -43.562 -9.203 1 79.25 6 CYS B N 1
ATOM 2713 C CA . CYS B 1 6 ? -1.718 -42.25 -9.648 1 79.25 6 CYS B CA 1
ATOM 2714 C C . CYS B 1 6 ? -2.652 -42.344 -10.844 1 79.25 6 CYS B C 1
ATOM 2716 O O . CYS B 1 6 ? -3.371 -41.406 -11.172 1 79.25 6 CYS B O 1
ATOM 2718 N N . SER B 1 7 ? -2.656 -43.469 -11.453 1 75.88 7 SER B N 1
ATOM 2719 C CA . SER B 1 7 ? -3.49 -43.688 -12.625 1 75.88 7 SER B CA 1
ATOM 2720 C C . SER B 1 7 ? -4.875 -44.188 -12.234 1 75.88 7 SER B C 1
ATOM 2722 O O . SER B 1 7 ? -5.738 -44.375 -13.102 1 75.88 7 SER B O 1
ATOM 2724 N N . ALA B 1 8 ? -5.016 -44.5 -10.984 1 76.62 8 ALA B N 1
ATOM 2725 C CA . ALA B 1 8 ? -6.312 -44.969 -10.516 1 76.62 8 ALA B CA 1
ATOM 2726 C C . ALA B 1 8 ? -7.371 -43.875 -10.602 1 76.62 8 ALA B C 1
ATOM 2728 O O . ALA B 1 8 ? -7.262 -42.844 -9.922 1 76.62 8 ALA B O 1
ATOM 2729 N N . SER B 1 9 ? -8.312 -44.125 -11.461 1 75.19 9 SER B N 1
ATOM 2730 C CA . SER B 1 9 ? -9.367 -43.125 -11.648 1 75.19 9 SER B CA 1
ATOM 2731 C C . SER B 1 9 ? -10.07 -42.812 -10.328 1 75.19 9 SER B C 1
ATOM 2733 O O . SER B 1 9 ? -10.422 -43.719 -9.57 1 75.19 9 SER B O 1
ATOM 2735 N N . GLY B 1 10 ? -10.195 -41.531 -10.023 1 76.38 10 GLY B N 1
ATOM 2736 C CA . GLY B 1 10 ? -10.984 -41.125 -8.875 1 76.38 10 GLY B CA 1
ATOM 2737 C C . GLY B 1 10 ? -10.172 -41.031 -7.598 1 76.38 10 GLY B C 1
ATOM 2738 O O . GLY B 1 10 ? -10.617 -40.406 -6.621 1 76.38 10 GLY B O 1
ATOM 2739 N N . LEU B 1 11 ? -9.039 -41.688 -7.379 1 80.81 11 LEU B N 1
ATOM 2740 C CA . LEU B 1 11 ? -8.281 -41.75 -6.137 1 80.81 11 LEU B CA 1
ATOM 2741 C C . LEU B 1 11 ? -7.844 -40.344 -5.707 1 80.81 11 LEU B C 1
ATOM 2743 O O . LEU B 1 11 ? -8 -39.969 -4.539 1 80.81 11 LEU B O 1
ATOM 2747 N N . GLY B 1 12 ? -7.469 -39.469 -6.531 1 83.44 12 GLY B N 1
ATOM 2748 C CA . GLY B 1 12 ? -6.977 -38.156 -6.207 1 83.44 12 GLY B CA 1
ATOM 2749 C C . GLY B 1 12 ? -5.754 -38.156 -5.312 1 83.44 12 GLY B C 1
ATOM 2750 O O . GLY B 1 12 ? -5.312 -39.25 -4.879 1 83.44 12 GLY B O 1
ATOM 2751 N N . VAL B 1 13 ? -5.246 -37.031 -4.922 1 88.38 13 VAL B N 1
ATOM 2752 C CA . VAL B 1 13 ? -4.008 -36.875 -4.168 1 88.38 13 VAL B CA 1
ATOM 2753 C C . VAL B 1 13 ? -4.223 -37.312 -2.721 1 88.38 13 VAL B C 1
ATOM 2755 O O . VAL B 1 13 ? -3.412 -38.062 -2.16 1 88.38 13 VAL B O 1
ATOM 2758 N N . ARG B 1 14 ? -5.328 -37 -2.182 1 83.5 14 ARG B N 1
ATOM 2759 C CA . ARG B 1 14 ? -5.602 -37.344 -0.792 1 83.5 14 ARG B CA 1
ATOM 2760 C C . ARG B 1 14 ? -5.77 -38.844 -0.625 1 83.5 14 ARG B C 1
ATOM 2762 O O . ARG B 1 14 ? -5.242 -39.438 0.324 1 83.5 14 ARG B O 1
ATOM 2769 N N . GLY B 1 15 ? -6.516 -39.375 -1.528 1 84.25 15 GLY B N 1
ATOM 2770 C CA . GLY B 1 15 ? -6.664 -40.812 -1.49 1 84.25 15 GLY B CA 1
ATOM 2771 C C . GLY B 1 15 ? -5.34 -41.562 -1.6 1 84.25 15 GLY B C 1
ATOM 2772 O O . GLY B 1 15 ? -5.113 -42.562 -0.899 1 84.25 15 GLY B O 1
ATOM 2773 N N . PHE B 1 16 ? -4.504 -41.094 -2.443 1 87.94 16 PHE B N 1
ATOM 2774 C CA . PHE B 1 16 ? -3.176 -41.656 -2.617 1 87.94 16 PHE B CA 1
ATOM 2775 C C . PHE B 1 16 ? -2.418 -41.688 -1.296 1 87.94 16 PHE B C 1
ATOM 2777 O O . PHE B 1 16 ? -1.932 -42.719 -0.87 1 87.94 16 PHE B O 1
ATOM 2784 N N . TRP B 1 17 ? -2.396 -40.625 -0.658 1 88.62 17 TRP B N 1
ATOM 2785 C CA . TRP B 1 17 ? -1.569 -40.531 0.539 1 88.62 17 TRP B CA 1
ATOM 2786 C C . TRP B 1 17 ? -2.195 -41.281 1.707 1 88.62 17 TRP B C 1
ATOM 2788 O O . TRP B 1 17 ? -1.485 -41.812 2.549 1 88.62 17 TRP B O 1
ATOM 2798 N N . ARG B 1 18 ? -3.512 -41.344 1.705 1 86.62 18 ARG B N 1
ATOM 2799 C CA . ARG B 1 18 ? -4.168 -42.188 2.715 1 86.62 18 ARG B CA 1
ATOM 2800 C C . ARG B 1 18 ? -3.754 -43.625 2.578 1 86.62 18 ARG B C 1
ATOM 2802 O O . ARG B 1 18 ? -3.484 -44.312 3.578 1 86.62 18 ARG B O 1
ATOM 2809 N N . LEU B 1 19 ? -3.709 -44.031 1.412 1 86.88 19 LEU B N 1
ATOM 2810 C CA . LEU B 1 19 ? -3.32 -45.406 1.146 1 86.88 19 LEU B CA 1
ATOM 2811 C C . LEU B 1 19 ? -1.857 -45.656 1.509 1 86.88 19 LEU B C 1
ATOM 2813 O O . LEU B 1 19 ? -1.515 -46.688 2.09 1 86.88 19 LEU B O 1
ATOM 2817 N N . ILE B 1 20 ? -1.081 -44.688 1.186 1 87.06 20 ILE B N 1
ATOM 2818 C CA . ILE B 1 20 ? 0.345 -44.812 1.467 1 87.06 20 ILE B CA 1
ATOM 2819 C C . ILE B 1 20 ? 0.58 -44.781 2.975 1 87.06 20 ILE B C 1
ATOM 2821 O O . ILE B 1 20 ? 1.445 -45.5 3.492 1 87.06 20 ILE B O 1
ATOM 2825 N N . GLU B 1 21 ? -0.138 -43.969 3.549 1 87.12 21 GLU B N 1
ATOM 2826 C CA . GLU B 1 21 ? -0.03 -43.906 5.004 1 87.12 21 GLU B CA 1
ATOM 2827 C C . GLU B 1 21 ? -0.385 -45.219 5.641 1 87.12 21 GLU B C 1
ATOM 2829 O O . GLU B 1 21 ? 0.248 -45.656 6.613 1 87.12 21 GLU B O 1
ATOM 2834 N N . PHE B 1 22 ? -1.33 -45.875 5.09 1 86 22 PHE B N 1
ATOM 2835 C CA . PHE B 1 22 ? -1.82 -47.125 5.648 1 86 22 PHE B CA 1
ATOM 2836 C C . PHE B 1 22 ? -0.911 -48.281 5.254 1 86 22 PHE B C 1
ATOM 2838 O O . PHE B 1 22 ? -0.488 -49.062 6.113 1 86 22 PHE B O 1
ATOM 2845 N N . TYR B 1 23 ? -0.517 -48.344 4.016 1 86.81 23 TYR B N 1
ATOM 2846 C CA . TYR B 1 23 ? 0.198 -49.5 3.494 1 86.81 23 TYR B CA 1
ATOM 2847 C C . TYR B 1 23 ? 1.701 -49.25 3.467 1 86.81 23 TYR B C 1
ATOM 2849 O O . TYR B 1 23 ? 2.486 -50.188 3.227 1 86.81 23 TYR B O 1
ATOM 2857 N N . HIS B 1 24 ? 2.109 -47.969 3.592 1 83.62 24 HIS B N 1
ATOM 2858 C CA . HIS B 1 24 ? 3.484 -47.5 3.762 1 83.62 24 HIS B CA 1
ATOM 2859 C C . HIS B 1 24 ? 4.285 -47.688 2.473 1 83.62 24 HIS B C 1
ATOM 2861 O O . HIS B 1 24 ? 5.445 -47.281 2.402 1 83.62 24 HIS B O 1
ATOM 2867 N N . HIS B 1 25 ? 3.666 -48.375 1.498 1 82.12 25 HIS B N 1
ATOM 2868 C CA . HIS B 1 25 ? 4.332 -48.531 0.212 1 82.12 25 HIS B CA 1
ATOM 2869 C C . HIS B 1 25 ? 3.318 -48.75 -0.91 1 82.12 25 HIS B C 1
ATOM 2871 O O . HIS B 1 25 ? 2.332 -49.469 -0.738 1 82.12 25 HIS B O 1
ATOM 2877 N N . PRO B 1 26 ? 3.66 -48.125 -2.111 1 81.25 26 PRO B N 1
ATOM 2878 C CA . PRO B 1 26 ? 2.703 -48.219 -3.213 1 81.25 26 PRO B CA 1
ATOM 2879 C C . PRO B 1 26 ? 2.514 -49.656 -3.682 1 81.25 26 PRO B C 1
ATOM 2881 O O . PRO B 1 26 ? 1.404 -50.062 -4.055 1 81.25 26 PRO B O 1
ATOM 2884 N N . SER B 1 27 ? 3.537 -50.438 -3.676 1 80.5 27 SER B N 1
ATOM 2885 C CA . SER B 1 27 ? 3.443 -51.812 -4.129 1 80.5 27 SER B CA 1
ATOM 2886 C C . SER B 1 27 ? 2.48 -52.625 -3.262 1 80.5 27 SER B C 1
ATOM 2888 O O . SER B 1 27 ? 1.777 -53.5 -3.76 1 80.5 27 SER B O 1
ATOM 2890 N N . ARG B 1 28 ? 2.441 -52.25 -2.01 1 82.19 28 ARG B N 1
ATOM 2891 C CA . ARG B 1 28 ? 1.538 -52.938 -1.097 1 82.19 28 ARG B CA 1
ATOM 2892 C C . ARG B 1 28 ? 0.085 -52.594 -1.385 1 82.19 28 ARG B C 1
ATOM 2894 O O . ARG B 1 28 ? -0.812 -53.406 -1.209 1 82.19 28 ARG B O 1
ATOM 2901 N N . VAL B 1 29 ? -0.035 -51.438 -1.804 1 84.44 29 VAL B N 1
ATOM 2902 C CA . VAL B 1 29 ? -1.379 -51.031 -2.178 1 84.44 29 VAL B CA 1
ATOM 2903 C C . VAL B 1 29 ? -1.846 -51.812 -3.408 1 84.44 29 VAL B C 1
ATOM 2905 O O . VAL B 1 29 ? -2.973 -52.281 -3.443 1 84.44 29 VAL B O 1
ATOM 2908 N N . LEU B 1 30 ? -0.965 -51.938 -4.395 1 82.5 30 LEU B N 1
ATOM 2909 C CA . LEU B 1 30 ? -1.305 -52.562 -5.656 1 82.5 30 LEU B CA 1
ATOM 2910 C C . LEU B 1 30 ? -1.527 -54.062 -5.461 1 82.5 30 LEU B C 1
ATOM 2912 O O . LEU B 1 30 ? -2.229 -54.719 -6.25 1 82.5 30 LEU B O 1
ATOM 2916 N N . ASP B 1 31 ? -0.934 -54.531 -4.414 1 83.81 31 ASP B N 1
ATOM 2917 C CA . ASP B 1 31 ? -1.049 -55.969 -4.137 1 83.81 31 ASP B CA 1
ATOM 2918 C C . ASP B 1 31 ? -2.262 -56.25 -3.256 1 83.81 31 ASP B C 1
ATOM 2920 O O . ASP B 1 31 ? -2.658 -57.406 -3.1 1 83.81 31 ASP B O 1
ATOM 2924 N N . ALA B 1 32 ? -2.783 -55.219 -2.713 1 83.88 32 ALA B N 1
ATOM 2925 C CA . ALA B 1 32 ? -3.92 -55.406 -1.812 1 83.88 32 ALA B CA 1
ATOM 2926 C C . ALA B 1 32 ? -5.199 -55.719 -2.592 1 83.88 32 ALA B C 1
ATOM 2928 O O . ALA B 1 32 ? -5.355 -55.25 -3.73 1 83.88 32 ALA B O 1
ATOM 2929 N N . SER B 1 33 ? -6.066 -56.469 -1.938 1 83.31 33 SER B N 1
ATOM 2930 C CA . SER B 1 33 ? -7.371 -56.719 -2.537 1 83.31 33 SER B CA 1
ATOM 2931 C C . SER B 1 33 ? -8.281 -55.5 -2.422 1 83.31 33 SER B C 1
ATOM 2933 O O . SER B 1 33 ? -8.023 -54.594 -1.627 1 83.31 33 SER B O 1
ATOM 2935 N N . LEU B 1 34 ? -9.281 -55.562 -3.262 1 83.94 34 LEU B N 1
ATOM 2936 C CA . LEU B 1 34 ? -10.25 -54.469 -3.221 1 83.94 34 LEU B CA 1
ATOM 2937 C C . LEU B 1 34 ? -10.867 -54.344 -1.833 1 83.94 34 LEU B C 1
ATOM 2939 O O . LEU B 1 34 ? -11.125 -53.25 -1.359 1 83.94 34 LEU B O 1
ATOM 2943 N N . ALA B 1 35 ? -11.094 -55.406 -1.229 1 83.69 35 ALA B N 1
ATOM 2944 C CA . ALA B 1 35 ? -11.672 -55.406 0.112 1 83.69 35 ALA B CA 1
ATOM 2945 C C . ALA B 1 35 ? -10.734 -54.781 1.126 1 83.69 35 ALA B C 1
ATOM 2947 O O . ALA B 1 35 ? -11.18 -54.062 2.025 1 83.69 35 ALA B O 1
ATOM 2948 N N . GLN B 1 36 ? -9.516 -55.094 0.947 1 85.38 36 GLN B N 1
ATOM 2949 C CA . GLN B 1 36 ? -8.508 -54.531 1.845 1 85.38 36 GLN B CA 1
ATOM 2950 C C . GLN B 1 36 ? -8.391 -53 1.663 1 85.38 36 GLN B C 1
ATOM 2952 O O . GLN B 1 36 ? -8.266 -52.281 2.641 1 85.38 36 GLN B O 1
ATOM 2957 N N . ILE B 1 37 ? -8.453 -52.562 0.468 1 86.12 37 ILE B N 1
ATOM 2958 C CA . ILE B 1 37 ? -8.352 -51.156 0.174 1 86.12 37 ILE B CA 1
ATOM 2959 C C . ILE B 1 37 ? -9.57 -50.406 0.723 1 86.12 37 ILE B C 1
ATOM 2961 O O . ILE B 1 37 ? -9.461 -49.312 1.264 1 86.12 37 ILE B O 1
ATOM 2965 N N . ARG B 1 38 ? -10.672 -51.031 0.625 1 84.38 38 ARG B N 1
ATOM 2966 C CA . ARG B 1 38 ? -11.938 -50.469 1.094 1 84.38 38 ARG B CA 1
ATOM 2967 C C . ARG B 1 38 ? -11.922 -50.281 2.605 1 84.38 38 ARG B C 1
ATOM 2969 O O . ARG B 1 38 ? -12.625 -49.406 3.131 1 84.38 38 ARG B O 1
ATOM 2976 N N . SER B 1 39 ? -11.148 -51 3.234 1 83.69 39 SER B N 1
ATOM 2977 C CA . SER B 1 39 ? -11.117 -50.938 4.695 1 83.69 39 SER B CA 1
ATOM 2978 C C . SER B 1 39 ? -10.344 -49.75 5.195 1 83.69 39 SER B C 1
ATOM 2980 O O . SER B 1 39 ? -10.422 -49.375 6.375 1 83.69 39 SER B O 1
ATOM 2982 N N . VAL B 1 40 ? -9.562 -49.188 4.336 1 85.94 40 VAL B N 1
ATOM 2983 C CA . VAL B 1 40 ? -8.797 -48 4.727 1 85.94 40 VAL B CA 1
ATOM 2984 C C . VAL B 1 40 ? -9.75 -46.844 4.992 1 85.94 40 VAL B C 1
ATOM 2986 O O . VAL B 1 40 ? -10.578 -46.5 4.145 1 85.94 40 VAL B O 1
ATOM 2989 N N . ALA B 1 41 ? -9.688 -46.188 6.148 1 81.62 41 ALA B N 1
ATOM 2990 C CA . ALA B 1 41 ? -10.57 -45.125 6.566 1 81.62 41 ALA B CA 1
ATOM 2991 C C . ALA B 1 41 ? -10.375 -43.875 5.691 1 81.62 41 ALA B C 1
ATOM 2993 O O . ALA B 1 41 ? -9.25 -43.531 5.336 1 81.62 41 ALA B O 1
ATOM 2994 N N . GLY B 1 42 ? -11.516 -43.344 5.281 1 80.94 42 GLY B N 1
ATOM 2995 C CA . GLY B 1 42 ? -11.461 -42.062 4.609 1 80.94 42 GLY B CA 1
ATOM 2996 C C . GLY B 1 42 ? -11.555 -42.156 3.098 1 80.94 42 GLY B C 1
ATOM 2997 O O . GLY B 1 42 ? -11.555 -41.156 2.395 1 80.94 42 GLY B O 1
ATOM 2998 N N . LEU B 1 43 ? -11.562 -43.469 2.598 1 83.38 43 LEU B N 1
ATOM 2999 C CA . LEU B 1 43 ? -11.688 -43.625 1.154 1 83.38 43 LEU B CA 1
ATOM 3000 C C . LEU B 1 43 ? -13.148 -43.719 0.737 1 83.38 43 LEU B C 1
ATOM 3002 O O . LEU B 1 43 ? -13.945 -44.375 1.401 1 83.38 43 LEU B O 1
ATOM 3006 N N . ARG B 1 44 ? -13.461 -43.031 -0.275 1 77.44 44 ARG B N 1
ATOM 3007 C CA . ARG B 1 44 ? -14.82 -43.062 -0.809 1 77.44 44 ARG B CA 1
ATOM 3008 C C . ARG B 1 44 ? -14.977 -44.156 -1.863 1 77.44 44 ARG B C 1
ATOM 3010 O O . ARG B 1 44 ? -14 -44.562 -2.492 1 77.44 44 ARG B O 1
ATOM 3017 N N . GLU B 1 45 ? -16.125 -44.5 -2.08 1 77.62 45 GLU B N 1
ATOM 3018 C CA . GLU B 1 45 ? -16.406 -45.562 -3.029 1 77.62 45 GLU B CA 1
ATOM 3019 C C . GLU B 1 45 ? -15.922 -45.219 -4.43 1 77.62 45 GLU B C 1
ATOM 3021 O O . GLU B 1 45 ? -15.406 -46.062 -5.152 1 77.62 45 GLU B O 1
ATOM 3026 N N . GLY B 1 46 ? -16.031 -44.094 -4.785 1 77.69 46 GLY B N 1
ATOM 3027 C CA . GLY B 1 46 ? -15.602 -43.625 -6.09 1 77.69 46 GLY B CA 1
ATOM 3028 C C . GLY B 1 46 ? -14.094 -43.719 -6.289 1 77.69 46 GLY B C 1
ATOM 3029 O O . GLY B 1 46 ? -13.617 -43.844 -7.418 1 77.69 46 GLY B O 1
ATOM 3030 N N . GLN B 1 47 ? -13.422 -43.719 -5.234 1 78.38 47 GLN B N 1
ATOM 3031 C CA . GLN B 1 47 ? -11.961 -43.781 -5.285 1 78.38 47 GLN B CA 1
ATOM 3032 C C . GLN B 1 47 ? -11.453 -45.188 -5.449 1 78.38 47 GLN B C 1
ATOM 3034 O O . GLN B 1 47 ? -10.266 -45.406 -5.711 1 78.38 47 GLN B O 1
ATOM 3039 N N . LEU B 1 48 ? -12.414 -46.125 -5.355 1 79.5 48 LEU B N 1
ATOM 3040 C CA . LEU B 1 48 ? -12.031 -47.531 -5.363 1 79.5 48 LEU B CA 1
ATOM 3041 C C . LEU B 1 48 ? -12.141 -48.125 -6.766 1 79.5 48 LEU B C 1
ATOM 3043 O O . LEU B 1 48 ? -11.594 -49.188 -7.043 1 79.5 48 LEU B O 1
ATOM 3047 N N . ALA B 1 49 ? -12.789 -47.406 -7.586 1 77.19 49 ALA B N 1
ATOM 3048 C CA . ALA B 1 49 ? -13.102 -47.938 -8.914 1 77.19 49 ALA B CA 1
ATOM 3049 C C . ALA B 1 49 ? -11.82 -48.281 -9.68 1 77.19 49 ALA B C 1
ATOM 3051 O O . ALA B 1 49 ? -11.773 -49.281 -10.398 1 77.19 49 ALA B O 1
ATOM 3052 N N . GLY B 1 50 ? -10.836 -47.562 -9.43 1 76.19 50 GLY B N 1
ATOM 3053 C CA . GLY B 1 50 ? -9.586 -47.75 -10.148 1 76.19 50 GLY B CA 1
ATOM 3054 C C . GLY B 1 50 ? -8.836 -49 -9.727 1 76.19 50 GLY B C 1
ATOM 3055 O O . GLY B 1 50 ? -7.961 -49.469 -10.445 1 76.19 50 GLY B O 1
ATOM 3056 N N . PHE B 1 51 ? -9.289 -49.594 -8.648 1 78.5 51 PHE B N 1
ATOM 3057 C CA . PHE B 1 51 ? -8.531 -50.688 -8.102 1 78.5 51 PHE B CA 1
ATOM 3058 C C . PHE B 1 51 ? -9.18 -52.031 -8.461 1 78.5 51 PHE B C 1
ATOM 3060 O O . PHE B 1 51 ? -8.758 -53.094 -7.988 1 78.5 51 PHE B O 1
ATOM 3067 N N . ALA B 1 52 ? -10.188 -51.906 -9.266 1 75.62 52 ALA B N 1
ATOM 3068 C CA . ALA B 1 52 ? -10.883 -53.125 -9.68 1 75.62 52 ALA B CA 1
ATOM 3069 C C . ALA B 1 52 ? -9.961 -54.031 -10.492 1 75.62 52 ALA B C 1
ATOM 3071 O O . ALA B 1 52 ? -10.102 -55.25 -10.461 1 75.62 52 ALA B O 1
ATOM 3072 N N . ASP B 1 53 ? -9.031 -53.469 -11.164 1 78.81 53 ASP B N 1
ATOM 3073 C CA . ASP B 1 53 ? -8.086 -54.219 -11.969 1 78.81 53 ASP B CA 1
ATOM 3074 C C . ASP B 1 53 ? -6.668 -53.688 -11.82 1 78.81 53 ASP B C 1
ATOM 3076 O O . ASP B 1 53 ? -6.211 -52.875 -12.648 1 78.81 53 ASP B O 1
ATOM 3080 N N . PRO B 1 54 ? -6.004 -54.25 -10.875 1 77.75 54 PRO B N 1
ATOM 3081 C CA . PRO B 1 54 ? -4.645 -53.75 -10.633 1 77.75 54 PRO B CA 1
ATOM 3082 C C . PRO B 1 54 ? -3.732 -53.938 -11.844 1 77.75 54 PRO B C 1
ATOM 3084 O O . PRO B 1 54 ? -2.803 -53.156 -12.031 1 77.75 54 PRO B O 1
ATOM 3087 N N . GLN B 1 55 ? -3.934 -54.938 -12.562 1 82.06 55 GLN B N 1
ATOM 3088 C CA . GLN B 1 55 ? -3.129 -55.156 -13.766 1 82.06 55 GLN B CA 1
ATOM 3089 C C . GLN B 1 55 ? -3.355 -54.031 -14.781 1 82.06 55 GLN B C 1
ATOM 3091 O O . GLN B 1 55 ? -2.416 -53.594 -15.445 1 82.06 55 GLN B O 1
ATOM 3096 N N . SER B 1 56 ? -4.52 -53.656 -14.828 1 83.62 56 SER B N 1
ATOM 3097 C CA . SER B 1 56 ? -4.852 -52.531 -15.727 1 83.62 56 SER B CA 1
ATOM 3098 C C . SER B 1 56 ? -4.164 -51.25 -15.305 1 83.62 56 SER B C 1
ATOM 3100 O O . SER B 1 56 ? -3.762 -50.438 -16.141 1 83.62 56 SER B O 1
ATOM 3102 N N . LEU B 1 57 ? -3.996 -51.094 -14.07 1 83.88 57 LEU B N 1
ATOM 3103 C CA . LEU B 1 57 ? -3.324 -49.906 -13.539 1 83.88 57 LEU B CA 1
ATOM 3104 C C . LEU B 1 57 ? -1.847 -49.906 -13.914 1 83.88 57 LEU B C 1
ATOM 3106 O O . LEU B 1 57 ? -1.302 -48.875 -14.312 1 83.88 57 LEU B O 1
ATOM 3110 N N . ARG B 1 58 ? -1.266 -51.031 -13.789 1 84.81 58 ARG B N 1
ATOM 3111 C CA . ARG B 1 58 ? 0.143 -51.156 -14.141 1 84.81 58 ARG B CA 1
ATOM 3112 C C . ARG B 1 58 ? 0.358 -50.938 -15.633 1 84.81 58 ARG B C 1
ATOM 3114 O O . ARG B 1 58 ? 1.334 -50.281 -16.031 1 84.81 58 ARG B O 1
ATOM 3121 N N . LEU B 1 59 ? -0.552 -51.438 -16.391 1 86.56 59 LEU B N 1
ATOM 3122 C CA . LEU B 1 59 ? -0.462 -51.281 -17.844 1 86.56 59 LEU B CA 1
ATOM 3123 C C . LEU B 1 59 ? -0.633 -49.812 -18.234 1 86.56 59 LEU B C 1
ATOM 3125 O O . LEU B 1 59 ? 0.092 -49.312 -19.094 1 86.56 59 LEU B O 1
ATOM 3129 N N . SER B 1 60 ? -1.552 -49.25 -17.594 1 86.19 60 SER B N 1
ATOM 3130 C CA . SER B 1 60 ? -1.794 -47.844 -17.844 1 86.19 60 SER B CA 1
ATOM 3131 C C . SER B 1 60 ? -0.575 -47 -17.484 1 86.19 60 SER B C 1
ATOM 3133 O O . SER B 1 60 ? -0.224 -46.062 -18.219 1 86.19 60 SER B O 1
ATOM 3135 N N . ALA B 1 61 ? 0.003 -47.312 -16.422 1 87.31 61 ALA B N 1
ATOM 3136 C CA . ALA B 1 61 ? 1.211 -46.594 -15.992 1 87.31 61 ALA B CA 1
ATOM 3137 C C . ALA B 1 61 ? 2.344 -46.781 -17 1 87.31 61 ALA B C 1
ATOM 3139 O O . ALA B 1 61 ? 3.062 -45.844 -17.328 1 87.31 61 ALA B O 1
ATOM 3140 N N . ALA B 1 62 ? 2.443 -47.969 -17.422 1 88.88 62 ALA B N 1
ATOM 3141 C CA . ALA B 1 62 ? 3.479 -48.281 -18.406 1 88.88 62 ALA B CA 1
ATOM 3142 C C . ALA B 1 62 ? 3.244 -47.531 -19.719 1 88.88 62 ALA B C 1
ATOM 3144 O O . ALA B 1 62 ? 4.191 -47.031 -20.328 1 88.88 62 ALA B O 1
ATOM 3145 N N . GLU B 1 63 ? 2.037 -47.5 -20.062 1 90.88 63 GLU B N 1
ATOM 3146 C CA . GLU B 1 63 ? 1.676 -46.781 -21.266 1 90.88 63 GLU B CA 1
ATOM 3147 C C . GLU B 1 63 ? 1.987 -45.281 -21.109 1 90.88 63 GLU B C 1
ATOM 3149 O O . GLU B 1 63 ? 2.508 -44.656 -22.031 1 90.88 63 GLU B O 1
ATOM 3154 N N . GLU B 1 64 ? 1.605 -44.781 -20.016 1 91 64 GLU B N 1
ATOM 3155 C CA . GLU B 1 64 ? 1.888 -43.375 -19.734 1 91 64 GLU B CA 1
ATOM 3156 C C . GLU B 1 64 ? 3.387 -43.094 -19.797 1 91 64 GLU B C 1
ATOM 3158 O O . GLU B 1 64 ? 3.812 -42.094 -20.391 1 91 64 GLU B O 1
ATOM 3163 N N . LEU B 1 65 ? 4.164 -43.906 -19.203 1 91.12 65 LEU B N 1
ATOM 3164 C CA . LEU B 1 65 ? 5.613 -43.75 -19.188 1 91.12 65 LEU B CA 1
ATOM 3165 C C . LEU B 1 65 ? 6.18 -43.812 -20.609 1 91.12 65 LEU B C 1
ATOM 3167 O O . LEU B 1 65 ? 7.098 -43.094 -20.953 1 91.12 65 LEU B O 1
ATOM 3171 N N . GLY B 1 66 ? 5.625 -44.719 -21.344 1 93 66 GLY B N 1
ATOM 3172 C CA . GLY B 1 66 ? 6.035 -44.844 -22.734 1 93 66 GLY B CA 1
ATOM 3173 C C . GLY B 1 66 ? 5.75 -43.562 -23.531 1 93 66 GLY B C 1
ATOM 3174 O O . GLY B 1 66 ? 6.594 -43.125 -24.312 1 93 66 GLY B O 1
ATOM 3175 N N . ARG B 1 67 ? 4.609 -43.062 -23.328 1 94.06 67 ARG B N 1
ATOM 3176 C CA . ARG B 1 67 ? 4.227 -41.844 -24.016 1 94.06 67 ARG B CA 1
ATOM 3177 C C . ARG B 1 67 ? 5.133 -40.688 -23.594 1 94.06 67 ARG B C 1
ATOM 3179 O O . ARG B 1 67 ? 5.547 -39.875 -24.438 1 94.06 67 ARG B O 1
ATOM 3186 N N . LEU B 1 68 ? 5.387 -40.562 -22.328 1 94 68 LEU B N 1
ATOM 3187 C CA . LEU B 1 68 ? 6.277 -39.531 -21.812 1 94 68 LEU B CA 1
ATOM 3188 C C . LEU B 1 68 ? 7.656 -39.656 -22.453 1 94 68 LEU B C 1
ATOM 3190 O O . LEU B 1 68 ? 8.219 -38.656 -22.906 1 94 68 LEU B O 1
ATOM 3194 N N . ASP B 1 69 ? 8.156 -40.844 -22.5 1 92.88 69 ASP B N 1
ATOM 3195 C CA . ASP B 1 69 ? 9.469 -41.094 -23.078 1 92.88 69 ASP B CA 1
ATOM 3196 C C . ASP B 1 69 ? 9.508 -40.688 -24.547 1 92.88 69 ASP B C 1
ATOM 3198 O O . ASP B 1 69 ? 10.477 -40.062 -25 1 92.88 69 ASP B O 1
ATOM 3202 N N . ALA B 1 70 ? 8.5 -41 -25.203 1 95.06 70 ALA B N 1
ATOM 3203 C CA . ALA B 1 70 ? 8.406 -40.688 -26.625 1 95.06 70 ALA B CA 1
ATOM 3204 C C . ALA B 1 70 ? 8.43 -39.156 -26.859 1 95.06 70 ALA B C 1
ATOM 3206 O O . ALA B 1 70 ? 8.914 -38.719 -27.891 1 95.06 70 ALA B O 1
ATOM 3207 N N . LEU B 1 71 ? 7.953 -38.469 -25.906 1 94.62 71 LEU B N 1
ATOM 3208 C CA . LEU B 1 71 ? 7.848 -37.031 -26.047 1 94.62 71 LEU B CA 1
ATOM 3209 C C . LEU B 1 71 ? 9.023 -36.312 -25.359 1 94.62 71 LEU B C 1
ATOM 3211 O O . LEU B 1 71 ? 9.102 -35.094 -25.359 1 94.62 71 LEU B O 1
ATOM 3215 N N . GLY B 1 72 ? 9.859 -37.094 -24.781 1 94.12 72 GLY B N 1
ATOM 3216 C CA . GLY B 1 72 ? 10.992 -36.531 -24.078 1 94.12 72 GLY B CA 1
ATOM 3217 C C . GLY B 1 72 ? 10.609 -35.844 -22.766 1 94.12 72 GLY B C 1
ATOM 3218 O O . GLY B 1 72 ? 11.273 -34.906 -22.328 1 94.12 72 GLY B O 1
ATOM 3219 N N . LEU B 1 73 ? 9.531 -36.25 -22.203 1 95.31 73 LEU B N 1
ATOM 3220 C CA . LEU B 1 73 ? 9.023 -35.688 -20.938 1 95.31 73 LEU B CA 1
ATOM 3221 C C . LEU B 1 73 ? 9.406 -36.625 -19.781 1 95.31 73 LEU B C 1
ATOM 3223 O O . LEU B 1 73 ? 9.812 -37.75 -19.984 1 95.31 73 LEU B O 1
ATOM 3227 N N . LEU B 1 74 ? 9.328 -36.062 -18.594 1 93.25 74 LEU B N 1
ATOM 3228 C CA . LEU B 1 74 ? 9.797 -36.812 -17.438 1 93.25 74 LEU B CA 1
ATOM 3229 C C . LEU B 1 74 ? 8.719 -36.906 -16.359 1 93.25 74 LEU B C 1
ATOM 3231 O O . LEU B 1 74 ? 7.863 -36.031 -16.266 1 93.25 74 LEU B O 1
ATOM 3235 N N . ALA B 1 75 ? 8.742 -37.969 -15.602 1 94.31 75 ALA B N 1
ATOM 3236 C CA . ALA B 1 75 ? 7.953 -38.156 -14.383 1 94.31 75 ALA B CA 1
ATOM 3237 C C . ALA B 1 75 ? 8.852 -38.281 -13.156 1 94.31 75 ALA B C 1
ATOM 3239 O O . ALA B 1 75 ? 9.773 -39.094 -13.125 1 94.31 75 ALA B O 1
ATOM 3240 N N . ILE B 1 76 ? 8.602 -37.406 -12.211 1 93.06 76 ILE B N 1
ATOM 3241 C CA . ILE B 1 76 ? 9.391 -37.375 -10.984 1 93.06 76 ILE B CA 1
ATOM 3242 C C . ILE B 1 76 ? 8.531 -37.844 -9.805 1 93.06 76 ILE B C 1
ATOM 3244 O O . ILE B 1 76 ? 7.586 -37.125 -9.414 1 93.06 76 ILE B O 1
ATOM 3248 N N . SER B 1 77 ? 8.891 -38.969 -9.266 1 91.69 77 SER B N 1
ATOM 3249 C CA . SER B 1 77 ? 8.141 -39.5 -8.117 1 91.69 77 SER B CA 1
ATOM 3250 C C . SER B 1 77 ? 8.5 -38.75 -6.84 1 91.69 77 SER B C 1
ATOM 3252 O O . SER B 1 77 ? 9.586 -38.156 -6.734 1 91.69 77 SER B O 1
ATOM 3254 N N . PHE B 1 78 ? 7.625 -38.812 -5.93 1 92.44 78 PHE B N 1
ATOM 3255 C CA . PHE B 1 78 ? 7.801 -38.188 -4.629 1 92.44 78 PHE B CA 1
ATOM 3256 C C . PHE B 1 78 ? 9.094 -38.625 -3.971 1 92.44 78 PHE B C 1
ATOM 3258 O O . PHE B 1 78 ? 9.75 -37.875 -3.275 1 92.44 78 PHE B O 1
ATOM 3265 N N . SER B 1 79 ? 9.523 -39.844 -4.172 1 89.12 79 SER B N 1
ATOM 3266 C CA . SER B 1 79 ? 10.695 -40.438 -3.518 1 89.12 79 SER B CA 1
ATOM 3267 C C . SER B 1 79 ? 11.977 -40.062 -4.246 1 89.12 79 SER B C 1
ATOM 3269 O O . SER B 1 79 ? 13.078 -40.312 -3.744 1 89.12 79 SER B O 1
ATOM 3271 N N . SER B 1 80 ? 11.812 -39.469 -5.426 1 91 80 SER B N 1
ATOM 3272 C CA . SER B 1 80 ? 12.977 -39.094 -6.215 1 91 80 SER B CA 1
ATOM 3273 C C . SER B 1 80 ? 13.781 -38 -5.52 1 91 80 SER B C 1
ATOM 3275 O O . SER B 1 80 ? 13.211 -37.062 -4.926 1 91 80 SER B O 1
ATOM 3277 N N . PRO B 1 81 ? 15.078 -38.031 -5.559 1 91.94 81 PRO B N 1
ATOM 3278 C CA . PRO B 1 81 ? 15.906 -36.969 -5.023 1 91.94 81 PRO B CA 1
ATOM 3279 C C . PRO B 1 81 ? 15.711 -35.656 -5.773 1 91.94 81 PRO B C 1
ATOM 3281 O O . PRO B 1 81 ? 16.078 -34.594 -5.27 1 91.94 81 PRO B O 1
ATOM 3284 N N . LEU B 1 82 ? 15.117 -35.688 -6.965 1 93.31 82 LEU B N 1
ATOM 3285 C CA . LEU B 1 82 ? 14.891 -34.469 -7.766 1 93.31 82 LEU B CA 1
ATOM 3286 C C . LEU B 1 82 ? 13.617 -33.781 -7.32 1 93.31 82 LEU B C 1
ATOM 3288 O O . LEU B 1 82 ? 13.383 -32.625 -7.691 1 93.31 82 LEU B O 1
ATOM 3292 N N . TYR B 1 83 ? 12.773 -34.531 -6.582 1 96.31 83 TYR B N 1
ATOM 3293 C CA . TYR B 1 83 ? 11.523 -33.906 -6.129 1 96.31 83 TYR B CA 1
ATOM 3294 C C . TYR B 1 83 ? 11.805 -32.688 -5.258 1 96.31 83 TYR B C 1
ATOM 3296 O O . TYR B 1 83 ? 12.656 -32.75 -4.367 1 96.31 83 TYR B O 1
ATOM 3304 N N . PRO B 1 84 ? 11.141 -31.594 -5.547 1 97.25 84 PRO B N 1
ATOM 3305 C CA . PRO B 1 84 ? 11.445 -30.391 -4.785 1 97.25 84 PRO B CA 1
ATOM 3306 C C . PRO B 1 84 ? 11.266 -30.578 -3.279 1 97.25 84 PRO B C 1
ATOM 3308 O O . PRO B 1 84 ? 10.18 -30.922 -2.82 1 97.25 84 PRO B O 1
ATOM 3311 N N . GLU B 1 85 ? 12.25 -30.281 -2.523 1 96.19 85 GLU B N 1
ATOM 3312 C CA . GLU B 1 85 ? 12.234 -30.453 -1.075 1 96.19 85 GLU B CA 1
ATOM 3313 C C . GLU B 1 85 ? 11.141 -29.625 -0.423 1 96.19 85 GLU B C 1
ATOM 3315 O O . GLU B 1 85 ? 10.43 -30.094 0.465 1 96.19 85 GLU B O 1
ATOM 3320 N N . ASN B 1 86 ? 11.023 -28.391 -0.847 1 96.5 86 ASN B N 1
ATOM 3321 C CA . ASN B 1 86 ? 9.992 -27.516 -0.301 1 96.5 86 ASN B CA 1
ATOM 3322 C C . ASN B 1 86 ? 8.594 -28.094 -0.504 1 96.5 86 ASN B C 1
ATOM 3324 O O . ASN B 1 86 ? 7.742 -28 0.381 1 96.5 86 ASN B O 1
ATOM 3328 N N . LEU B 1 87 ? 8.344 -28.672 -1.606 1 97.5 87 LEU B N 1
ATOM 3329 C CA . LEU B 1 87 ? 7.023 -29.188 -1.953 1 97.5 87 LEU B CA 1
ATOM 3330 C C . LEU B 1 87 ? 6.684 -30.422 -1.115 1 97.5 87 LEU B C 1
ATOM 3332 O O . LEU B 1 87 ? 5.512 -30.688 -0.843 1 97.5 87 LEU B O 1
ATOM 3336 N N . LYS B 1 88 ? 7.672 -31.141 -0.671 1 95.19 88 LYS B N 1
ATOM 3337 C CA . LYS B 1 88 ? 7.469 -32.281 0.187 1 95.19 88 LYS B CA 1
ATOM 3338 C C . LYS B 1 88 ? 6.812 -31.906 1.506 1 95.19 88 LYS B C 1
ATOM 3340 O O . LYS B 1 88 ? 6.191 -32.719 2.172 1 95.19 88 LYS B O 1
ATOM 3345 N N . GLN B 1 89 ? 6.887 -30.672 1.806 1 94.06 89 GLN B N 1
ATOM 3346 C CA . GLN B 1 89 ? 6.52 -30.219 3.141 1 94.06 89 GLN B CA 1
ATOM 3347 C C . GLN B 1 89 ? 5.047 -29.828 3.205 1 94.06 89 GLN B C 1
ATOM 3349 O O . GLN B 1 89 ? 4.504 -29.609 4.289 1 94.06 89 GLN B O 1
ATOM 3354 N N . ILE B 1 90 ? 4.441 -29.766 2.09 1 95.69 90 ILE B N 1
ATOM 3355 C CA . ILE B 1 90 ? 3.053 -29.328 2.145 1 95.69 90 ILE B CA 1
ATOM 3356 C C . ILE B 1 90 ? 2.148 -30.5 2.49 1 95.69 90 ILE B C 1
ATOM 3358 O O . ILE B 1 90 ? 2.596 -31.656 2.5 1 95.69 90 ILE B O 1
ATOM 3362 N N . PHE B 1 91 ? 0.888 -30.312 2.758 1 89.62 91 PHE B N 1
ATOM 3363 C CA . PHE B 1 91 ? -0.046 -31.297 3.295 1 89.62 91 PHE B CA 1
ATOM 3364 C C . PHE B 1 91 ? -0.375 -32.344 2.25 1 89.62 91 PHE B C 1
ATOM 3366 O O . PHE B 1 91 ? -0.524 -33.531 2.578 1 89.62 91 PHE B O 1
ATOM 3373 N N . ASP B 1 92 ? -0.485 -31.984 1.021 1 91.38 92 ASP B N 1
ATOM 3374 C CA . ASP B 1 92 ? -0.899 -32.875 -0.051 1 91.38 92 ASP B CA 1
ATOM 3375 C C . ASP B 1 92 ? -0.012 -32.719 -1.282 1 91.38 92 ASP B C 1
ATOM 3377 O O . ASP B 1 92 ? -0.505 -32.406 -2.373 1 91.38 92 ASP B O 1
ATOM 3381 N N . PRO B 1 93 ? 1.227 -33.031 -1.106 1 95.88 93 PRO B N 1
ATOM 3382 C CA . PRO B 1 93 ? 2.125 -32.938 -2.258 1 95.88 93 PRO B CA 1
ATOM 3383 C C . PRO B 1 93 ? 1.758 -33.906 -3.389 1 95.88 93 PRO B C 1
ATOM 3385 O O . PRO B 1 93 ? 1.217 -34.969 -3.137 1 95.88 93 PRO B O 1
ATOM 3388 N N . PRO B 1 94 ? 1.982 -33.438 -4.617 1 95.69 94 PRO B N 1
ATOM 3389 C CA . PRO B 1 94 ? 1.74 -34.375 -5.711 1 95.69 94 PRO B CA 1
ATOM 3390 C C . PRO B 1 94 ? 2.574 -35.656 -5.59 1 95.69 94 PRO B C 1
ATOM 3392 O O . PRO B 1 94 ? 3.783 -35.594 -5.348 1 95.69 94 PRO B O 1
ATOM 3395 N N . PRO B 1 95 ? 1.973 -36.812 -5.758 1 92.69 95 PRO B N 1
ATOM 3396 C CA . PRO B 1 95 ? 2.758 -38.031 -5.727 1 92.69 95 PRO B CA 1
ATOM 3397 C C . PRO B 1 95 ? 3.773 -38.125 -6.863 1 92.69 95 PRO B C 1
ATOM 3399 O O . PRO B 1 95 ? 4.832 -38.75 -6.711 1 92.69 95 PRO B O 1
ATOM 3402 N N . VAL B 1 96 ? 3.344 -37.562 -7.98 1 93.38 96 VAL B N 1
ATOM 3403 C CA . VAL B 1 96 ? 4.199 -37.531 -9.164 1 93.38 96 VAL B CA 1
ATOM 3404 C C . VAL B 1 96 ? 4.145 -36.156 -9.805 1 93.38 96 VAL B C 1
ATOM 3406 O O . VAL B 1 96 ? 3.074 -35.531 -9.891 1 93.38 96 VAL B O 1
ATOM 3409 N N . LEU B 1 97 ? 5.316 -35.656 -10.188 1 96.44 97 LEU B N 1
ATOM 3410 C CA . LEU B 1 97 ? 5.41 -34.438 -10.992 1 96.44 97 LEU B CA 1
ATOM 3411 C C . LEU B 1 97 ? 5.84 -34.781 -12.422 1 96.44 97 LEU B C 1
ATOM 3413 O O . LEU B 1 97 ? 6.816 -35.5 -12.625 1 96.44 97 LEU B O 1
ATOM 3417 N N . TYR B 1 98 ? 5.086 -34.344 -13.32 1 96.94 98 TYR B N 1
ATOM 3418 C CA . TYR B 1 98 ? 5.496 -34.406 -14.719 1 96.94 98 TYR B CA 1
ATOM 3419 C C . TYR B 1 98 ? 6.227 -33.156 -15.141 1 96.94 98 TYR B C 1
ATOM 3421 O O . TYR B 1 98 ? 5.84 -32.031 -14.75 1 96.94 98 TYR B O 1
ATOM 3429 N N . ALA B 1 99 ? 7.289 -33.344 -15.922 1 98.12 99 ALA B N 1
ATOM 3430 C CA . ALA B 1 99 ? 8.141 -32.156 -16.156 1 98.12 99 ALA B CA 1
ATOM 3431 C C . ALA B 1 99 ? 8.664 -32.156 -17.578 1 98.12 99 ALA B C 1
ATOM 3433 O O . ALA B 1 99 ? 8.859 -33.188 -18.203 1 98.12 99 ALA B O 1
ATOM 3434 N N . SER B 1 100 ? 8.836 -31 -18.094 1 98.06 100 SER B N 1
ATOM 3435 C CA . SER B 1 100 ? 9.508 -30.703 -19.344 1 98.06 100 SER B CA 1
ATOM 3436 C C . SER B 1 100 ? 10.484 -29.547 -19.188 1 98.06 100 SER B C 1
ATOM 3438 O O . SER B 1 100 ? 10.094 -28.438 -18.797 1 98.06 100 SER B O 1
ATOM 3440 N N . GLY B 1 101 ? 11.812 -29.719 -19.469 1 97.62 101 GLY B N 1
ATOM 3441 C CA . GLY B 1 101 ? 12.797 -28.656 -19.391 1 97.62 101 GLY B CA 1
ATOM 3442 C C . GLY B 1 101 ? 13.914 -28.953 -18.406 1 97.62 101 GLY B C 1
ATOM 3443 O O . GLY B 1 101 ? 14.375 -30.078 -18.297 1 97.62 101 GLY B O 1
ATOM 3444 N N . ASP B 1 102 ? 14.461 -27.984 -17.719 1 97.25 102 ASP B N 1
ATOM 3445 C CA . ASP B 1 102 ? 15.648 -28.062 -16.875 1 97.25 102 ASP B CA 1
ATOM 3446 C C . ASP B 1 102 ? 15.281 -28.516 -15.461 1 97.25 102 ASP B C 1
ATOM 3448 O O . ASP B 1 102 ? 14.93 -27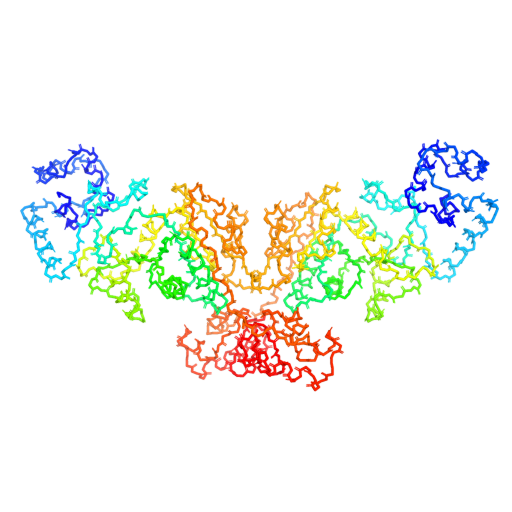.688 -14.617 1 97.25 102 ASP B O 1
ATOM 3452 N N . LEU B 1 103 ? 15.547 -29.719 -15.094 1 96.69 103 LEU B N 1
ATOM 3453 C CA . LEU B 1 103 ? 15.148 -30.328 -13.836 1 96.69 103 LEU B CA 1
ATOM 3454 C C . LEU B 1 103 ? 15.953 -29.75 -12.672 1 96.69 103 LEU B C 1
ATOM 3456 O O . LEU B 1 103 ? 15.562 -29.906 -11.516 1 96.69 103 LEU B O 1
ATOM 3460 N N . SER B 1 104 ? 17.078 -29.125 -12.984 1 95.81 104 SER B N 1
ATOM 3461 C CA . SER B 1 104 ? 17.906 -28.562 -11.93 1 95.81 104 SER B CA 1
ATOM 3462 C C . SER B 1 104 ? 17.188 -27.438 -11.203 1 95.81 104 SER B C 1
ATOM 3464 O O . SER B 1 104 ? 17.562 -27.062 -10.086 1 95.81 104 SER B O 1
ATOM 3466 N N . LEU B 1 105 ? 16.125 -26.922 -11.789 1 97.69 105 LEU B N 1
ATOM 3467 C CA . LEU B 1 105 ? 15.398 -25.797 -11.227 1 97.69 105 LEU B CA 1
ATOM 3468 C C . LEU B 1 105 ? 14.461 -26.234 -10.109 1 97.69 105 LEU B C 1
ATOM 3470 O O . LEU B 1 105 ? 13.969 -25.422 -9.336 1 97.69 105 LEU B O 1
ATOM 3474 N N . LEU B 1 106 ? 14.219 -27.516 -9.977 1 97.38 106 LEU B N 1
ATOM 3475 C CA . LEU B 1 106 ? 13.25 -28.062 -9.023 1 97.38 106 LEU B CA 1
ATOM 3476 C C . LEU B 1 106 ? 13.703 -27.797 -7.59 1 97.38 106 LEU B C 1
ATOM 3478 O O . LEU B 1 106 ? 12.867 -27.703 -6.684 1 97.38 106 LEU B O 1
ATOM 3482 N N . ASN B 1 107 ? 14.984 -27.641 -7.387 1 95.31 107 ASN B N 1
ATOM 3483 C CA . ASN B 1 107 ? 15.5 -27.469 -6.035 1 95.31 107 ASN B CA 1
ATOM 3484 C C . ASN B 1 107 ? 16.312 -26.188 -5.906 1 95.31 107 ASN B C 1
ATOM 3486 O O . ASN B 1 107 ? 17.375 -26.172 -5.293 1 95.31 107 ASN B O 1
ATOM 3490 N N . THR B 1 108 ? 15.852 -25.141 -6.5 1 95.06 108 THR B N 1
ATOM 3491 C CA . THR B 1 108 ? 16.422 -23.797 -6.367 1 95.06 108 THR B CA 1
ATOM 3492 C C . THR B 1 108 ? 15.562 -22.922 -5.469 1 95.06 108 THR B C 1
ATOM 3494 O O . THR B 1 108 ? 14.383 -23.234 -5.242 1 95.06 108 THR B O 1
ATOM 3497 N N . HIS B 1 109 ? 16.219 -21.938 -4.887 1 95.69 109 HIS B N 1
ATOM 3498 C CA . HIS B 1 109 ? 15.422 -20.906 -4.219 1 95.69 109 HIS B CA 1
ATOM 3499 C C . HIS B 1 109 ? 14.531 -20.172 -5.207 1 95.69 109 HIS B C 1
ATOM 3501 O O . HIS B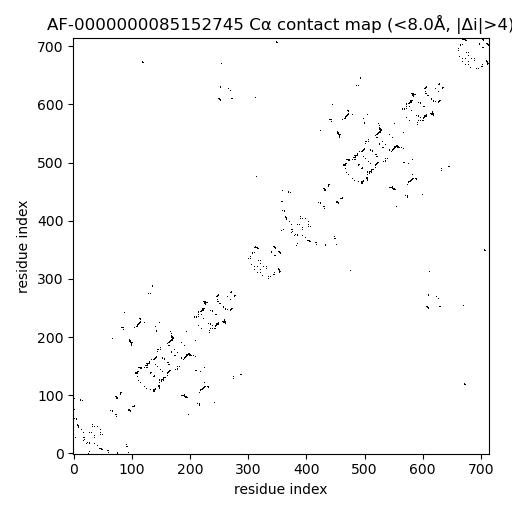 1 109 ? 14.992 -19.766 -6.277 1 95.69 109 HIS B O 1
ATOM 3507 N N . ALA B 1 110 ? 13.242 -20.062 -4.793 1 97.81 110 ALA B N 1
ATOM 3508 C CA . ALA B 1 110 ? 12.305 -19.562 -5.793 1 97.81 110 ALA B CA 1
ATOM 3509 C C . ALA B 1 110 ? 11.32 -18.562 -5.172 1 97.81 110 ALA B C 1
ATOM 3511 O O . ALA B 1 110 ? 11.055 -18.625 -3.967 1 97.81 110 ALA B O 1
ATOM 3512 N N . LEU B 1 111 ? 10.883 -17.672 -5.992 1 98.56 111 LEU B N 1
ATOM 3513 C CA . LEU B 1 111 ? 9.789 -16.766 -5.656 1 98.56 111 LEU B CA 1
ATOM 3514 C C . LEU B 1 111 ? 8.609 -16.953 -6.613 1 98.56 111 LEU B C 1
ATOM 3516 O O . LEU B 1 111 ? 8.781 -16.875 -7.832 1 98.56 111 LEU B O 1
ATOM 3520 N N . ALA B 1 112 ? 7.469 -17.234 -6.023 1 98.88 112 ALA B N 1
ATOM 3521 C CA . ALA B 1 112 ? 6.254 -17.25 -6.836 1 98.88 112 ALA B CA 1
ATOM 3522 C C . ALA B 1 112 ? 5.723 -15.844 -7.07 1 98.88 112 ALA B C 1
ATOM 3524 O O . ALA B 1 112 ? 5.691 -15.023 -6.148 1 98.88 112 ALA B O 1
ATOM 3525 N N . ILE B 1 113 ? 5.395 -15.523 -8.266 1 98.88 113 ILE B N 1
ATOM 3526 C CA . ILE B 1 113 ? 4.773 -14.25 -8.617 1 98.88 113 ILE B CA 1
ATOM 3527 C C . ILE B 1 113 ? 3.418 -14.5 -9.273 1 98.88 113 ILE B C 1
ATOM 3529 O O . ILE B 1 113 ? 3.342 -15.117 -10.336 1 98.88 113 ILE B O 1
ATOM 3533 N N . VAL B 1 114 ? 2.369 -14.055 -8.578 1 98.75 114 VAL B N 1
ATOM 3534 C CA . VAL B 1 114 ? 1.009 -14.32 -9.039 1 98.75 114 VAL B CA 1
ATOM 3535 C C . VAL B 1 114 ? 0.184 -13.039 -8.984 1 98.75 114 VAL B C 1
ATOM 3537 O O . VAL B 1 114 ? 0.607 -12.047 -8.383 1 98.75 114 VAL B O 1
ATOM 3540 N N . GLY B 1 115 ? -0.928 -13.117 -9.633 1 97.94 115 GLY B N 1
ATOM 3541 C CA . GLY B 1 115 ? -1.82 -11.969 -9.625 1 97.94 115 GLY B CA 1
ATOM 3542 C C . GLY B 1 115 ? -2.961 -12.094 -10.617 1 97.94 115 GLY B C 1
ATOM 3543 O O . GLY B 1 115 ? -3.303 -13.195 -11.047 1 97.94 115 GLY B O 1
ATOM 3544 N N . ALA B 1 116 ? -3.482 -10.953 -11.031 1 93.06 116 ALA B N 1
ATOM 3545 C CA . ALA B 1 116 ? -4.699 -10.898 -11.836 1 93.06 116 ALA B CA 1
ATOM 3546 C C . ALA B 1 116 ? -4.438 -11.391 -13.258 1 93.06 116 ALA B C 1
ATOM 3548 O O . ALA B 1 116 ? -3.439 -11.023 -13.875 1 93.06 116 ALA B O 1
ATOM 3549 N N . ARG B 1 117 ? -5.371 -12.25 -13.742 1 90.25 117 ARG B N 1
ATOM 3550 C CA . ARG B 1 117 ? -5.336 -12.648 -15.141 1 90.25 117 ARG B CA 1
ATOM 3551 C C . ARG B 1 117 ? -5.621 -11.469 -16.062 1 90.25 117 ARG B C 1
ATOM 3553 O O . ARG B 1 117 ? -4.984 -11.32 -17.109 1 90.25 117 ARG B O 1
ATOM 3560 N N . ALA B 1 118 ? -6.59 -10.727 -15.555 1 87.19 118 ALA B N 1
ATOM 3561 C CA . ALA B 1 118 ? -6.898 -9.477 -16.234 1 87.19 118 ALA B CA 1
ATOM 3562 C C . ALA B 1 118 ? -6.168 -8.305 -15.578 1 87.19 118 ALA B C 1
ATOM 3564 O O . ALA B 1 118 ? -6.805 -7.406 -15.023 1 87.19 118 ALA B O 1
ATOM 3565 N N . SER B 1 119 ? -4.879 -8.234 -15.734 1 89.31 119 SER B N 1
ATOM 3566 C CA . SER B 1 119 ? -4.035 -7.266 -15.039 1 89.31 119 SER B CA 1
ATOM 3567 C C . SER B 1 119 ? -4.051 -5.91 -15.742 1 89.31 119 SER B C 1
ATOM 3569 O O . SER B 1 119 ? -4.371 -5.828 -16.938 1 89.31 119 SER B O 1
ATOM 3571 N N . THR B 1 120 ? -3.812 -4.895 -15.016 1 86.44 120 THR B N 1
ATOM 3572 C CA . THR B 1 120 ? -3.59 -3.566 -15.57 1 86.44 120 THR B CA 1
ATOM 3573 C C . THR B 1 120 ? -2.186 -3.453 -16.156 1 86.44 120 THR B C 1
ATOM 3575 O O . THR B 1 120 ? -1.361 -4.355 -15.984 1 86.44 120 THR B O 1
ATOM 3578 N N . SER B 1 121 ? -1.96 -2.359 -16.922 1 84.38 121 SER B N 1
ATOM 3579 C CA . SER B 1 121 ? -0.611 -2.1 -17.422 1 84.38 121 SER B CA 1
ATOM 3580 C C . SER B 1 121 ? 0.376 -1.943 -16.266 1 84.38 121 SER B C 1
ATOM 3582 O O . SER B 1 121 ? 1.532 -2.359 -16.375 1 84.38 121 SER B O 1
ATOM 3584 N N . TYR B 1 122 ? -0.152 -1.34 -15.148 1 88.19 122 TYR B N 1
ATOM 3585 C CA . TYR B 1 122 ? 0.662 -1.215 -13.938 1 88.19 122 TYR B CA 1
ATOM 3586 C C . TYR B 1 122 ? 1.068 -2.586 -13.414 1 88.19 122 TYR B C 1
ATOM 3588 O O . TYR B 1 122 ? 2.25 -2.834 -13.156 1 88.19 122 TYR B O 1
ATOM 3596 N N . GLY B 1 123 ? 0.112 -3.492 -13.312 1 94.12 123 GLY B N 1
ATOM 3597 C CA . GLY B 1 123 ? 0.37 -4.832 -12.805 1 94.12 123 GLY B CA 1
ATOM 3598 C C . GLY B 1 123 ? 1.358 -5.609 -13.656 1 94.12 123 GLY B C 1
ATOM 3599 O O . GLY B 1 123 ? 2.254 -6.27 -13.125 1 94.12 123 GLY B O 1
ATOM 3600 N N . ARG B 1 124 ? 1.21 -5.496 -14.953 1 93.94 124 ARG B N 1
ATOM 3601 C CA . ARG B 1 124 ? 2.092 -6.219 -15.867 1 93.94 124 ARG B CA 1
ATOM 3602 C C . ARG B 1 124 ? 3.52 -5.691 -15.781 1 93.94 124 ARG B C 1
ATOM 3604 O O . ARG B 1 124 ? 4.473 -6.473 -15.719 1 93.94 124 ARG B O 1
ATOM 3611 N N . ARG B 1 125 ? 3.635 -4.402 -15.734 1 92.62 125 ARG B N 1
ATOM 3612 C CA . ARG B 1 125 ? 4.953 -3.783 -15.656 1 92.62 125 ARG B CA 1
ATOM 3613 C C . ARG B 1 125 ? 5.66 -4.145 -14.359 1 92.62 125 ARG B C 1
ATOM 3615 O O . ARG B 1 125 ? 6.84 -4.5 -14.359 1 92.62 125 ARG B O 1
ATOM 3622 N N . VAL B 1 126 ? 4.961 -4.07 -13.32 1 95.62 126 VAL B N 1
ATOM 3623 C CA . VAL B 1 126 ? 5.527 -4.352 -12.008 1 95.62 126 VAL B CA 1
ATOM 3624 C C . VAL B 1 126 ? 5.938 -5.82 -11.922 1 95.62 126 VAL B C 1
ATOM 3626 O O . VAL B 1 126 ? 7.039 -6.137 -11.469 1 95.62 126 VAL B O 1
ATOM 3629 N N . ALA B 1 127 ? 5.066 -6.715 -12.398 1 98.12 127 ALA B N 1
ATOM 3630 C CA . ALA B 1 127 ? 5.379 -8.141 -12.398 1 98.12 127 ALA B CA 1
ATOM 3631 C C . ALA B 1 127 ? 6.637 -8.43 -13.211 1 98.12 127 ALA B C 1
ATOM 3633 O O . ALA B 1 127 ? 7.52 -9.164 -12.758 1 98.12 127 ALA B O 1
ATOM 3634 N N . HIS B 1 128 ? 6.66 -7.816 -14.367 1 97.5 128 HIS B N 1
ATOM 3635 C CA . HIS B 1 128 ? 7.801 -8.008 -15.258 1 97.5 128 HIS B CA 1
ATOM 3636 C C . HIS B 1 128 ? 9.086 -7.504 -14.609 1 97.5 128 HIS B C 1
ATOM 3638 O O . HIS B 1 128 ? 10.086 -8.227 -14.562 1 97.5 128 HIS B O 1
ATOM 3644 N N . ASN B 1 129 ? 9.023 -6.324 -14.062 1 95.88 129 ASN B N 1
ATOM 3645 C CA . ASN B 1 129 ? 10.219 -5.688 -13.516 1 95.88 129 ASN B CA 1
ATOM 3646 C C . ASN B 1 129 ? 10.711 -6.395 -12.258 1 95.88 129 ASN B C 1
ATOM 3648 O O . ASN B 1 129 ? 11.906 -6.621 -12.094 1 95.88 129 ASN B O 1
ATOM 3652 N N . LEU B 1 130 ? 9.836 -6.715 -11.398 1 97.31 130 LEU B N 1
ATOM 3653 C CA . LEU B 1 130 ? 10.234 -7.402 -10.18 1 97.31 130 LEU B CA 1
ATOM 3654 C C . LEU B 1 130 ? 10.75 -8.805 -10.484 1 97.31 130 LEU B C 1
ATOM 3656 O O . LEU B 1 130 ? 11.695 -9.273 -9.844 1 97.31 130 LEU B O 1
ATOM 3660 N N . SER B 1 131 ? 10.102 -9.445 -11.453 1 98.31 131 SER B N 1
ATOM 3661 C CA . SER B 1 131 ? 10.578 -10.758 -11.867 1 98.31 131 SER B CA 1
ATOM 3662 C C . SER B 1 131 ? 12 -10.688 -12.406 1 98.31 131 SER B C 1
ATOM 3664 O O . SER B 1 131 ? 12.836 -11.531 -12.062 1 98.31 131 SER B O 1
ATOM 3666 N N . SER B 1 132 ? 12.242 -9.688 -13.234 1 96.62 132 SER B N 1
ATOM 3667 C CA . SER B 1 132 ? 13.594 -9.484 -13.758 1 96.62 132 SER B CA 1
ATOM 3668 C C . SER B 1 132 ? 14.594 -9.258 -12.625 1 96.62 132 SER B C 1
ATOM 3670 O O . SER B 1 132 ? 15.664 -9.875 -12.609 1 96.62 132 SER B O 1
ATOM 3672 N N . ALA B 1 133 ? 14.203 -8.445 -11.695 1 93.25 133 ALA B N 1
ATOM 3673 C CA . ALA B 1 133 ? 15.102 -8.078 -10.609 1 93.25 133 ALA B CA 1
ATOM 3674 C C . ALA B 1 133 ? 15.391 -9.273 -9.703 1 93.25 133 ALA B C 1
ATOM 3676 O O . ALA B 1 133 ? 16.547 -9.492 -9.305 1 93.25 133 ALA B O 1
ATOM 3677 N N . VAL B 1 134 ? 14.414 -10.047 -9.414 1 96.25 134 VAL B N 1
ATOM 3678 C CA . VAL B 1 134 ? 14.602 -11.195 -8.539 1 96.25 134 VAL B CA 1
ATOM 3679 C C . VAL B 1 134 ? 15.43 -12.258 -9.25 1 96.25 134 VAL B C 1
ATOM 3681 O O . VAL B 1 134 ? 16.234 -12.945 -8.625 1 96.25 134 VAL B O 1
ATOM 3684 N N . SER B 1 135 ? 15.195 -12.383 -10.539 1 95.62 135 SER B N 1
ATOM 3685 C CA . SER B 1 135 ? 15.984 -13.32 -11.336 1 95.62 135 SER B CA 1
ATOM 3686 C C . SER B 1 135 ? 17.469 -12.93 -11.328 1 95.62 135 SER B C 1
ATOM 3688 O O . SER B 1 135 ? 18.328 -13.789 -11.18 1 95.62 135 SER B O 1
ATOM 3690 N N . LEU B 1 136 ? 17.672 -11.656 -11.438 1 92 136 LEU B N 1
ATOM 3691 C CA . LEU B 1 136 ? 19.031 -11.156 -11.422 1 92 136 LEU B CA 1
ATOM 3692 C C . LEU B 1 136 ? 19.703 -11.422 -10.078 1 92 136 LEU B C 1
ATOM 3694 O O . LEU B 1 136 ? 20.922 -11.594 -10 1 92 136 LEU B O 1
ATOM 3698 N N . ALA B 1 137 ? 18.906 -11.492 -9.078 1 90.81 137 ALA B N 1
ATOM 3699 C CA . ALA B 1 137 ? 19.406 -11.766 -7.73 1 90.81 137 ALA B CA 1
ATOM 3700 C C . ALA B 1 137 ? 19.656 -13.258 -7.527 1 90.81 137 ALA B C 1
ATOM 3702 O O . ALA B 1 137 ? 20.156 -13.672 -6.484 1 90.81 137 ALA B O 1
ATOM 3703 N N . GLY B 1 138 ? 19.172 -14.086 -8.492 1 91.44 138 GLY B N 1
ATOM 3704 C CA . GLY B 1 138 ? 19.516 -15.5 -8.453 1 91.44 138 GLY B CA 1
ATOM 3705 C C . GLY B 1 138 ? 18.344 -16.391 -8.062 1 91.44 138 GLY B C 1
ATOM 3706 O O . GLY B 1 138 ? 18.516 -17.578 -7.844 1 91.44 138 GLY B O 1
ATOM 3707 N N . LEU B 1 139 ? 17.219 -15.812 -7.992 1 95.88 139 LEU B N 1
ATOM 3708 C CA . LEU B 1 139 ? 16.047 -16.594 -7.625 1 95.88 139 LEU B CA 1
ATOM 3709 C C . LEU B 1 139 ? 15.336 -17.125 -8.867 1 95.88 139 LEU B C 1
ATOM 3711 O O . LEU B 1 139 ? 15.305 -16.453 -9.906 1 95.88 139 LEU B O 1
ATOM 3715 N N . THR B 1 140 ? 14.797 -18.266 -8.773 1 98 140 THR B N 1
ATOM 3716 C CA . THR B 1 140 ? 13.922 -18.812 -9.812 1 98 140 THR B CA 1
ATOM 3717 C C . THR B 1 140 ? 12.5 -18.25 -9.664 1 98 140 THR B C 1
ATOM 3719 O O . THR B 1 140 ? 11.977 -18.188 -8.555 1 98 140 THR B O 1
ATOM 3722 N N . VAL B 1 141 ? 11.93 -17.812 -10.758 1 98.75 141 VAL B N 1
ATOM 3723 C CA . VAL B 1 141 ? 10.562 -17.297 -10.742 1 98.75 141 VAL B CA 1
ATOM 3724 C C . VAL B 1 141 ? 9.578 -18.438 -11.016 1 98.75 141 VAL B C 1
ATOM 3726 O O . VAL B 1 141 ? 9.766 -19.203 -11.961 1 98.75 141 VAL B O 1
ATOM 3729 N N . VAL B 1 142 ? 8.562 -18.625 -10.164 1 98.88 142 VAL B N 1
ATOM 3730 C CA . VAL B 1 142 ? 7.535 -19.641 -10.344 1 98.88 142 VAL B CA 1
ATOM 3731 C C . VAL B 1 142 ? 6.18 -18.969 -10.578 1 98.88 142 VAL B C 1
ATOM 3733 O O . VAL B 1 142 ? 5.797 -18.047 -9.852 1 98.88 142 VAL B O 1
ATOM 3736 N N . SER B 1 143 ? 5.441 -19.375 -11.586 1 98.81 143 SER B N 1
ATOM 3737 C CA . SER B 1 143 ? 4.102 -18.859 -11.844 1 98.81 143 SER B CA 1
ATOM 3738 C C . SER B 1 143 ? 3.252 -19.859 -12.602 1 98.81 143 SER B C 1
ATOM 3740 O O . SER B 1 143 ? 3.688 -21 -12.844 1 98.81 143 SER B O 1
ATOM 3742 N N . GLY B 1 144 ? 2.018 -19.547 -12.922 1 98.12 144 GLY B N 1
ATOM 3743 C CA . GLY B 1 144 ? 1.058 -20.562 -13.359 1 98.12 144 GLY B CA 1
ATOM 3744 C C . GLY B 1 144 ? 0.827 -20.547 -14.859 1 98.12 144 GLY B C 1
ATOM 3745 O O . GLY B 1 144 ? -0.014 -21.297 -15.367 1 98.12 144 GLY B O 1
ATOM 3746 N N . LEU B 1 145 ? 1.507 -19.594 -15.578 1 98.31 145 LEU B N 1
ATOM 3747 C CA . LEU B 1 145 ? 1.4 -19.453 -17.031 1 98.31 145 LEU B CA 1
ATOM 3748 C C . LEU B 1 145 ? 0.034 -18.906 -17.422 1 98.31 145 LEU B C 1
ATOM 3750 O O . LEU B 1 145 ? -0.399 -19.078 -18.562 1 98.31 145 LEU B O 1
ATOM 3754 N N . ALA B 1 146 ? -0.764 -18.438 -16.484 1 96.62 146 ALA B N 1
ATOM 3755 C CA . ALA B 1 146 ? -2.012 -17.75 -16.812 1 96.62 146 ALA B CA 1
ATOM 3756 C C . ALA B 1 146 ? -1.741 -16.438 -17.547 1 96.62 146 ALA B C 1
ATOM 3758 O O . ALA B 1 146 ? -0.586 -16.031 -17.703 1 96.62 146 ALA B O 1
ATOM 3759 N N . LEU B 1 147 ? -2.775 -15.852 -17.984 1 95 147 LEU B N 1
ATOM 3760 C CA . LEU B 1 147 ? -2.65 -14.523 -18.562 1 95 147 LEU B CA 1
ATOM 3761 C C . LEU B 1 147 ? -2.34 -13.484 -17.5 1 95 147 LEU B C 1
ATOM 3763 O O . LEU B 1 147 ? -2.387 -13.789 -16.297 1 95 147 LEU B O 1
ATOM 3767 N N . GLY B 1 148 ? -1.948 -12.297 -17.953 1 96 148 GLY B N 1
ATOM 3768 C CA . GLY B 1 148 ? -1.759 -11.18 -17.031 1 96 148 GLY B CA 1
ATOM 3769 C C . GLY B 1 148 ? -0.453 -11.258 -16.266 1 96 148 GLY B C 1
ATOM 3770 O O . GLY B 1 148 ? 0.622 -11.328 -16.859 1 96 148 GLY B O 1
ATOM 3771 N N . VAL B 1 149 ? -0.571 -11.359 -15.031 1 98.19 149 VAL B N 1
ATOM 3772 C CA . VAL B 1 149 ? 0.593 -11.258 -14.156 1 98.19 149 VAL B CA 1
ATOM 3773 C C . VAL B 1 149 ? 1.509 -12.461 -14.367 1 98.19 149 VAL B C 1
ATOM 3775 O O . VAL B 1 149 ? 2.732 -12.312 -14.422 1 98.19 149 VAL B O 1
ATOM 3778 N N . ASP B 1 150 ? 0.911 -13.641 -14.523 1 98.5 150 ASP B N 1
ATOM 3779 C CA . ASP B 1 150 ? 1.736 -14.828 -14.742 1 98.5 150 ASP B CA 1
ATOM 3780 C C . ASP B 1 150 ? 2.604 -14.672 -15.992 1 98.5 150 ASP B C 1
ATOM 3782 O O . ASP B 1 150 ? 3.803 -14.961 -15.961 1 98.5 150 ASP B O 1
ATOM 3786 N N . THR B 1 151 ? 1.957 -14.242 -17.016 1 98.38 151 THR B N 1
ATOM 3787 C CA . THR B 1 151 ? 2.672 -14.039 -18.266 1 98.38 151 THR B CA 1
ATOM 3788 C C . THR B 1 151 ? 3.816 -13.047 -18.078 1 98.38 151 THR B C 1
ATOM 3790 O O . THR B 1 151 ? 4.957 -13.328 -18.453 1 98.38 151 THR B O 1
ATOM 3793 N N . ALA B 1 152 ? 3.51 -11.922 -17.469 1 98.25 152 ALA B N 1
ATOM 3794 C CA . ALA B 1 152 ? 4.492 -10.867 -17.266 1 98.25 152 ALA B CA 1
ATOM 3795 C C . ALA B 1 152 ? 5.648 -11.352 -16.391 1 98.25 152 ALA B C 1
ATOM 3797 O O . ALA B 1 152 ? 6.805 -10.984 -16.609 1 98.25 152 ALA B O 1
ATOM 3798 N N . ALA B 1 153 ? 5.348 -12.156 -15.422 1 98.81 153 ALA B N 1
ATOM 3799 C CA . ALA B 1 153 ? 6.363 -12.688 -14.516 1 98.81 153 ALA B CA 1
ATOM 3800 C C . ALA B 1 153 ? 7.355 -13.578 -15.266 1 98.81 153 ALA B C 1
ATOM 3802 O O . ALA B 1 153 ? 8.57 -13.391 -15.148 1 98.81 153 ALA B O 1
ATOM 3803 N N . HIS B 1 154 ? 6.816 -14.5 -16.031 1 98.88 154 HIS B N 1
ATOM 3804 C CA . HIS B 1 154 ? 7.688 -15.375 -16.812 1 98.88 154 HIS B CA 1
ATOM 3805 C C . HIS B 1 154 ? 8.523 -14.578 -17.812 1 98.88 154 HIS B C 1
ATOM 3807 O O . HIS B 1 154 ? 9.734 -14.797 -17.922 1 98.88 154 HIS B O 1
ATOM 3813 N N . GLU B 1 155 ? 7.855 -13.664 -18.469 1 98.5 155 GLU B N 1
ATOM 3814 C CA . GLU B 1 155 ? 8.547 -12.844 -19.453 1 98.5 155 GLU B CA 1
ATOM 3815 C C . GLU B 1 155 ? 9.656 -12.016 -18.797 1 98.5 155 GLU B C 1
ATOM 3817 O O . GLU B 1 155 ? 10.734 -11.859 -19.375 1 98.5 155 GLU B O 1
ATOM 3822 N N . GLY B 1 156 ? 9.352 -11.469 -17.672 1 97.81 156 GLY B N 1
ATOM 3823 C CA . GLY B 1 156 ? 10.359 -10.703 -16.953 1 97.81 156 GLY B CA 1
ATOM 3824 C C . GLY B 1 156 ? 11.586 -11.516 -16.594 1 97.81 156 GLY B C 1
ATOM 3825 O O . GLY B 1 156 ? 12.711 -11.039 -16.719 1 97.81 156 GLY B O 1
ATOM 3826 N N . ALA B 1 157 ? 11.406 -12.734 -16.109 1 98.25 157 ALA B N 1
ATOM 3827 C CA . ALA B 1 157 ? 12.523 -13.617 -15.789 1 98.25 157 ALA B CA 1
ATOM 3828 C C . ALA B 1 157 ? 13.344 -13.938 -17.031 1 98.25 157 ALA B C 1
ATOM 3830 O O . ALA B 1 157 ? 14.578 -13.836 -17.016 1 98.25 157 ALA B O 1
ATOM 3831 N N . LEU B 1 158 ? 12.656 -14.227 -18.094 1 97.75 158 LEU B N 1
ATOM 3832 C CA . LEU B 1 158 ? 13.305 -14.648 -19.328 1 97.75 158 LEU B CA 1
ATOM 3833 C C . LEU B 1 158 ? 14.062 -13.484 -19.969 1 97.75 158 LEU B C 1
ATOM 3835 O O . LEU B 1 158 ? 15.086 -13.688 -20.625 1 97.75 158 LEU B O 1
ATOM 3839 N N . ALA B 1 159 ? 13.547 -12.273 -19.719 1 94.44 159 ALA B N 1
ATOM 3840 C CA . ALA B 1 159 ? 14.133 -11.078 -20.312 1 94.44 159 ALA B CA 1
ATOM 3841 C C . ALA B 1 159 ? 15.578 -10.891 -19.875 1 94.44 159 ALA B C 1
ATOM 3843 O O . ALA B 1 159 ? 16.375 -10.266 -20.578 1 94.44 159 ALA B O 1
ATOM 3844 N N . VAL B 1 160 ? 15.977 -11.445 -18.719 1 92.44 160 VAL B N 1
ATOM 3845 C CA . VAL B 1 160 ? 17.328 -11.281 -18.219 1 92.44 160 VAL B CA 1
ATOM 3846 C C . VAL B 1 160 ? 18.016 -12.648 -18.125 1 92.44 160 VAL B C 1
ATOM 3848 O O . VAL B 1 160 ? 18.906 -12.852 -17.297 1 92.44 160 VAL B O 1
ATOM 3851 N N . SER B 1 161 ? 17.484 -13.562 -18.922 1 93.69 161 SER B N 1
ATOM 3852 C CA . SER B 1 161 ? 18 -14.922 -18.984 1 93.69 161 SER B CA 1
ATOM 3853 C C . SER B 1 161 ? 17.953 -15.602 -17.609 1 93.69 161 SER B C 1
ATOM 3855 O O . SER B 1 161 ? 18.859 -16.328 -17.234 1 93.69 161 SER B O 1
ATOM 3857 N N . GLY B 1 162 ? 16.906 -15.148 -16.891 1 94.62 162 GLY B N 1
ATOM 3858 C CA . GLY B 1 162 ? 16.672 -15.789 -15.617 1 94.62 162 GLY B CA 1
ATOM 3859 C C . GLY B 1 162 ? 15.992 -17.141 -15.742 1 94.62 162 GLY B C 1
ATOM 3860 O O . GLY B 1 162 ? 15.766 -17.625 -16.859 1 94.62 162 GLY B O 1
ATOM 3861 N N . LYS B 1 163 ? 15.766 -17.75 -14.625 1 95.62 163 LYS B N 1
ATOM 3862 C CA . LYS B 1 163 ? 15.156 -19.078 -14.547 1 95.62 163 LYS B CA 1
ATOM 3863 C C . LYS B 1 163 ? 13.695 -18.984 -14.117 1 95.62 163 LYS B C 1
ATOM 3865 O O . LYS B 1 163 ? 13.352 -18.203 -13.227 1 95.62 163 LYS B O 1
ATOM 3870 N N . THR B 1 164 ? 12.852 -19.719 -14.805 1 98.69 164 THR B N 1
ATOM 3871 C CA . THR B 1 164 ? 11.438 -19.656 -14.445 1 98.69 164 THR B CA 1
ATOM 3872 C C . THR B 1 164 ? 10.797 -21.031 -14.57 1 98.69 164 THR B C 1
ATOM 3874 O O . THR B 1 164 ? 11.219 -21.859 -15.391 1 98.69 164 THR B O 1
ATOM 3877 N N . ILE B 1 165 ? 9.836 -21.344 -13.766 1 98.88 165 ILE B N 1
ATOM 3878 C CA . ILE B 1 165 ? 9.062 -22.578 -13.742 1 98.88 165 ILE B CA 1
ATOM 3879 C C . ILE B 1 165 ? 7.582 -22.266 -13.945 1 98.88 165 ILE B C 1
ATOM 3881 O O . ILE B 1 165 ? 7.004 -21.453 -13.219 1 98.88 165 ILE B O 1
ATOM 3885 N N . ALA B 1 166 ? 6.996 -22.844 -14.906 1 98.88 166 ALA B N 1
ATOM 3886 C CA . ALA B 1 166 ? 5.551 -22.75 -15.102 1 98.88 166 ALA B CA 1
ATOM 3887 C C . ALA B 1 166 ? 4.852 -24 -14.547 1 98.88 166 ALA B C 1
ATOM 3889 O O . ALA B 1 166 ? 5.184 -25.125 -14.922 1 98.88 166 ALA B O 1
ATOM 3890 N N . VAL B 1 167 ? 3.939 -23.828 -13.68 1 98.81 167 VAL B N 1
ATOM 3891 C CA . VAL B 1 167 ? 3.145 -24.922 -13.133 1 98.81 167 VAL B CA 1
ATOM 3892 C C . VAL B 1 167 ? 1.774 -24.953 -13.805 1 98.81 167 VAL B C 1
ATOM 3894 O O . VAL B 1 167 ? 1.003 -23.984 -13.703 1 98.81 167 VAL B O 1
ATOM 3897 N N . LEU B 1 168 ? 1.427 -26.031 -14.375 1 98.44 168 LEU B N 1
ATOM 3898 C CA . LEU B 1 168 ? 0.219 -26.109 -15.195 1 98.44 168 LEU B CA 1
ATOM 3899 C C . LEU B 1 168 ? -0.922 -26.75 -14.414 1 98.44 168 LEU B C 1
ATOM 3901 O O . LEU B 1 168 ? -0.685 -27.516 -13.477 1 98.44 168 LEU B O 1
ATOM 3905 N N . GLY B 1 169 ? -2.154 -26.406 -14.852 1 96.69 169 GLY B N 1
ATOM 3906 C CA . GLY B 1 169 ? -3.352 -27.078 -14.352 1 96.69 169 GLY B CA 1
ATOM 3907 C C . GLY B 1 169 ? -3.912 -28.094 -15.32 1 96.69 169 GLY B C 1
ATOM 3908 O O . GLY B 1 169 ? -5.117 -28.359 -15.328 1 96.69 169 GLY B O 1
ATOM 3909 N N . CYS B 1 170 ? -3.092 -28.562 -16.203 1 96.88 170 CYS B N 1
ATOM 3910 C CA . CYS B 1 170 ? -3.424 -29.562 -17.203 1 96.88 170 CYS B CA 1
ATOM 3911 C C . CYS B 1 170 ? -2.191 -30.359 -17.594 1 96.88 170 CYS B C 1
ATOM 3913 O O . CYS B 1 170 ? -1.128 -30.219 -17 1 96.88 170 CYS B O 1
ATOM 3915 N N . GLY B 1 171 ? -2.391 -31.312 -18.469 1 96.88 171 GLY B N 1
ATOM 3916 C CA . GLY B 1 171 ? -1.262 -32.125 -18.906 1 96.88 171 GLY B CA 1
ATOM 3917 C C . GLY B 1 171 ? -0.217 -31.328 -19.672 1 96.88 171 GLY B C 1
ATOM 3918 O O . GLY B 1 171 ? -0.518 -30.266 -20.219 1 96.88 171 GLY B O 1
ATOM 3919 N N . LEU B 1 172 ? 0.992 -31.859 -19.734 1 97.69 172 LEU B N 1
ATOM 3920 C CA . LEU B 1 172 ? 2.102 -31.172 -20.391 1 97.69 172 LEU B CA 1
ATOM 3921 C C . LEU B 1 172 ? 1.839 -31.031 -21.891 1 97.69 172 LEU B C 1
ATOM 3923 O O . LEU B 1 172 ? 2.412 -30.156 -22.531 1 97.69 172 LEU B O 1
ATOM 3927 N N . ASP B 1 173 ? 0.994 -31.875 -22.375 1 96.19 173 ASP B N 1
ATOM 3928 C CA . ASP B 1 173 ? 0.742 -31.906 -23.812 1 96.19 173 ASP B CA 1
ATOM 3929 C C . ASP B 1 173 ? -0.387 -30.953 -24.203 1 96.19 173 ASP B C 1
ATOM 3931 O O . ASP B 1 173 ? -0.741 -30.844 -25.375 1 96.19 173 ASP B O 1
ATOM 3935 N N . ILE B 1 174 ? -0.948 -30.312 -23.25 1 95.19 174 ILE B N 1
ATOM 3936 C CA . ILE B 1 174 ? -2.02 -29.344 -23.469 1 95.19 174 ILE B CA 1
ATOM 3937 C C . ILE B 1 174 ? -1.552 -27.953 -23.047 1 95.19 174 ILE B C 1
ATOM 3939 O O . ILE B 1 174 ? -1.146 -27.75 -21.891 1 95.19 174 ILE B O 1
ATOM 3943 N N . VAL B 1 175 ? -1.586 -27 -24 1 94.81 175 VAL B N 1
ATOM 3944 C CA . VAL B 1 175 ? -1.176 -25.625 -23.688 1 94.81 175 VAL B CA 1
ATOM 3945 C C . VAL B 1 175 ? -2.404 -24.781 -23.375 1 94.81 175 VAL B C 1
ATOM 3947 O O . VAL B 1 175 ? -3.277 -24.594 -24.234 1 94.81 175 VAL B O 1
ATOM 3950 N N . TYR B 1 176 ? -2.406 -24.297 -22.219 1 94.94 176 TYR B N 1
ATOM 3951 C CA . TYR B 1 176 ? -3.467 -23.406 -21.766 1 94.94 176 TYR B CA 1
ATOM 3952 C C . TYR B 1 176 ? -2.914 -22.312 -20.859 1 94.94 176 TYR B C 1
ATOM 3954 O O . TYR B 1 176 ? -2.195 -22.609 -19.891 1 94.94 176 TYR B O 1
ATOM 3962 N N . PRO B 1 177 ? -3.34 -21.016 -21.109 1 95.12 177 PRO B N 1
ATOM 3963 C CA . PRO B 1 177 ? -4.164 -20.562 -22.234 1 95.12 177 PRO B CA 1
ATOM 3964 C C . PRO B 1 177 ? -3.422 -20.609 -23.562 1 95.12 177 PRO B C 1
ATOM 3966 O O . PRO B 1 177 ? -2.193 -20.5 -23.594 1 95.12 177 PRO B O 1
ATOM 3969 N N . TYR B 1 178 ? -4.16 -20.719 -24.562 1 93.25 178 TYR B N 1
ATOM 3970 C CA . TYR B 1 178 ? -3.568 -20.875 -25.891 1 93.25 178 TYR B CA 1
ATOM 3971 C C . TYR B 1 178 ? -2.713 -19.656 -26.25 1 93.25 178 TYR B C 1
ATOM 3973 O O . TYR B 1 178 ? -1.692 -19.797 -26.922 1 93.25 178 TYR B O 1
ATOM 3981 N N . GLN B 1 179 ? -3.082 -18.5 -25.75 1 93.56 179 GLN B N 1
ATOM 3982 C CA . GLN B 1 179 ? -2.373 -17.25 -26.016 1 93.56 179 GLN B CA 1
ATOM 3983 C C . GLN B 1 179 ? -0.92 -17.344 -25.547 1 93.56 179 GLN B C 1
ATOM 3985 O O . GLN B 1 179 ? -0.062 -16.609 -26.047 1 93.56 179 GLN B O 1
ATOM 3990 N N . ASN B 1 180 ? -0.657 -18.281 -24.625 1 96.38 180 ASN B N 1
ATOM 3991 C CA . ASN B 1 180 ? 0.684 -18.375 -24.062 1 96.38 180 ASN B CA 1
ATOM 3992 C C . ASN B 1 180 ? 1.451 -19.562 -24.609 1 96.38 180 ASN B C 1
ATOM 3994 O O . ASN B 1 180 ? 2.391 -20.047 -23.984 1 96.38 180 ASN B O 1
ATOM 3998 N N . LYS B 1 181 ? 1.068 -20.016 -25.797 1 97.12 181 LYS B N 1
ATOM 3999 C CA . LYS B 1 181 ? 1.715 -21.156 -26.438 1 97.12 181 LYS B CA 1
ATOM 4000 C C . LYS B 1 181 ? 3.193 -20.875 -26.688 1 97.12 181 LYS B C 1
ATOM 4002 O O . LYS B 1 181 ? 4.047 -21.734 -26.406 1 97.12 181 LYS B O 1
ATOM 4007 N N . LYS B 1 182 ? 3.467 -19.719 -27.234 1 97.81 182 LYS B N 1
ATOM 4008 C CA . LYS B 1 182 ? 4.855 -19.344 -27.5 1 97.81 182 LYS B CA 1
ATOM 4009 C C . LYS B 1 182 ? 5.66 -19.281 -26.203 1 97.81 182 LYS B C 1
ATOM 4011 O O . LYS B 1 182 ? 6.785 -19.797 -26.141 1 97.81 182 LYS B O 1
ATOM 4016 N N . LEU B 1 183 ? 5.059 -18.672 -25.25 1 98.12 183 LEU B N 1
ATOM 4017 C CA . LEU B 1 183 ? 5.719 -18.562 -23.953 1 98.12 183 LEU B CA 1
ATOM 4018 C C . LEU B 1 183 ? 5.973 -19.938 -23.344 1 98.12 183 LEU B C 1
ATOM 4020 O O . LEU B 1 183 ? 7.055 -20.203 -22.828 1 98.12 183 LEU B O 1
ATOM 4024 N N . TYR B 1 184 ? 5.043 -20.812 -23.484 1 98.31 184 TYR B N 1
ATOM 4025 C CA . TYR B 1 184 ? 5.184 -22.203 -23.031 1 98.31 184 TYR B CA 1
ATOM 4026 C C . TYR B 1 184 ? 6.395 -22.859 -23.656 1 98.31 184 TYR B C 1
ATOM 4028 O O . TYR B 1 184 ? 7.203 -23.484 -22.969 1 98.31 184 TYR B O 1
ATOM 4036 N N . LYS B 1 185 ? 6.477 -22.719 -24.906 1 98.06 185 LYS B N 1
ATOM 4037 C CA . LYS B 1 185 ? 7.566 -23.359 -25.641 1 98.06 185 LYS B CA 1
ATOM 4038 C C . LYS B 1 185 ? 8.922 -22.828 -25.172 1 98.06 185 LYS B C 1
ATOM 4040 O O . LYS B 1 185 ? 9.867 -23.594 -25 1 98.06 185 LYS B O 1
ATOM 4045 N N . ILE B 1 186 ? 8.961 -21.547 -24.984 1 98.19 186 ILE B N 1
ATOM 4046 C CA . ILE B 1 186 ? 10.203 -20.922 -24.531 1 98.19 186 ILE B CA 1
ATOM 4047 C C . ILE B 1 186 ? 10.578 -21.469 -23.156 1 98.19 186 ILE B C 1
ATOM 4049 O O . ILE B 1 186 ? 11.727 -21.844 -22.922 1 98.19 186 ILE B O 1
ATOM 4053 N N . ILE B 1 187 ? 9.633 -21.578 -22.25 1 98.62 187 ILE B N 1
ATOM 4054 C CA . ILE B 1 187 ? 9.891 -22.031 -20.891 1 98.62 187 ILE B CA 1
ATOM 4055 C C . ILE B 1 187 ? 10.305 -23.5 -20.906 1 98.62 187 ILE B C 1
ATOM 4057 O O . ILE B 1 187 ? 11.219 -23.906 -20.188 1 98.62 187 ILE B O 1
ATOM 4061 N N . ALA B 1 188 ? 9.641 -24.266 -21.75 1 97.44 188 ALA B N 1
ATOM 4062 C CA . ALA B 1 188 ? 9.961 -25.688 -21.859 1 97.44 188 ALA B CA 1
ATOM 4063 C C . ALA B 1 188 ? 11.383 -25.891 -22.375 1 97.44 188 ALA B C 1
ATOM 4065 O O . ALA B 1 188 ? 12.023 -26.906 -22.062 1 97.44 188 ALA B O 1
ATOM 4066 N N . GLY B 1 189 ? 11.844 -24.953 -23.109 1 96.19 189 GLY B N 1
ATOM 4067 C CA . GLY B 1 189 ? 13.18 -25.031 -23.672 1 96.19 189 GLY B CA 1
ATOM 4068 C C . GLY B 1 189 ? 14.242 -24.453 -22.766 1 96.19 189 GLY B C 1
ATOM 4069 O O . GLY B 1 189 ? 15.367 -24.953 -22.703 1 96.19 189 GLY B O 1
ATOM 4070 N N . GLU B 1 190 ? 13.898 -23.344 -22.047 1 95.75 190 GLU B N 1
ATOM 4071 C CA . GLU B 1 190 ? 14.906 -22.578 -21.328 1 95.75 190 GLU B CA 1
ATOM 4072 C C . GLU B 1 190 ? 14.641 -22.625 -19.812 1 95.75 190 GLU B C 1
ATOM 4074 O O . GLU B 1 190 ? 15.508 -22.25 -19.016 1 95.75 190 GLU B O 1
ATOM 4079 N N . GLY B 1 191 ? 13.57 -23.016 -19.516 1 98 191 GLY B N 1
ATOM 4080 C CA . GLY B 1 191 ? 13.133 -23.125 -18.125 1 98 191 GLY B CA 1
ATOM 4081 C C . GLY B 1 191 ? 12.602 -24.516 -17.781 1 98 191 GLY B C 1
ATOM 4082 O O . GLY B 1 191 ? 13.219 -25.516 -18.125 1 98 191 GLY B O 1
ATOM 4083 N N . LEU B 1 192 ? 11.531 -24.531 -17.062 1 98.69 192 LEU B N 1
ATOM 4084 C CA . LEU B 1 192 ? 10.922 -25.781 -16.625 1 98.69 192 LEU B CA 1
ATOM 4085 C C . LEU B 1 192 ? 9.398 -25.656 -16.578 1 98.69 192 LEU B C 1
ATOM 4087 O O . LEU B 1 192 ? 8.867 -24.656 -16.109 1 98.69 192 LEU B O 1
ATOM 4091 N N . VAL B 1 193 ? 8.719 -26.578 -17.172 1 98.81 193 VAL B N 1
ATOM 4092 C CA . VAL B 1 193 ? 7.266 -26.688 -17.062 1 98.81 193 VAL B CA 1
ATOM 4093 C C . VAL B 1 193 ? 6.902 -27.953 -16.281 1 98.81 193 VAL B C 1
ATOM 4095 O O . VAL B 1 193 ? 7.434 -29.031 -16.562 1 98.81 193 VAL B O 1
ATOM 4098 N N . ILE B 1 194 ? 6.012 -27.812 -15.305 1 98.69 194 ILE B N 1
ATOM 4099 C CA . ILE B 1 194 ? 5.66 -28.984 -14.523 1 98.69 194 ILE B CA 1
ATOM 4100 C C . ILE B 1 194 ? 4.145 -29.062 -14.344 1 98.69 194 ILE B C 1
ATOM 4102 O O . ILE B 1 194 ? 3.445 -28.047 -14.516 1 98.69 194 ILE B O 1
ATOM 4106 N N . THR B 1 195 ? 3.639 -30.172 -14.016 1 98.06 195 THR B N 1
ATOM 4107 C CA . THR B 1 195 ? 2.238 -30.422 -13.688 1 98.06 195 THR B CA 1
ATOM 4108 C C . THR B 1 195 ? 2.096 -31.703 -12.859 1 98.06 195 THR B C 1
ATOM 4110 O O . THR B 1 195 ? 2.977 -32.562 -12.883 1 98.06 195 THR B O 1
ATOM 4113 N N . GLU B 1 196 ? 1.034 -31.734 -12.094 1 96.81 196 GLU B N 1
ATOM 4114 C CA . GLU B 1 196 ? 0.748 -32.969 -11.352 1 96.81 196 GLU B CA 1
ATOM 4115 C C . GLU B 1 196 ? -0.154 -33.906 -12.156 1 96.81 196 GLU B C 1
ATOM 4117 O O . GLU B 1 196 ? -0.438 -35.031 -11.734 1 96.81 196 GLU B O 1
ATOM 4122 N N . TYR B 1 197 ? -0.516 -33.5 -13.391 1 94.75 197 TYR B N 1
ATOM 4123 C CA . TYR B 1 197 ? -1.514 -34.25 -14.156 1 94.75 197 TYR B CA 1
ATOM 4124 C C . TYR B 1 197 ? -0.862 -35 -15.297 1 94.75 197 TYR B C 1
ATOM 4126 O O . TYR B 1 197 ? 0.058 -34.5 -15.945 1 94.75 197 TYR B O 1
ATOM 4134 N N . PRO B 1 198 ? -1.369 -36.188 -15.57 1 93.38 198 PRO B N 1
ATOM 4135 C CA . PRO B 1 198 ? -0.845 -36.969 -16.703 1 93.38 198 PRO B CA 1
ATOM 4136 C C . PRO B 1 198 ? -1.191 -36.344 -18.047 1 93.38 198 PRO B C 1
ATOM 4138 O O . PRO B 1 198 ? -1.975 -35.406 -18.125 1 93.38 198 PRO B O 1
ATOM 4141 N N . LEU B 1 199 ? -0.553 -36.875 -19.094 1 94.94 199 LEU B N 1
ATOM 4142 C CA . LEU B 1 199 ? -0.81 -36.438 -20.453 1 94.94 199 LEU B CA 1
ATOM 4143 C C . LEU B 1 199 ? -2.291 -36.562 -20.797 1 94.94 199 LEU B C 1
ATOM 4145 O O . LEU B 1 199 ? -2.959 -37.5 -20.375 1 94.94 199 LEU B O 1
ATOM 4149 N N . GLY B 1 200 ? -2.781 -35.562 -21.453 1 94.38 200 GLY B N 1
ATOM 4150 C CA . GLY B 1 200 ? -4.16 -35.594 -21.922 1 94.38 200 GLY B CA 1
ATOM 4151 C C . GLY B 1 200 ? -5.129 -34.938 -20.969 1 94.38 200 GLY B C 1
ATOM 4152 O O . GLY B 1 200 ? -6.285 -34.688 -21.312 1 94.38 200 GLY B O 1
ATOM 4153 N N . THR B 1 201 ? -4.703 -34.625 -19.75 1 93.5 201 THR B N 1
ATOM 4154 C CA . THR B 1 201 ? -5.582 -34 -18.766 1 93.5 201 THR B CA 1
ATOM 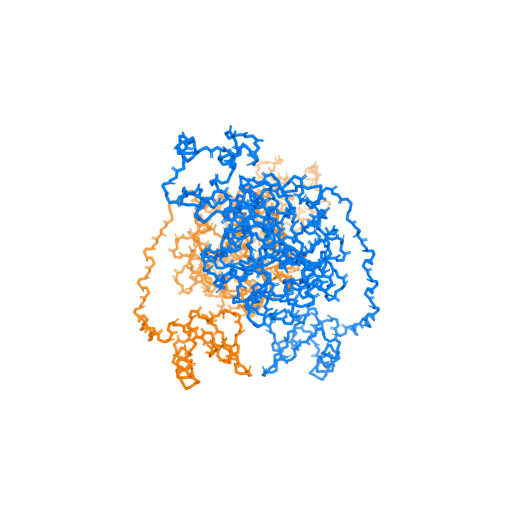4155 C C . THR B 1 201 ? -6.008 -32.625 -19.234 1 93.5 201 THR B C 1
ATOM 4157 O O . THR B 1 201 ? -5.164 -31.766 -19.562 1 93.5 201 THR B O 1
ATOM 4160 N N . ARG B 1 202 ? -7.262 -32.344 -19.25 1 93.81 202 ARG B N 1
ATOM 4161 C CA . ARG B 1 202 ? -7.832 -31.094 -19.75 1 93.81 202 ARG B CA 1
ATOM 4162 C C . ARG B 1 202 ? -7.75 -29.984 -18.703 1 93.81 202 ARG B C 1
ATOM 4164 O O . ARG B 1 202 ? -7.715 -30.266 -17.5 1 93.81 202 ARG B O 1
ATOM 4171 N N . PRO B 1 203 ? -7.699 -28.719 -19.125 1 93.94 203 PRO B N 1
ATOM 4172 C CA . PRO B 1 203 ? -7.656 -27.562 -18.203 1 93.94 203 PRO B CA 1
ATOM 4173 C C . PRO B 1 203 ? -9.023 -27.25 -17.594 1 93.94 203 PRO B C 1
ATOM 4175 O O . PRO B 1 203 ? -9.57 -26.172 -17.828 1 93.94 203 PRO B O 1
ATOM 4178 N N . ASP B 1 204 ? -9.438 -28.125 -16.719 1 88.75 204 ASP B N 1
ATOM 4179 C CA . ASP B 1 204 ? -10.711 -27.906 -16.047 1 88.75 204 ASP B CA 1
ATOM 4180 C C . ASP B 1 204 ? -10.57 -26.859 -14.938 1 88.75 204 ASP B C 1
ATOM 4182 O O . ASP B 1 204 ? -9.555 -26.828 -14.234 1 88.75 204 ASP B O 1
ATOM 4186 N N . GLY B 1 205 ? -11.547 -26.031 -14.727 1 88.94 205 GLY B N 1
ATOM 4187 C CA . GLY B 1 205 ? -11.523 -24.891 -13.828 1 88.94 205 GLY B CA 1
ATOM 4188 C C . GLY B 1 205 ? -11.07 -25.234 -12.422 1 88.94 205 GLY B C 1
ATOM 4189 O O . GLY B 1 205 ? -10.297 -24.5 -11.812 1 88.94 205 GLY B O 1
ATOM 4190 N N . PHE B 1 206 ? -11.484 -26.312 -11.898 1 82.88 206 PHE B N 1
ATOM 4191 C CA . PHE B 1 206 ? -11.219 -26.672 -10.508 1 82.88 206 PHE B CA 1
ATOM 4192 C C . PHE B 1 206 ? -9.758 -27.062 -10.32 1 82.88 206 PHE B C 1
ATOM 4194 O O . PHE B 1 206 ? -9.258 -27.109 -9.195 1 82.88 206 PHE B O 1
ATOM 4201 N N . ARG B 1 207 ? -8.969 -27.297 -11.383 1 91.75 207 ARG B N 1
ATOM 4202 C CA . ARG B 1 207 ? -7.578 -27.75 -11.289 1 91.75 207 ARG B CA 1
ATOM 4203 C C . ARG B 1 207 ? -6.648 -26.562 -11.023 1 91.75 207 ARG B C 1
ATOM 4205 O O . ARG B 1 207 ? -5.531 -26.75 -10.539 1 91.75 207 ARG B O 1
ATOM 4212 N N . PHE B 1 208 ? -7.16 -25.375 -11.344 1 92.75 208 PHE B N 1
ATOM 4213 C CA . PHE B 1 208 ? -6.281 -24.219 -11.242 1 92.75 208 PHE B CA 1
ATOM 4214 C C . PHE B 1 208 ? -6.086 -23.812 -9.781 1 92.75 208 PHE B C 1
ATOM 4216 O O . PHE B 1 208 ? -4.949 -23.641 -9.328 1 92.75 208 PHE B O 1
ATOM 4223 N N . PRO B 1 209 ? -7.113 -23.781 -9.016 1 87.38 209 PRO B N 1
ATOM 4224 C CA . PRO B 1 209 ? -6.875 -23.562 -7.582 1 87.38 209 PRO B CA 1
ATOM 4225 C C . PRO B 1 209 ? -6.031 -24.672 -6.957 1 87.38 209 PRO B C 1
ATOM 4227 O O . PRO B 1 209 ? -5.156 -24.391 -6.129 1 87.38 209 PRO B O 1
ATOM 4230 N N . ALA B 1 210 ? -6.254 -25.906 -7.352 1 90.81 210 ALA B N 1
ATOM 4231 C CA . ALA B 1 210 ? -5.469 -27.016 -6.84 1 90.81 210 ALA B CA 1
ATOM 4232 C C . ALA B 1 210 ? -3.994 -26.859 -7.211 1 90.81 210 ALA B C 1
ATOM 4234 O O . ALA B 1 210 ? -3.111 -27.172 -6.406 1 90.81 210 ALA B O 1
ATOM 4235 N N . ARG B 1 211 ? -3.801 -26.391 -8.383 1 96.06 211 ARG B N 1
ATOM 4236 C CA . ARG B 1 211 ? -2.453 -26.172 -8.906 1 96.06 211 ARG B CA 1
ATOM 4237 C C . ARG B 1 211 ? -1.717 -25.109 -8.094 1 96.06 211 ARG B C 1
ATOM 4239 O O . ARG B 1 211 ? -0.503 -25.203 -7.898 1 96.06 211 ARG B O 1
ATOM 4246 N N . ASN B 1 212 ? -2.436 -24.172 -7.512 1 97.06 212 ASN B N 1
ATOM 4247 C CA . ASN B 1 212 ? -1.815 -23.062 -6.809 1 97.06 212 ASN B CA 1
ATOM 4248 C C . ASN B 1 212 ? -1.055 -23.531 -5.57 1 97.06 212 ASN B C 1
ATOM 4250 O O . ASN B 1 212 ? -0.09 -22.891 -5.148 1 97.06 212 ASN B O 1
ATOM 4254 N N . ARG B 1 213 ? -1.428 -24.703 -5.027 1 97.25 213 ARG B N 1
ATOM 4255 C CA . ARG B 1 213 ? -0.708 -25.203 -3.861 1 97.25 213 ARG B CA 1
ATOM 4256 C C . ARG B 1 213 ? 0.716 -25.609 -4.23 1 97.25 213 ARG B C 1
ATOM 4258 O O . ARG B 1 213 ? 1.623 -25.531 -3.398 1 97.25 213 ARG B O 1
ATOM 4265 N N . ILE B 1 214 ? 0.883 -26.016 -5.504 1 98.44 214 ILE B N 1
ATOM 4266 C CA . ILE B 1 214 ? 2.211 -26.391 -5.977 1 98.44 214 ILE B CA 1
ATOM 4267 C C . ILE B 1 214 ? 3.064 -25.141 -6.164 1 98.44 214 ILE B C 1
ATOM 4269 O O . ILE B 1 214 ? 4.246 -25.125 -5.809 1 98.44 214 ILE B O 1
ATOM 4273 N N . ILE B 1 215 ? 2.455 -24.062 -6.656 1 98.69 215 ILE B N 1
ATOM 4274 C CA . ILE B 1 215 ? 3.137 -22.781 -6.836 1 98.69 215 ILE B CA 1
ATOM 4275 C C . ILE B 1 215 ? 3.641 -22.281 -5.488 1 98.69 215 ILE B C 1
ATOM 4277 O O . ILE B 1 215 ? 4.82 -21.953 -5.34 1 98.69 215 ILE B O 1
ATOM 4281 N N . ALA B 1 216 ? 2.785 -22.25 -4.543 1 98.5 216 ALA B N 1
ATOM 4282 C CA . ALA B 1 216 ? 3.141 -21.781 -3.201 1 98.5 216 ALA B CA 1
ATOM 4283 C C . ALA B 1 216 ? 4.113 -22.75 -2.533 1 98.5 216 ALA B C 1
ATOM 4285 O O . ALA B 1 216 ? 5.078 -22.328 -1.892 1 98.5 216 ALA B O 1
ATOM 4286 N N . GLY B 1 217 ? 3.898 -24.047 -2.76 1 98.25 217 GLY B N 1
ATOM 4287 C CA . GLY B 1 217 ? 4.625 -25.078 -2.047 1 98.25 217 GLY B CA 1
ATOM 4288 C C . GLY B 1 217 ? 6.082 -25.172 -2.457 1 98.25 217 GLY B C 1
ATOM 4289 O O . GLY B 1 217 ? 6.941 -25.5 -1.636 1 98.25 217 GLY B O 1
ATOM 4290 N N . MET B 1 218 ? 6.34 -24.922 -3.662 1 97.56 218 MET B N 1
ATOM 4291 C CA . MET B 1 218 ? 7.703 -25.109 -4.145 1 97.56 218 MET B CA 1
ATOM 4292 C C . MET B 1 218 ? 8.539 -23.844 -3.928 1 97.56 218 MET B C 1
ATOM 4294 O O . MET B 1 218 ? 9.758 -23.875 -4.082 1 97.56 218 MET B O 1
ATOM 4298 N N . SER B 1 219 ? 7.898 -22.719 -3.562 1 98 219 SER B N 1
ATOM 4299 C CA . SER B 1 219 ? 8.562 -21.422 -3.486 1 98 219 SER B CA 1
ATOM 4300 C C . SER B 1 219 ? 8.93 -21.078 -2.047 1 98 219 SER B C 1
ATOM 4302 O O . SER B 1 219 ? 8.352 -21.625 -1.104 1 98 219 SER B O 1
ATOM 4304 N N . ASP B 1 220 ? 9.914 -20.203 -1.895 1 97.06 220 ASP B N 1
ATOM 4305 C CA . ASP B 1 220 ? 10.289 -19.688 -0.583 1 97.06 220 ASP B CA 1
ATOM 4306 C C . ASP B 1 220 ? 9.328 -18.594 -0.135 1 97.06 220 ASP B C 1
ATOM 4308 O O . ASP B 1 220 ? 9.188 -18.328 1.062 1 97.06 220 ASP B O 1
ATOM 4312 N N . GLY B 1 221 ? 8.703 -18 -1.104 1 97.94 221 GLY B N 1
ATOM 4313 C CA . GLY B 1 221 ? 7.723 -16.953 -0.868 1 97.94 221 GLY B CA 1
ATOM 4314 C C . GLY B 1 221 ? 6.824 -16.703 -2.064 1 97.94 221 GLY B C 1
ATOM 4315 O O . GLY B 1 221 ? 7.109 -17.156 -3.172 1 97.94 221 GLY B O 1
ATOM 4316 N N . VAL B 1 222 ? 5.727 -16 -1.787 1 98.81 222 VAL B N 1
ATOM 4317 C CA . VAL B 1 222 ? 4.758 -15.672 -2.826 1 98.81 222 VAL B CA 1
ATOM 4318 C C . VAL B 1 222 ? 4.543 -14.156 -2.879 1 98.81 222 VAL B C 1
ATOM 4320 O O . VAL B 1 222 ? 4.254 -13.531 -1.858 1 98.81 222 VAL B O 1
ATOM 4323 N N . LEU B 1 223 ? 4.758 -13.602 -4.055 1 98.88 223 LEU B N 1
ATOM 4324 C CA . LEU B 1 223 ? 4.473 -12.195 -4.312 1 98.88 223 LEU B CA 1
ATOM 4325 C C . LEU B 1 223 ? 3.152 -12.039 -5.062 1 98.88 223 LEU B C 1
ATOM 4327 O O . LEU B 1 223 ? 2.994 -12.562 -6.168 1 98.88 223 LEU B O 1
ATOM 4331 N N . VAL B 1 224 ? 2.248 -11.328 -4.48 1 98.88 224 VAL B N 1
ATOM 4332 C CA . VAL B 1 224 ? 0.995 -11.008 -5.152 1 98.88 224 VAL B CA 1
ATOM 4333 C C . VAL B 1 224 ? 1.06 -9.586 -5.703 1 98.88 224 VAL B C 1
ATOM 4335 O O . VAL B 1 224 ? 1.19 -8.625 -4.941 1 98.88 224 VAL B O 1
ATOM 4338 N N . VAL B 1 225 ? 0.914 -9.383 -6.973 1 98.25 225 VAL B N 1
ATOM 4339 C CA . VAL B 1 225 ? 1.146 -8.094 -7.621 1 98.25 225 VAL B CA 1
ATOM 4340 C C . VAL B 1 225 ? -0.169 -7.324 -7.727 1 98.25 225 VAL B C 1
ATOM 4342 O O . VAL B 1 225 ? -0.213 -6.121 -7.465 1 98.25 225 VAL B O 1
ATOM 4345 N N . GLU B 1 226 ? -1.268 -7.973 -8.242 1 96.31 226 GLU B N 1
ATOM 4346 C CA . GLU B 1 226 ? -2.627 -7.457 -8.367 1 96.31 226 GLU B CA 1
ATOM 4347 C C . GLU B 1 226 ? -3.66 -8.539 -8.07 1 96.31 226 GLU B C 1
ATOM 4349 O O . GLU B 1 226 ? -3.527 -9.672 -8.539 1 96.31 226 GLU B O 1
ATOM 4354 N N . ALA B 1 227 ? -4.578 -8.094 -7.316 1 95.56 227 ALA B N 1
ATOM 4355 C CA . ALA B 1 227 ? -5.641 -9.039 -6.988 1 95.56 227 ALA B CA 1
ATOM 4356 C C . ALA B 1 227 ? -6.902 -8.312 -6.543 1 95.56 227 ALA B C 1
ATOM 4358 O O . ALA B 1 227 ? -6.836 -7.344 -5.781 1 95.56 227 ALA B O 1
ATOM 4359 N N . ALA B 1 228 ? -7.992 -8.766 -7.035 1 90.12 228 ALA B N 1
ATOM 4360 C CA . ALA B 1 228 ? -9.273 -8.32 -6.488 1 90.12 228 ALA B CA 1
ATOM 4361 C C . ALA B 1 228 ? -9.586 -9.039 -5.176 1 90.12 228 ALA B C 1
ATOM 4363 O O . ALA B 1 228 ? -8.891 -9.984 -4.797 1 90.12 228 ALA B O 1
ATOM 4364 N N . ARG B 1 229 ? -10.609 -8.68 -4.504 1 87.12 229 ARG B N 1
ATOM 4365 C CA . ARG B 1 229 ? -10.977 -9.211 -3.191 1 87.12 229 ARG B CA 1
ATOM 4366 C C . ARG B 1 229 ? -11.227 -10.711 -3.256 1 87.12 229 ARG B C 1
ATOM 4368 O O . ARG B 1 229 ? -10.898 -11.438 -2.318 1 87.12 229 ARG B O 1
ATOM 4375 N N . LYS B 1 230 ? -11.805 -11.211 -4.34 1 82.38 230 LYS B N 1
ATOM 4376 C CA . LYS B 1 230 ? -12.117 -12.633 -4.469 1 82.38 230 LYS B CA 1
ATOM 4377 C C . LYS B 1 230 ? -11.258 -13.289 -5.539 1 82.38 230 LYS B C 1
ATOM 4379 O O . LYS B 1 230 ? -11.703 -14.211 -6.23 1 82.38 230 LYS B O 1
ATOM 4384 N N . SER B 1 231 ? -10.023 -12.961 -5.543 1 86.12 231 SER B N 1
ATOM 4385 C CA . SER B 1 231 ? -9.094 -13.453 -6.559 1 86.12 231 SER B CA 1
ATOM 4386 C C . SER B 1 231 ? -8.477 -14.781 -6.141 1 86.12 231 SER B C 1
ATOM 4388 O O . SER B 1 231 ? -8.281 -15.039 -4.949 1 86.12 231 SER B O 1
ATOM 4390 N N . GLY B 1 232 ? -8.109 -15.602 -7.086 1 87.81 232 GLY B N 1
ATOM 4391 C CA . GLY B 1 232 ? -7.383 -16.844 -6.855 1 87.81 232 GLY B CA 1
ATOM 4392 C C . GLY B 1 232 ? -6 -16.625 -6.27 1 87.81 232 GLY B C 1
ATOM 4393 O O . GLY B 1 232 ? -5.473 -17.484 -5.562 1 87.81 232 GLY B O 1
ATOM 4394 N N . SER B 1 233 ? -5.438 -15.5 -6.555 1 93.31 233 SER B N 1
ATOM 4395 C CA . SER B 1 233 ? -4.105 -15.195 -6.039 1 93.31 233 SER B CA 1
ATOM 4396 C C . SER B 1 233 ? -4.109 -15.094 -4.52 1 93.31 233 SER B C 1
ATOM 4398 O O . SER B 1 233 ? -3.09 -15.344 -3.871 1 93.31 233 SER B O 1
ATOM 4400 N N . LEU B 1 234 ? -5.273 -14.695 -3.963 1 93.56 234 LEU B N 1
ATOM 4401 C CA . LEU B 1 234 ? -5.363 -14.633 -2.508 1 93.56 234 LEU B CA 1
ATOM 4402 C C . LEU B 1 234 ? -5.332 -16.031 -1.898 1 93.56 234 LEU B C 1
ATOM 4404 O O . LEU B 1 234 ? -4.812 -16.219 -0.797 1 93.56 234 LEU B O 1
ATOM 4408 N N . ILE B 1 235 ? -5.824 -16.953 -2.633 1 92.56 235 ILE B N 1
ATOM 4409 C CA . ILE B 1 235 ? -5.77 -18.344 -2.205 1 92.56 235 ILE B CA 1
ATOM 4410 C C . ILE B 1 235 ? -4.316 -18.812 -2.18 1 92.56 235 ILE B C 1
ATOM 4412 O O . ILE B 1 235 ? -3.889 -19.469 -1.228 1 92.56 235 ILE B O 1
ATOM 4416 N N . THR B 1 236 ? -3.643 -18.469 -3.207 1 97.44 236 THR B N 1
ATOM 4417 C CA . THR B 1 236 ? -2.232 -18.828 -3.279 1 97.44 236 THR B CA 1
ATOM 4418 C C . THR B 1 236 ? -1.459 -18.234 -2.104 1 97.44 236 THR B C 1
ATOM 4420 O O . THR B 1 236 ? -0.618 -18.922 -1.507 1 97.44 236 THR B O 1
ATOM 4423 N N . ALA B 1 237 ? -1.771 -16.984 -1.77 1 97.75 237 ALA B N 1
ATOM 4424 C CA . ALA B 1 237 ? -1.132 -16.344 -0.63 1 97.75 237 ALA B CA 1
ATOM 4425 C C . ALA B 1 237 ? -1.455 -17.062 0.671 1 97.75 237 ALA B C 1
ATOM 4427 O O . ALA B 1 237 ? -0.575 -17.266 1.512 1 97.75 237 ALA B O 1
ATOM 4428 N N . GLN B 1 238 ? -2.695 -17.453 0.828 1 95.44 238 GLN B N 1
ATOM 4429 C CA . GLN B 1 238 ? -3.1 -18.172 2.029 1 95.44 238 GLN B CA 1
ATOM 4430 C C . GLN B 1 238 ? -2.383 -19.516 2.133 1 95.44 238 GLN B C 1
ATOM 4432 O O . GLN B 1 238 ? -1.926 -19.906 3.211 1 95.44 238 GLN B O 1
ATOM 4437 N N . LEU B 1 239 ? -2.305 -20.203 1.067 1 96.5 239 LEU B N 1
ATOM 4438 C CA . LEU B 1 239 ? -1.575 -21.469 1.025 1 96.5 239 LEU B CA 1
ATOM 4439 C C . LEU B 1 239 ? -0.119 -21.266 1.433 1 96.5 239 LEU B C 1
ATOM 4441 O O . LEU B 1 239 ? 0.433 -22.078 2.188 1 96.5 239 LEU B O 1
ATOM 4445 N N . ALA B 1 240 ? 0.46 -20.203 0.932 1 97.94 240 ALA B N 1
ATOM 4446 C CA . ALA B 1 240 ? 1.841 -19.891 1.288 1 97.94 240 ALA B CA 1
ATOM 4447 C C . ALA B 1 240 ? 1.996 -19.734 2.797 1 97.94 240 ALA B C 1
ATOM 4449 O O . ALA B 1 240 ? 2.939 -20.266 3.391 1 97.94 240 ALA B O 1
ATOM 4450 N N . LEU B 1 241 ? 1.085 -19.047 3.361 1 96.56 241 LEU B N 1
ATOM 4451 C CA . LEU B 1 241 ? 1.106 -18.859 4.809 1 96.56 241 LEU B CA 1
ATOM 4452 C C . LEU B 1 241 ? 0.991 -20.203 5.527 1 96.56 241 LEU B C 1
ATOM 4454 O O . LEU B 1 241 ? 1.743 -20.484 6.465 1 96.56 241 LEU B O 1
ATOM 4458 N N . ASP B 1 242 ? 0.107 -21 5.055 1 95.19 242 ASP B N 1
ATOM 4459 C CA . ASP B 1 242 ? -0.103 -22.328 5.641 1 95.19 242 ASP B CA 1
ATOM 4460 C C . ASP B 1 242 ? 1.168 -23.172 5.566 1 95.19 242 ASP B C 1
ATOM 4462 O O . ASP B 1 242 ? 1.405 -24.016 6.422 1 95.19 242 ASP B O 1
ATOM 4466 N N . PHE B 1 243 ? 1.931 -22.922 4.566 1 97.38 243 PHE B N 1
ATOM 4467 C CA . PHE B 1 243 ? 3.146 -23.688 4.336 1 97.38 243 PHE B CA 1
ATOM 4468 C C . PHE B 1 243 ? 4.355 -23 4.953 1 97.38 243 PHE B C 1
ATOM 4470 O O . PHE B 1 243 ? 5.496 -23.375 4.688 1 97.38 243 PHE B O 1
ATOM 4477 N N . ASN B 1 244 ? 4.133 -21.938 5.668 1 96.06 244 ASN B N 1
ATOM 4478 C CA . ASN B 1 244 ? 5.176 -21.172 6.332 1 96.06 244 ASN B CA 1
ATOM 4479 C C . ASN B 1 244 ? 6.125 -20.531 5.32 1 96.06 244 ASN B C 1
ATOM 4481 O O . ASN B 1 244 ? 7.344 -20.562 5.496 1 96.06 244 ASN B O 1
ATOM 4485 N N . ARG B 1 245 ? 5.531 -20.109 4.207 1 97.31 245 ARG B N 1
ATOM 4486 C CA . ARG B 1 245 ? 6.27 -19.312 3.227 1 97.31 245 ARG B CA 1
ATOM 4487 C C . ARG B 1 245 ? 6.043 -17.812 3.451 1 97.31 245 ARG B C 1
ATOM 4489 O O . ARG B 1 245 ? 5.016 -17.422 4 1 97.31 245 ARG B O 1
ATOM 4496 N N . GLU B 1 246 ? 6.957 -17 2.977 1 97.38 246 GLU B N 1
ATOM 4497 C CA . GLU B 1 246 ? 6.777 -15.547 3.061 1 97.38 246 GLU B CA 1
ATOM 4498 C C . GLU B 1 246 ? 5.719 -15.062 2.074 1 97.38 246 GLU B C 1
ATOM 4500 O O . GLU B 1 246 ? 5.609 -15.594 0.966 1 97.38 246 GLU B O 1
ATOM 4505 N N . VAL B 1 247 ? 4.957 -14.117 2.484 1 98.62 247 VAL B N 1
ATOM 4506 C CA . VAL B 1 247 ? 3.953 -13.547 1.597 1 98.62 247 VAL B CA 1
ATOM 4507 C C . VAL B 1 247 ? 4.238 -12.062 1.388 1 98.62 247 VAL B C 1
ATOM 4509 O O . VAL B 1 247 ? 4.383 -11.305 2.354 1 98.62 247 VAL B O 1
ATOM 4512 N N . PHE B 1 248 ? 4.367 -11.664 0.118 1 98.69 248 PHE B N 1
ATOM 4513 C CA . PHE B 1 248 ? 4.605 -10.297 -0.325 1 98.69 248 PHE B CA 1
ATOM 4514 C C . PHE B 1 248 ? 3.416 -9.773 -1.121 1 98.69 248 PHE B C 1
ATOM 4516 O O . PHE B 1 248 ? 2.732 -10.539 -1.804 1 98.69 248 PHE B O 1
ATOM 4523 N N . ALA B 1 249 ? 3.213 -8.492 -1.036 1 98.75 249 ALA B N 1
ATOM 4524 C CA . ALA B 1 249 ? 2.15 -7.883 -1.833 1 98.75 249 ALA B CA 1
ATOM 4525 C C . ALA B 1 249 ? 2.564 -6.508 -2.35 1 98.75 249 ALA B C 1
ATOM 4527 O O . ALA B 1 249 ? 3.258 -5.762 -1.654 1 98.75 249 ALA B O 1
ATOM 4528 N N . VAL B 1 250 ? 2.184 -6.23 -3.518 1 98.56 250 VAL B N 1
ATOM 4529 C CA . VAL B 1 250 ? 2.447 -4.945 -4.156 1 98.56 250 VAL B CA 1
ATOM 4530 C C . VAL B 1 250 ? 1.257 -4.012 -3.949 1 98.56 250 VAL B C 1
ATOM 4532 O O . VAL B 1 250 ? 0.12 -4.363 -4.273 1 98.56 250 VAL B O 1
ATOM 4535 N N . PRO B 1 251 ? 1.515 -2.861 -3.412 1 98 251 PRO B N 1
ATOM 4536 C CA . PRO B 1 251 ? 0.408 -1.911 -3.27 1 98 251 PRO B CA 1
ATOM 4537 C C . PRO B 1 251 ? 0.03 -1.243 -4.59 1 98 251 PRO B C 1
ATOM 4539 O O . PRO B 1 251 ? 0.792 -1.305 -5.559 1 98 251 PRO B O 1
ATOM 4542 N N . GLY B 1 252 ? -1.189 -0.686 -4.621 1 96.5 252 GLY B N 1
ATOM 4543 C CA . GLY B 1 252 ? -1.702 0.099 -5.734 1 96.5 252 GLY B CA 1
ATOM 4544 C C . GLY B 1 252 ? -2.691 1.166 -5.305 1 96.5 252 GLY B C 1
ATOM 4545 O O . GLY B 1 252 ? -2.803 1.475 -4.113 1 96.5 252 GLY B O 1
ATOM 4546 N N . GLN B 1 253 ? -3.322 1.772 -6.258 1 93.88 253 GLN B N 1
ATOM 4547 C CA . GLN B 1 253 ? -4.305 2.805 -5.949 1 93.88 253 GLN B CA 1
ATOM 4548 C C . GLN B 1 253 ? -5.512 2.217 -5.227 1 93.88 253 GLN B C 1
ATOM 4550 O O . GLN B 1 253 ? -5.984 1.134 -5.578 1 93.88 253 GLN B O 1
ATOM 4555 N N . ILE B 1 254 ? -5.984 2.959 -4.238 1 94.19 254 ILE B N 1
ATOM 4556 C CA . ILE B 1 254 ? -7.062 2.414 -3.424 1 94.19 254 ILE B CA 1
ATOM 4557 C C . ILE B 1 254 ? -8.375 2.457 -4.207 1 94.19 254 ILE B C 1
ATOM 4559 O O . ILE B 1 254 ? -9.336 1.771 -3.857 1 94.19 254 ILE B O 1
ATOM 4563 N N . ASP B 1 255 ? -8.453 3.26 -5.297 1 86.12 255 ASP B N 1
ATOM 4564 C CA . ASP B 1 255 ? -9.68 3.344 -6.086 1 86.12 255 ASP B CA 1
ATOM 4565 C C . ASP B 1 255 ? -9.688 2.297 -7.195 1 86.12 255 ASP B C 1
ATOM 4567 O O . ASP B 1 255 ? -10.602 2.27 -8.023 1 86.12 255 ASP B O 1
ATOM 4571 N N . SER B 1 256 ? -8.688 1.406 -7.262 1 86.5 256 SER B N 1
ATOM 4572 C CA . SER B 1 256 ? -8.648 0.277 -8.188 1 86.5 256 SER B CA 1
ATOM 4573 C C . SER B 1 256 ? -9.148 -1 -7.516 1 86.5 256 SER B C 1
ATOM 4575 O O . SER B 1 256 ? -8.633 -1.4 -6.473 1 86.5 256 SER B O 1
ATOM 4577 N N . VAL B 1 257 ? -10.031 -1.674 -8.156 1 83.81 257 VAL B N 1
ATOM 4578 C CA . VAL B 1 257 ? -10.555 -2.93 -7.625 1 83.81 257 VAL B CA 1
ATOM 4579 C C . VAL B 1 257 ? -9.461 -3.994 -7.648 1 83.81 257 VAL B C 1
ATOM 4581 O O . VAL B 1 257 ? -9.484 -4.934 -6.852 1 83.81 257 VAL B O 1
ATOM 4584 N N . LYS B 1 258 ? -8.438 -3.803 -8.484 1 90.12 258 LYS B N 1
ATOM 4585 C CA . LYS B 1 258 ? -7.387 -4.793 -8.695 1 90.12 258 LYS B CA 1
ATOM 4586 C C . LYS B 1 258 ? -6.309 -4.684 -7.617 1 90.12 258 LYS B C 1
ATOM 4588 O O . LYS B 1 258 ? -5.367 -5.48 -7.59 1 90.12 258 LYS B O 1
ATOM 4593 N N . SER B 1 259 ? -6.5 -3.676 -6.715 1 94.94 259 SER B N 1
ATOM 4594 C CA . SER B 1 259 ? -5.543 -3.535 -5.621 1 94.94 259 SER B CA 1
ATOM 4595 C C . SER B 1 259 ? -6.164 -3.932 -4.285 1 94.94 259 SER B C 1
ATOM 4597 O O . SER B 1 259 ? -5.473 -4.004 -3.27 1 94.94 259 SER B O 1
ATOM 4599 N N . ALA B 1 260 ? -7.5 -4.188 -4.277 1 92.69 260 ALA B N 1
ATOM 4600 C CA . ALA B 1 260 ? -8.219 -4.465 -3.035 1 92.69 260 ALA B CA 1
ATOM 4601 C C . ALA B 1 260 ? -7.656 -5.707 -2.346 1 92.69 260 ALA B C 1
ATOM 4603 O O . ALA B 1 260 ? -7.426 -5.699 -1.135 1 92.69 260 ALA B O 1
ATOM 4604 N N . GLY B 1 261 ? -7.406 -6.734 -3.139 1 95.88 261 GLY B N 1
ATOM 4605 C CA . GLY B 1 261 ? -6.895 -7.977 -2.578 1 95.88 261 GLY B CA 1
ATOM 4606 C C . GLY B 1 261 ? -5.504 -7.832 -1.984 1 95.88 261 GLY B C 1
ATOM 4607 O O . GLY B 1 261 ? -5.234 -8.352 -0.898 1 95.88 261 GLY B O 1
ATOM 4608 N N . THR B 1 262 ? -4.617 -7.141 -2.719 1 98.12 262 THR B N 1
ATOM 4609 C CA . THR B 1 262 ? -3.27 -6.945 -2.195 1 98.12 262 THR B CA 1
ATOM 4610 C C . THR B 1 262 ? -3.297 -6.09 -0.932 1 98.12 262 THR B C 1
ATOM 4612 O O . THR B 1 262 ? -2.516 -6.316 -0.005 1 98.12 262 THR B O 1
ATOM 4615 N N . HIS B 1 263 ? -4.207 -5.129 -0.884 1 97.5 263 HIS B N 1
ATOM 4616 C CA . HIS B 1 263 ? -4.324 -4.297 0.307 1 97.5 263 HIS B CA 1
ATOM 4617 C C . HIS B 1 263 ? -4.809 -5.109 1.503 1 97.5 263 HIS B C 1
ATOM 4619 O O . HIS B 1 263 ? -4.352 -4.898 2.629 1 97.5 263 HIS B O 1
ATOM 4625 N N . ILE B 1 264 ? -5.691 -6.012 1.29 1 95.56 264 ILE B N 1
ATOM 4626 C CA . ILE B 1 264 ? -6.148 -6.906 2.348 1 95.56 264 ILE B CA 1
ATOM 4627 C C . ILE B 1 264 ? -4.973 -7.719 2.883 1 95.56 264 ILE B C 1
ATOM 4629 O O . ILE B 1 264 ? -4.785 -7.824 4.098 1 95.56 264 ILE B O 1
ATOM 4633 N N . LEU B 1 265 ? -4.18 -8.234 1.983 1 97.69 265 LEU B N 1
ATOM 4634 C CA . LEU B 1 265 ? -3.008 -9.008 2.387 1 97.69 265 LEU B CA 1
ATOM 4635 C C . LEU B 1 265 ? -2.064 -8.156 3.234 1 97.69 265 LEU B C 1
ATOM 4637 O O . LEU B 1 265 ? -1.545 -8.625 4.25 1 97.69 265 LEU B O 1
ATOM 4641 N N . LEU B 1 266 ? -1.869 -6.945 2.812 1 98 266 LEU B N 1
ATOM 4642 C CA . LEU B 1 266 ? -0.97 -6.043 3.523 1 98 266 LEU B CA 1
ATOM 4643 C C . LEU B 1 266 ? -1.507 -5.723 4.914 1 98 266 LEU B C 1
ATOM 4645 O O . LEU B 1 266 ? -0.746 -5.68 5.883 1 98 266 LEU B O 1
ATOM 4649 N N . GLN B 1 267 ? -2.793 -5.488 4.996 1 96.12 267 GLN B N 1
ATOM 4650 C CA . GLN B 1 267 ? -3.426 -5.215 6.285 1 96.12 267 GLN B CA 1
ATOM 4651 C C . GLN B 1 267 ? -3.32 -6.422 7.215 1 96.12 267 GLN B C 1
ATOM 4653 O O . GLN B 1 267 ? -3.336 -6.27 8.438 1 96.12 267 GLN B O 1
ATOM 4658 N N . GLN B 1 268 ? -3.133 -7.605 6.578 1 94.62 268 GLN B N 1
ATOM 4659 C CA . GLN B 1 268 ? -3.061 -8.844 7.352 1 94.62 268 GLN B CA 1
ATOM 4660 C C . GLN B 1 268 ? -1.616 -9.195 7.684 1 94.62 268 GLN B C 1
ATOM 4662 O O . GLN B 1 268 ? -1.353 -10.234 8.297 1 94.62 268 GLN B O 1
ATOM 4667 N N . GLY B 1 269 ? -0.693 -8.414 7.168 1 95.5 269 GLY B N 1
ATOM 4668 C CA . GLY B 1 269 ? 0.668 -8.609 7.645 1 95.5 269 GLY B CA 1
ATOM 4669 C C . GLY B 1 269 ? 1.635 -9 6.539 1 95.5 269 GLY B C 1
ATOM 4670 O O . GLY B 1 269 ? 2.824 -9.203 6.793 1 95.5 269 GLY B O 1
ATOM 4671 N N . ALA B 1 270 ? 1.158 -9.18 5.289 1 97.69 270 ALA B N 1
ATOM 4672 C CA . ALA B 1 270 ? 2.082 -9.406 4.184 1 97.69 270 ALA B CA 1
ATOM 4673 C C . ALA B 1 270 ? 3.088 -8.266 4.059 1 97.69 270 ALA B C 1
ATOM 4675 O O . ALA B 1 270 ? 2.785 -7.125 4.414 1 97.69 270 ALA B O 1
ATOM 4676 N N . LYS B 1 271 ? 4.234 -8.555 3.596 1 97.69 271 LYS B N 1
ATOM 4677 C CA . LYS B 1 271 ? 5.27 -7.535 3.43 1 97.69 271 LYS B CA 1
ATOM 4678 C C . LYS B 1 271 ? 4.984 -6.652 2.221 1 97.69 271 LYS B C 1
ATOM 4680 O O . LYS B 1 271 ? 4.777 -7.152 1.114 1 97.69 271 LYS B O 1
ATOM 4685 N N . LEU B 1 272 ? 4.961 -5.371 2.439 1 98.56 272 LEU B N 1
ATOM 4686 C CA . LEU B 1 272 ? 4.793 -4.426 1.341 1 98.56 272 LEU B CA 1
ATOM 4687 C C . LEU B 1 272 ? 6.059 -4.348 0.492 1 98.56 272 LEU B C 1
ATOM 4689 O O . LEU B 1 272 ? 7.148 -4.109 1.016 1 98.56 272 LEU B O 1
ATOM 4693 N N . VAL B 1 273 ? 5.902 -4.527 -0.787 1 98.19 273 VAL B N 1
ATOM 4694 C CA . VAL B 1 273 ? 7.047 -4.508 -1.692 1 98.19 273 VAL B CA 1
ATOM 4695 C C . VAL B 1 273 ? 7.043 -3.217 -2.504 1 98.19 273 VAL B C 1
ATOM 4697 O O . VAL B 1 273 ? 6.121 -2.965 -3.283 1 98.19 273 VAL B O 1
ATOM 4700 N N . HIS B 1 274 ? 8.008 -2.438 -2.293 1 93.5 274 HIS B N 1
ATOM 4701 C CA . HIS B 1 274 ? 8.234 -1.24 -3.096 1 93.5 274 HIS B CA 1
ATOM 4702 C C . HIS B 1 274 ? 9.273 -1.496 -4.188 1 93.5 274 HIS B C 1
ATOM 4704 O O . HIS B 1 274 ? 9.148 -0.968 -5.297 1 93.5 274 HIS B O 1
ATOM 4710 N N . ASP B 1 275 ? 10.242 -2.268 -3.877 1 90 275 ASP B N 1
ATOM 4711 C CA . ASP B 1 275 ? 11.25 -2.713 -4.836 1 90 275 ASP B CA 1
ATOM 4712 C C . ASP B 1 275 ? 11.812 -4.074 -4.445 1 90 275 ASP B C 1
ATOM 4714 O O . ASP B 1 275 ? 11.391 -4.668 -3.451 1 90 275 ASP B O 1
ATOM 4718 N N . VAL B 1 276 ? 12.773 -4.562 -5.219 1 93 276 VAL B N 1
ATOM 4719 C CA . VAL B 1 276 ? 13.25 -5.934 -5.082 1 93 276 VAL B CA 1
ATOM 4720 C C . VAL B 1 276 ? 13.969 -6.102 -3.744 1 93 276 VAL B C 1
ATOM 4722 O O . VAL B 1 276 ? 13.984 -7.195 -3.174 1 93 276 VAL B O 1
ATOM 4725 N N . THR B 1 277 ? 14.508 -5.074 -3.162 1 92 277 THR B N 1
ATOM 4726 C CA . THR B 1 277 ? 15.242 -5.16 -1.901 1 92 277 THR B CA 1
ATOM 4727 C C . THR B 1 277 ? 14.312 -5.594 -0.77 1 92 277 THR B C 1
ATOM 4729 O O . THR B 1 277 ? 14.734 -6.309 0.143 1 92 277 THR B O 1
ATOM 4732 N N . ASP B 1 278 ? 13.07 -5.211 -0.869 1 94.62 278 ASP B N 1
ATOM 4733 C CA . ASP B 1 278 ? 12.078 -5.578 0.137 1 94.62 278 ASP B CA 1
ATOM 4734 C C . ASP B 1 278 ? 11.852 -7.086 0.159 1 94.62 278 ASP B C 1
ATOM 4736 O O . ASP B 1 278 ? 11.484 -7.648 1.193 1 94.62 278 ASP B O 1
ATOM 4740 N N . ILE B 1 279 ? 12.062 -7.715 -0.981 1 96.19 279 ILE B N 1
ATOM 4741 C CA . ILE B 1 279 ? 11.883 -9.156 -1.095 1 96.19 279 ILE B CA 1
ATOM 4742 C C . ILE B 1 279 ? 13.141 -9.875 -0.612 1 96.19 279 ILE B C 1
ATOM 4744 O O . ILE B 1 279 ? 13.062 -10.773 0.227 1 96.19 279 ILE B O 1
ATOM 4748 N N . LEU B 1 280 ? 14.281 -9.406 -1.058 1 93 280 LEU B N 1
ATOM 4749 C CA . LEU B 1 280 ? 15.547 -10.102 -0.842 1 93 280 LEU B CA 1
ATOM 4750 C C . LEU B 1 280 ? 15.93 -10.086 0.634 1 93 280 LEU B C 1
ATOM 4752 O O . LEU B 1 280 ? 16.562 -11.031 1.125 1 93 280 LEU B O 1
ATOM 4756 N N . GLU B 1 281 ? 15.523 -9.094 1.314 1 90.81 281 GLU B N 1
ATOM 4757 C CA . GLU B 1 281 ? 15.898 -8.961 2.719 1 90.81 281 GLU B CA 1
ATOM 4758 C C . GLU B 1 281 ? 15.227 -10.039 3.572 1 90.81 281 GLU B C 1
ATOM 4760 O O . GLU B 1 281 ? 15.656 -10.305 4.695 1 90.81 281 GLU B O 1
ATOM 4765 N N . GLU B 1 282 ? 14.227 -10.664 3.066 1 92.12 282 GLU B N 1
ATOM 4766 C CA . GLU B 1 282 ? 13.484 -11.656 3.84 1 92.12 282 GLU B CA 1
ATOM 4767 C C . GLU B 1 282 ? 14.062 -13.055 3.637 1 92.12 282 GLU B C 1
ATOM 4769 O O . GLU B 1 282 ? 13.641 -14.008 4.301 1 92.12 282 GLU B O 1
ATOM 4774 N N . PHE B 1 283 ? 14.961 -13.164 2.744 1 87.31 283 PHE B N 1
ATOM 4775 C CA . PHE B 1 283 ? 15.531 -14.477 2.465 1 87.31 283 PHE B CA 1
ATOM 4776 C C . PHE B 1 283 ? 16.906 -14.617 3.104 1 87.31 283 PHE B C 1
ATOM 4778 O O . PHE B 1 283 ? 17.781 -13.758 2.918 1 87.31 283 PHE B O 1
ATOM 4785 N N . PRO B 1 284 ? 17.078 -15.586 3.93 1 79.94 284 PRO B N 1
ATOM 4786 C CA . PRO B 1 284 ? 18.297 -15.789 4.715 1 79.94 284 PRO B CA 1
ATOM 4787 C C . PRO B 1 284 ? 19.469 -16.281 3.867 1 79.94 284 PRO B C 1
ATOM 4789 O O . PRO B 1 284 ? 20.594 -16.406 4.371 1 79.94 284 PRO B O 1
ATOM 4792 N N . PHE B 1 285 ? 19.344 -16.641 2.672 1 71.88 285 PHE B N 1
ATOM 4793 C CA . PHE B 1 285 ? 20.422 -17.234 1.888 1 71.88 285 PHE B CA 1
ATOM 4794 C C . PHE B 1 285 ? 21.078 -16.188 0.999 1 71.88 285 PHE B C 1
ATOM 4796 O O . PHE B 1 285 ? 20.484 -15.156 0.695 1 71.88 285 PHE B O 1
ATOM 4803 N N . PRO B 1 286 ? 22.344 -16.344 0.809 1 65.94 286 PRO B N 1
ATOM 4804 C CA . PRO B 1 286 ? 23.094 -15.391 -0.019 1 65.94 286 PRO B CA 1
ATOM 4805 C C . PRO B 1 286 ? 22.562 -15.32 -1.449 1 65.94 286 PRO B C 1
ATOM 4807 O O . PRO B 1 286 ? 22.328 -16.359 -2.08 1 65.94 286 PRO B O 1
ATOM 4810 N N . LEU B 1 287 ? 22.016 -14.414 -1.803 1 69.31 287 LEU B N 1
ATOM 4811 C CA . LEU B 1 287 ? 21.562 -14.156 -3.164 1 69.31 287 LEU B CA 1
ATOM 4812 C C . LEU B 1 287 ? 22.594 -13.352 -3.941 1 69.31 287 LEU B C 1
ATOM 4814 O O . LEU B 1 287 ? 23.406 -12.656 -3.346 1 69.31 287 LEU B O 1
ATOM 4818 N N . ARG B 1 288 ? 22.844 -13.805 -5.137 1 57.78 288 ARG B N 1
ATOM 4819 C CA . ARG B 1 288 ? 23.766 -13.062 -5.988 1 57.78 288 ARG B CA 1
ATOM 4820 C C . ARG B 1 288 ? 23.344 -11.594 -6.102 1 57.78 288 ARG B C 1
ATOM 4822 O O . ARG B 1 288 ? 22.203 -11.297 -6.469 1 57.78 288 ARG B O 1
ATOM 4829 N N . VAL B 1 289 ? 23.578 -10.914 -5.207 1 51.69 289 VAL B N 1
ATOM 4830 C CA . VAL B 1 289 ? 23.25 -9.516 -5.434 1 51.69 289 VAL B CA 1
ATOM 4831 C C . VAL B 1 289 ? 24.016 -8.984 -6.641 1 51.69 289 VAL B C 1
ATOM 4833 O O . VAL B 1 289 ? 25.25 -8.875 -6.602 1 51.69 289 VAL B O 1
ATOM 4836 N N . GLY B 1 290 ? 23.859 -9.578 -7.766 1 42.5 290 GLY B N 1
ATOM 4837 C CA . GLY B 1 290 ? 24.609 -9.078 -8.898 1 42.5 290 GLY B CA 1
ATOM 4838 C C . GLY B 1 290 ? 24.688 -7.559 -8.93 1 42.5 290 GLY B C 1
ATOM 4839 O O . GLY B 1 290 ? 23.812 -6.875 -8.414 1 42.5 290 GLY B O 1
ATOM 4840 N N . GLN B 1 291 ? 25.984 -7.008 -8.898 1 37.25 291 GLN B N 1
ATOM 4841 C CA . GLN B 1 291 ? 26.219 -5.613 -9.258 1 37.25 291 GLN B CA 1
ATOM 4842 C C . GLN B 1 291 ? 25.25 -5.141 -10.328 1 37.25 291 GLN B C 1
ATOM 4844 O O . GLN B 1 291 ? 25.234 -5.672 -11.445 1 37.25 291 GLN B O 1
ATOM 4849 N N . GLY B 1 292 ? 24.094 -5.043 -10.078 1 35.84 292 GLY B N 1
ATOM 4850 C CA . GLY B 1 292 ? 23.25 -4.438 -11.086 1 35.84 292 GLY B CA 1
ATOM 4851 C C . GLY B 1 292 ? 24.016 -3.652 -12.133 1 35.84 292 GLY B C 1
ATOM 4852 O O . GLY B 1 292 ? 25.047 -3.053 -11.828 1 35.84 292 GLY B O 1
ATOM 4853 N N . GLY B 1 293 ? 23.984 -4.258 -13.359 1 33.19 293 GLY B N 1
ATOM 4854 C CA . GLY B 1 293 ? 24.562 -3.559 -14.492 1 33.19 293 GLY B CA 1
ATOM 4855 C C . GLY B 1 293 ? 24.547 -2.049 -14.344 1 33.19 293 GLY B C 1
ATOM 4856 O O . GLY B 1 293 ? 23.688 -1.506 -13.633 1 33.19 293 GLY B O 1
ATOM 4857 N N . GLN B 1 294 ? 25.75 -1.441 -14.562 1 30.5 294 GLN B N 1
ATOM 4858 C CA . GLN B 1 294 ? 25.891 -0.037 -14.938 1 30.5 294 GLN B CA 1
ATOM 4859 C C . GLN B 1 294 ? 24.688 0.434 -15.75 1 30.5 294 GLN B C 1
ATOM 4861 O O . GLN B 1 294 ? 24.375 -0.147 -16.797 1 30.5 294 GLN B O 1
ATOM 4866 N N . LYS B 1 295 ? 23.656 0.756 -15.242 1 32.69 295 LYS B N 1
ATOM 4867 C CA . LYS B 1 295 ? 22.766 1.525 -16.109 1 32.69 295 LYS B CA 1
ATOM 4868 C C . LYS B 1 295 ? 23.547 2.135 -17.281 1 32.69 295 LYS B C 1
ATOM 4870 O O . LYS B 1 295 ? 24.578 2.771 -17.078 1 32.69 295 LYS B O 1
ATOM 4875 N N . GLY B 1 2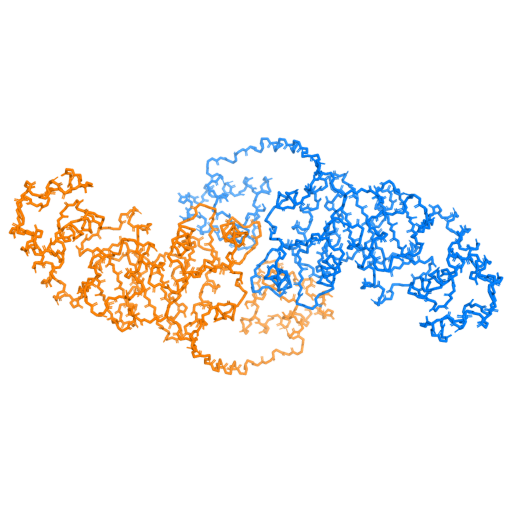96 ? 23.594 1.438 -18.406 1 31.31 296 GLY B N 1
ATOM 4876 C CA . GLY B 1 296 ? 24.125 2.232 -19.516 1 31.31 296 GLY B CA 1
ATOM 4877 C C . GLY B 1 296 ? 23.938 3.725 -19.312 1 31.31 296 GLY B C 1
ATOM 4878 O O . GLY B 1 296 ? 23.078 4.152 -18.531 1 31.31 296 GLY B O 1
ATOM 4879 N N . GLU B 1 297 ? 25 4.516 -19.625 1 31.55 297 GLU B N 1
ATOM 4880 C CA . GLU B 1 297 ? 25.031 5.969 -19.719 1 31.55 297 GLU B CA 1
ATOM 4881 C C . GLU B 1 297 ? 23.719 6.523 -20.266 1 31.55 297 GLU B C 1
ATOM 4883 O O . GLU B 1 297 ? 23.531 6.559 -21.484 1 31.55 297 GLU B O 1
ATOM 4888 N N . ALA B 1 298 ? 22.719 6.023 -19.938 1 34.91 298 ALA B N 1
ATOM 4889 C CA . ALA B 1 298 ? 21.609 6.84 -20.438 1 34.91 298 ALA B CA 1
ATOM 4890 C C . ALA B 1 298 ? 22 8.312 -20.484 1 34.91 298 ALA B C 1
ATOM 4892 O O . ALA B 1 298 ? 22.609 8.836 -19.531 1 34.91 298 ALA B O 1
ATOM 4893 N N . SER B 1 299 ? 22.203 8.68 -21.484 1 40.31 299 SER B N 1
ATOM 4894 C CA . SER B 1 299 ? 22.453 10.109 -21.641 1 40.31 299 SER B CA 1
ATOM 4895 C C . SER B 1 299 ? 21.625 10.93 -20.656 1 40.31 299 SER B C 1
ATOM 4897 O O . SER B 1 299 ? 20.406 10.758 -20.562 1 40.31 299 SER B O 1
ATOM 4899 N N . LEU B 1 300 ? 22.125 11.266 -19.531 1 47.81 300 LEU B N 1
ATOM 4900 C CA . LEU B 1 300 ? 21.547 12.148 -18.516 1 47.81 300 LEU B CA 1
ATOM 4901 C C . LEU B 1 300 ? 20.703 13.234 -19.172 1 47.81 300 LEU B C 1
ATOM 4903 O O . LEU B 1 300 ? 21.141 13.898 -20.109 1 47.81 300 LEU B O 1
ATOM 4907 N N . PRO B 1 301 ? 19.375 13.039 -19.016 1 54.06 301 PRO B N 1
ATOM 4908 C CA . PRO B 1 301 ? 18.641 14.172 -19.562 1 54.06 301 PRO B CA 1
ATOM 4909 C C . PRO B 1 301 ? 19.281 15.516 -19.219 1 54.06 301 PRO B C 1
ATOM 4911 O O . PRO B 1 301 ? 20.094 15.594 -18.297 1 54.06 301 PRO B O 1
ATOM 4914 N N . SER B 1 302 ? 19.203 16.422 -20.078 1 61.69 302 SER B N 1
ATOM 4915 C CA . SER B 1 302 ? 19.609 17.797 -19.75 1 61.69 302 SER B CA 1
ATOM 4916 C C . SER B 1 302 ? 19.078 18.203 -18.375 1 61.69 302 SER B C 1
ATOM 4918 O O . SER B 1 302 ? 18.203 17.547 -17.812 1 61.69 302 SER B O 1
ATOM 4920 N N . GLU B 1 303 ? 19.656 19.109 -17.797 1 67.25 303 GLU B N 1
ATOM 4921 C CA . GLU B 1 303 ? 19.203 19.641 -16.5 1 67.25 303 GLU B CA 1
ATOM 4922 C C . GLU B 1 303 ? 17.703 19.906 -16.516 1 67.25 303 GLU B C 1
ATOM 4924 O O . GLU B 1 303 ? 17 19.578 -15.555 1 67.25 303 GLU B O 1
ATOM 4929 N N . ALA B 1 304 ? 17.328 20.469 -17.594 1 71.19 304 ALA B N 1
ATOM 4930 C CA . ALA B 1 304 ? 15.906 20.75 -17.75 1 71.19 304 ALA B CA 1
ATOM 4931 C C . ALA B 1 304 ? 15.094 19.469 -17.891 1 71.19 304 ALA B C 1
ATOM 4933 O O . ALA B 1 304 ? 13.992 19.359 -17.328 1 71.19 304 ALA B O 1
ATOM 4934 N N . GLY B 1 305 ? 15.656 18.469 -18.625 1 73.62 305 GLY B N 1
ATOM 4935 C CA . GLY B 1 305 ? 14.992 17.188 -18.766 1 73.62 305 GLY B CA 1
ATOM 4936 C C . GLY B 1 305 ? 14.828 16.453 -17.469 1 73.62 305 GLY B C 1
ATOM 4937 O O . GLY B 1 305 ? 13.766 15.883 -17.188 1 73.62 305 GLY B O 1
ATOM 4938 N N . GLN B 1 306 ? 15.836 16.625 -16.75 1 75.81 306 GLN B N 1
ATOM 4939 C CA . GLN B 1 306 ? 15.805 15.969 -15.445 1 75.81 306 GLN B CA 1
ATOM 4940 C C . GLN B 1 306 ? 14.781 16.641 -14.531 1 75.81 306 GLN B C 1
ATOM 4942 O O . GLN B 1 306 ? 14.078 15.969 -13.781 1 75.81 306 GLN B O 1
ATOM 4947 N N . GLN B 1 307 ? 14.734 17.938 -14.562 1 74.88 307 GLN B N 1
ATOM 4948 C CA . GLN B 1 307 ? 13.75 18.672 -13.781 1 74.88 307 GLN B CA 1
ATOM 4949 C C . GLN B 1 307 ? 12.328 18.234 -14.117 1 74.88 307 GLN B C 1
ATOM 4951 O O . GLN B 1 307 ? 11.5 18.062 -13.227 1 74.88 307 GLN B O 1
ATOM 4956 N N . ILE B 1 308 ? 12.117 18.062 -15.469 1 77.19 308 ILE B N 1
ATOM 4957 C CA . ILE B 1 308 ? 10.789 17.641 -15.922 1 77.19 308 ILE B CA 1
ATOM 4958 C C . ILE B 1 308 ? 10.523 16.203 -15.484 1 77.19 308 ILE B C 1
ATOM 4960 O O . ILE B 1 308 ? 9.438 15.891 -15 1 77.19 308 ILE B O 1
ATOM 4964 N N . LEU B 1 309 ? 11.523 15.469 -15.648 1 77.81 309 LEU B N 1
ATOM 4965 C CA . LEU B 1 309 ? 11.383 14.062 -15.281 1 77.81 309 LEU B CA 1
ATOM 4966 C C . LEU B 1 309 ? 11.094 13.914 -13.789 1 77.81 309 LEU B C 1
ATOM 4968 O O . LEU B 1 309 ? 10.305 13.055 -13.391 1 77.81 309 LEU B O 1
ATOM 4972 N N . ASP B 1 310 ? 11.688 14.836 -13.109 1 73.06 310 ASP B N 1
ATOM 4973 C CA . ASP B 1 310 ? 11.5 14.812 -11.656 1 73.06 310 ASP B CA 1
ATOM 4974 C C . ASP B 1 310 ? 10.078 15.211 -11.281 1 73.06 310 ASP B C 1
ATOM 4976 O O . ASP B 1 310 ? 9.586 14.836 -10.219 1 73.06 310 ASP B O 1
ATOM 4980 N N . LEU B 1 311 ? 9.492 15.984 -12.141 1 72.69 311 LEU B N 1
ATOM 4981 C CA . LEU B 1 311 ? 8.141 16.469 -11.883 1 72.69 311 LEU B CA 1
ATOM 4982 C C . LEU B 1 311 ? 7.098 15.469 -12.344 1 72.69 311 LEU B C 1
ATOM 4984 O O . LEU B 1 311 ? 5.945 15.523 -11.922 1 72.69 311 LEU B O 1
ATOM 4988 N N . LEU B 1 312 ? 7.582 14.617 -13.258 1 73.75 312 LEU B N 1
ATOM 4989 C CA . LEU B 1 312 ? 6.637 13.664 -13.836 1 73.75 312 LEU B CA 1
ATOM 4990 C C . LEU B 1 312 ? 6.527 12.414 -12.969 1 73.75 312 LEU B C 1
ATOM 4992 O O . LEU B 1 312 ? 7.488 12.031 -12.297 1 73.75 312 LEU B O 1
ATOM 4996 N N . ASP B 1 313 ? 5.367 12.008 -12.891 1 69.25 313 ASP B N 1
ATOM 4997 C CA . ASP B 1 313 ? 5.035 10.789 -12.156 1 69.25 313 ASP B CA 1
ATOM 4998 C C . ASP B 1 313 ? 4.316 9.789 -13.055 1 69.25 313 ASP B C 1
ATOM 5000 O O . ASP B 1 313 ? 4.059 10.07 -14.227 1 69.25 313 ASP B O 1
ATOM 5004 N N . VAL B 1 314 ? 4.215 8.68 -12.617 1 70.12 314 VAL B N 1
ATOM 5005 C CA . VAL B 1 314 ? 3.447 7.68 -13.352 1 70.12 314 VAL B CA 1
ATOM 5006 C C . VAL B 1 314 ? 2.002 8.148 -13.5 1 70.12 314 VAL B C 1
ATOM 5008 O O . VAL B 1 314 ? 1.271 7.66 -14.367 1 70.12 314 VAL B O 1
ATOM 5011 N N . TYR B 1 315 ? 1.725 9.094 -12.672 1 69.38 315 TYR B N 1
ATOM 5012 C CA . TYR B 1 315 ? 0.42 9.727 -12.844 1 69.38 315 TYR B CA 1
ATOM 5013 C C . TYR B 1 315 ? 0.502 10.898 -13.812 1 69.38 315 TYR B C 1
ATOM 5015 O O . TYR B 1 315 ? 1.396 11.742 -13.703 1 69.38 315 TYR B O 1
ATOM 5023 N N . PRO B 1 316 ? -0.329 10.859 -14.781 1 66.88 316 PRO B N 1
ATOM 5024 C CA . PRO B 1 316 ? -0.226 11.875 -15.82 1 66.88 316 PRO B CA 1
ATOM 5025 C C . PRO B 1 316 ? -0.42 13.297 -15.281 1 66.88 316 PRO B C 1
ATOM 5027 O O . PRO B 1 316 ? -1.237 13.508 -14.383 1 66.88 316 PRO B O 1
ATOM 5030 N N . SER B 1 317 ? 0.413 14.156 -15.664 1 74.5 317 SER B N 1
ATOM 5031 C CA . SER B 1 317 ? 0.297 15.586 -15.414 1 74.5 317 SER B CA 1
ATOM 5032 C C . SER B 1 317 ? 0.111 16.359 -16.719 1 74.5 317 SER B C 1
ATOM 5034 O O . SER B 1 317 ? 0.585 15.93 -17.781 1 74.5 317 SER B O 1
ATOM 5036 N N . SER B 1 318 ? -0.666 17.344 -16.688 1 74.75 318 SER B N 1
ATOM 5037 C CA . SER B 1 318 ? -0.805 18.172 -17.891 1 74.75 318 SER B CA 1
ATOM 5038 C C . SER B 1 318 ? 0.479 18.938 -18.188 1 74.75 318 SER B C 1
ATOM 5040 O O . SER B 1 318 ? 1.259 19.234 -17.281 1 74.75 318 SER B O 1
ATOM 5042 N N . GLN B 1 319 ? 0.679 19.094 -19.469 1 76.94 319 GLN B N 1
ATOM 5043 C CA . GLN B 1 319 ? 1.842 19.891 -19.844 1 76.94 319 GLN B CA 1
ATOM 5044 C C . GLN B 1 319 ? 1.81 21.266 -19.203 1 76.94 319 GLN B C 1
ATOM 5046 O O . GLN B 1 319 ? 2.857 21.828 -18.875 1 76.94 319 GLN B O 1
ATOM 5051 N N . GLU B 1 320 ? 0.537 21.688 -18.906 1 73.69 320 GLU B N 1
ATOM 5052 C CA . GLU B 1 320 ? 0.402 22.969 -18.234 1 73.69 320 GLU B CA 1
ATOM 5053 C C . GLU B 1 320 ? 0.909 22.906 -16.797 1 73.69 320 GLU B C 1
ATOM 5055 O O . GLU B 1 320 ? 1.621 23.797 -16.344 1 73.69 320 GLU B O 1
ATOM 5060 N N . GLU B 1 321 ? 0.555 21.875 -16.203 1 76.5 321 GLU B N 1
ATOM 5061 C CA . GLU B 1 321 ? 1.018 21.672 -14.828 1 76.5 321 GLU B CA 1
ATOM 5062 C C . GLU B 1 321 ? 2.539 21.562 -14.766 1 76.5 321 GLU B C 1
ATOM 5064 O O . GLU B 1 321 ? 3.166 22.094 -13.844 1 76.5 321 GLU B O 1
ATOM 5069 N N . LEU B 1 322 ? 3.09 20.906 -15.719 1 77.56 322 LEU B N 1
ATOM 5070 C CA . LEU B 1 322 ? 4.539 20.75 -15.781 1 77.56 322 LEU B CA 1
ATOM 5071 C C . LEU B 1 322 ? 5.223 22.109 -15.961 1 77.56 322 LEU B C 1
ATOM 5073 O O . LEU B 1 322 ? 6.281 22.344 -15.383 1 77.56 322 LEU B O 1
ATOM 5077 N N . MET B 1 323 ? 4.555 22.953 -16.734 1 76.44 323 MET B N 1
ATOM 5078 C CA . MET B 1 323 ? 5.105 24.281 -16.969 1 76.44 323 MET B CA 1
ATOM 5079 C C . MET B 1 323 ? 5.152 25.094 -15.688 1 76.44 323 MET B C 1
ATOM 5081 O O . MET B 1 323 ? 6.156 25.734 -15.391 1 76.44 323 MET B O 1
ATOM 5085 N N . VAL B 1 324 ? 4.129 24.938 -14.992 1 72.88 324 VAL B N 1
ATOM 5086 C CA . VAL B 1 324 ? 3.994 25.719 -13.766 1 72.88 324 VAL B CA 1
ATOM 5087 C C . VAL B 1 324 ? 4.992 25.219 -12.719 1 72.88 324 VAL B C 1
ATOM 5089 O O . VAL B 1 324 ? 5.703 26.016 -12.102 1 72.88 324 VAL B O 1
ATOM 5092 N N . GLU B 1 325 ? 5.086 23.953 -12.656 1 73.81 325 GLU B N 1
ATOM 5093 C CA . GLU B 1 325 ? 5.883 23.375 -11.578 1 73.81 325 GLU B CA 1
ATOM 5094 C C . GLU B 1 325 ? 7.375 23.438 -11.898 1 73.81 325 GLU B C 1
ATOM 5096 O O . GLU B 1 325 ? 8.203 23.594 -11 1 73.81 325 GLU B O 1
ATOM 5101 N N . SER B 1 326 ? 7.73 23.297 -13.125 1 74 326 SER B N 1
ATOM 5102 C CA . SER B 1 326 ? 9.141 23.297 -13.523 1 74 326 SER B CA 1
ATOM 5103 C C . SER B 1 326 ? 9.672 24.703 -13.711 1 74 326 SER B C 1
ATOM 5105 O O . SER B 1 326 ? 10.883 24.922 -13.75 1 74 326 SER B O 1
ATOM 5107 N N . LYS B 1 327 ? 8.703 25.719 -13.789 1 74.81 327 LYS B N 1
ATOM 5108 C CA . LYS B 1 327 ? 9.016 27.109 -14.078 1 74.81 327 LYS B CA 1
ATOM 5109 C C . LYS B 1 327 ? 9.773 27.234 -15.398 1 74.81 327 LYS B C 1
ATOM 5111 O O . LYS B 1 327 ? 10.594 28.141 -15.57 1 74.81 327 LYS B O 1
ATOM 5116 N N . LEU B 1 328 ? 9.57 26.25 -16.234 1 79.62 328 LEU B N 1
ATOM 5117 C CA . LEU B 1 328 ? 10.164 26.281 -17.562 1 79.62 328 LEU B CA 1
ATOM 5118 C C . LEU B 1 328 ? 9.164 26.828 -18.578 1 79.62 328 LEU B C 1
ATOM 5120 O O . LEU B 1 328 ? 7.953 26.766 -18.375 1 79.62 328 LEU B O 1
ATOM 5124 N N . SER B 1 329 ? 9.719 27.5 -19.641 1 78.94 329 SER B N 1
ATOM 5125 C CA . SER B 1 329 ? 8.867 28.016 -20.703 1 78.94 329 SER B CA 1
ATOM 5126 C C . SER B 1 329 ? 8.156 26.875 -21.422 1 78.94 329 SER B C 1
ATOM 5128 O O . SER B 1 329 ? 8.609 25.734 -21.391 1 78.94 329 SER B O 1
ATOM 5130 N N . ALA B 1 330 ? 7.055 27.234 -22.031 1 80.62 330 ALA B N 1
ATOM 5131 C CA . ALA B 1 330 ? 6.289 26.266 -22.812 1 80.62 330 ALA B CA 1
ATOM 5132 C C . ALA B 1 330 ? 7.164 25.609 -23.875 1 80.62 330 ALA B C 1
ATOM 5134 O O . ALA B 1 330 ? 7.07 24.391 -24.094 1 80.62 330 ALA B O 1
ATOM 5135 N N . LYS B 1 331 ? 7.949 26.391 -24.469 1 78.12 331 LYS B N 1
ATOM 5136 C CA . LYS B 1 331 ? 8.836 25.891 -25.516 1 78.12 331 LYS B CA 1
ATOM 5137 C C . LYS B 1 331 ? 9.836 24.875 -24.953 1 78.12 331 LYS B C 1
ATOM 5139 O O . LYS B 1 331 ? 10.047 23.812 -25.531 1 78.12 331 LYS B O 1
ATOM 5144 N N . LYS B 1 332 ? 10.43 25.234 -23.859 1 81.38 332 LYS B N 1
ATOM 5145 C CA . LYS B 1 332 ? 11.43 24.375 -23.25 1 81.38 332 LYS B CA 1
ATOM 5146 C C . LYS B 1 332 ? 10.797 23.062 -22.75 1 81.38 332 LYS B C 1
ATOM 5148 O O . LYS B 1 332 ? 11.383 22 -22.891 1 81.38 332 LYS B O 1
ATOM 5153 N N . VAL B 1 333 ? 9.625 23.156 -22.172 1 84.38 333 VAL B N 1
ATOM 5154 C CA . VAL B 1 333 ? 8.93 21.953 -21.703 1 84.38 333 VAL B CA 1
ATOM 5155 C C . VAL B 1 333 ? 8.633 21.031 -22.875 1 84.38 333 VAL B C 1
ATOM 5157 O O . VAL B 1 333 ? 8.875 19.828 -22.797 1 84.38 333 VAL B O 1
ATOM 5160 N N . ALA B 1 334 ? 8.188 21.688 -23.953 1 79.44 334 ALA B N 1
ATOM 5161 C CA . ALA B 1 334 ? 7.863 20.891 -25.141 1 79.44 334 ALA B CA 1
ATOM 5162 C C . ALA B 1 334 ? 9.102 20.188 -25.688 1 79.44 334 ALA B C 1
ATOM 5164 O O . ALA B 1 334 ? 9.047 19.016 -26.047 1 79.44 334 ALA B O 1
ATOM 5165 N N . GLU B 1 335 ? 10.156 20.906 -25.719 1 76.62 335 GLU B N 1
ATOM 5166 C CA . GLU B 1 335 ? 11.422 20.359 -26.219 1 76.62 335 GLU B CA 1
ATOM 5167 C C . GLU B 1 335 ? 11.891 19.188 -25.344 1 76.62 335 GLU B C 1
ATOM 5169 O O . GLU B 1 335 ? 12.281 18.141 -25.859 1 76.62 335 GLU B O 1
ATOM 5174 N N . GLU B 1 336 ? 11.812 19.406 -24.047 1 81.06 336 GLU B N 1
ATOM 5175 C CA . GLU B 1 336 ? 12.297 18.375 -23.125 1 81.06 336 GLU B CA 1
ATOM 5176 C C . GLU B 1 336 ? 11.383 17.156 -23.125 1 81.06 336 GLU B C 1
ATOM 5178 O O . GLU B 1 336 ? 11.852 16.031 -23.047 1 81.06 336 GLU B O 1
ATOM 5183 N N . LEU B 1 337 ? 10.148 17.469 -23.25 1 81 337 LEU B N 1
ATOM 5184 C CA . LEU B 1 337 ? 9.203 16.359 -23.297 1 81 337 LEU B CA 1
ATOM 5185 C C . LEU B 1 337 ? 9.445 15.484 -24.531 1 81 337 LEU B C 1
ATOM 5187 O O . LEU B 1 337 ? 9.375 14.258 -24.453 1 81 337 LEU B O 1
ATOM 5191 N N . LEU B 1 338 ? 9.68 16.141 -25.656 1 74.5 338 LEU B N 1
ATOM 5192 C CA . LEU B 1 338 ? 9.977 15.406 -26.875 1 74.5 338 LEU B CA 1
ATOM 5193 C C . LEU B 1 338 ? 11.219 14.531 -26.703 1 74.5 338 LEU B C 1
ATOM 5195 O O . LEU B 1 338 ? 11.227 13.359 -27.094 1 74.5 338 LEU B O 1
ATOM 5199 N N . LEU B 1 339 ? 12.234 15.109 -26.094 1 72.31 339 LEU B N 1
ATOM 5200 C CA . LEU B 1 339 ? 13.484 14.383 -25.891 1 72.31 339 LEU B CA 1
ATOM 5201 C C . LEU B 1 339 ? 13.273 13.203 -24.938 1 72.31 339 LEU B C 1
ATOM 5203 O O . LEU B 1 339 ? 13.758 12.102 -25.203 1 72.31 339 LEU B O 1
ATOM 5207 N N . LEU B 1 340 ? 12.586 13.453 -23.906 1 79.12 340 LEU B N 1
ATOM 5208 C CA . LEU B 1 340 ? 12.344 12.414 -22.906 1 79.12 340 LEU B CA 1
ATOM 5209 C C . LEU B 1 340 ? 11.477 11.297 -23.484 1 79.12 340 LEU B C 1
ATOM 5211 O O . LEU B 1 340 ? 11.656 10.125 -23.141 1 79.12 340 LEU B O 1
ATOM 5215 N N . GLU B 1 341 ? 10.57 11.711 -24.344 1 76.62 341 GLU B N 1
ATOM 5216 C CA . GLU B 1 341 ? 9.719 10.727 -25 1 76.62 341 GLU B CA 1
ATOM 5217 C C . GLU B 1 341 ? 10.523 9.836 -25.953 1 76.62 341 GLU B C 1
ATOM 5219 O O . GLU B 1 341 ? 10.305 8.625 -26 1 76.62 341 GLU B O 1
ATOM 5224 N N . LEU B 1 342 ? 11.398 10.516 -26.562 1 68.5 342 LEU B N 1
ATOM 5225 C CA . LEU B 1 342 ? 12.266 9.781 -27.484 1 68.5 342 LEU B CA 1
ATOM 5226 C C . LEU B 1 342 ? 13.133 8.781 -26.719 1 68.5 342 LEU B C 1
ATOM 5228 O O . LEU B 1 342 ? 13.453 7.711 -27.234 1 68.5 342 LEU B O 1
ATOM 5232 N N . GLU B 1 343 ? 13.453 9.148 -25.453 1 65.81 343 GLU B N 1
ATOM 5233 C CA . GLU B 1 343 ? 14.273 8.273 -24.625 1 65.81 343 GLU B CA 1
ATOM 5234 C C . GLU B 1 343 ? 13.414 7.285 -23.844 1 65.81 343 GLU B C 1
ATOM 5236 O O . GLU B 1 343 ? 13.914 6.559 -22.984 1 65.81 343 GLU B O 1
ATOM 5241 N N . ASP B 1 344 ? 12.125 7.316 -24.078 1 70.5 344 ASP B N 1
ATOM 5242 C CA . ASP B 1 344 ? 11.141 6.418 -23.484 1 70.5 344 ASP B CA 1
ATOM 5243 C C . ASP B 1 344 ? 11.07 6.59 -21.969 1 70.5 344 ASP B C 1
ATOM 5245 O O . ASP B 1 344 ? 10.898 5.617 -21.234 1 70.5 344 ASP B O 1
ATOM 5249 N N . LEU B 1 345 ? 11.359 7.84 -21.594 1 72 345 LEU B N 1
ATOM 5250 C CA . LEU B 1 345 ? 11.312 8.141 -20.172 1 72 345 LEU B CA 1
ATOM 5251 C C . LEU B 1 345 ? 9.945 8.688 -19.766 1 72 345 LEU B C 1
ATOM 5253 O O . LEU B 1 345 ? 9.57 8.648 -18.594 1 72 345 LEU B O 1
ATOM 5257 N N . ILE B 1 346 ? 9.297 9.273 -20.875 1 76.19 346 ILE B N 1
ATOM 5258 C CA . ILE B 1 346 ? 7.953 9.789 -20.625 1 76.19 346 ILE B CA 1
ATOM 5259 C C . ILE B 1 346 ? 7.016 9.359 -21.75 1 76.19 346 ILE B C 1
ATOM 5261 O O . ILE B 1 346 ? 7.465 8.883 -22.797 1 76.19 346 ILE B O 1
ATOM 5265 N N . GLU B 1 347 ? 5.758 9.391 -21.438 1 77.62 347 GLU B N 1
ATOM 5266 C CA . GLU B 1 347 ? 4.715 9.156 -22.422 1 77.62 347 GLU B CA 1
ATOM 5267 C C . GLU B 1 347 ? 3.746 10.336 -22.5 1 77.62 347 GLU B C 1
ATOM 5269 O O . GLU B 1 347 ? 3.295 10.836 -21.469 1 77.62 347 GLU B O 1
ATOM 5274 N N . ILE B 1 348 ? 3.656 10.859 -23.719 1 74.31 348 ILE B N 1
ATOM 5275 C CA . ILE B 1 348 ? 2.684 11.922 -23.953 1 74.31 348 ILE B CA 1
ATOM 5276 C C . ILE B 1 348 ? 1.315 11.32 -24.25 1 74.31 348 ILE B C 1
ATOM 5278 O O . ILE B 1 348 ? 1.175 10.516 -25.172 1 74.31 348 ILE B O 1
ATOM 5282 N N . LEU B 1 349 ? 0.464 11.586 -23.359 1 68.94 349 LEU B N 1
ATOM 5283 C CA . LEU B 1 349 ? -0.895 11.062 -23.469 1 68.94 349 LEU B CA 1
ATOM 5284 C C . LEU B 1 349 ? -1.818 12.07 -24.141 1 68.94 349 LEU B C 1
ATOM 5286 O O . LEU B 1 349 ? -1.473 13.25 -24.266 1 68.94 349 LEU B O 1
ATOM 5290 N N . PRO B 1 350 ? -2.902 11.609 -24.75 1 64.94 350 PRO B N 1
ATOM 5291 C CA . PRO B 1 350 ? -3.834 12.578 -25.328 1 64.94 350 PRO B CA 1
ATOM 5292 C C . PRO B 1 350 ? -4.242 13.672 -24.344 1 64.94 350 PRO B C 1
ATOM 5294 O O . PRO B 1 350 ? -4.352 13.414 -23.141 1 64.94 350 PRO B O 1
ATOM 5297 N N . GLY B 1 351 ? -4.484 14.953 -24.812 1 64.38 351 GLY B N 1
ATOM 5298 C CA . GLY B 1 351 ? -4.871 16.109 -24.016 1 64.38 351 GLY B CA 1
ATOM 5299 C C . GLY B 1 351 ? -3.688 16.812 -23.375 1 64.38 351 GLY B C 1
ATOM 5300 O O . GLY B 1 351 ? -3.812 17.391 -22.281 1 64.38 351 GLY B O 1
ATOM 5301 N N . ASN B 1 352 ? -2.627 16.688 -23.875 1 71.06 352 ASN B N 1
ATOM 5302 C CA . ASN B 1 352 ? -1.393 17.312 -23.406 1 71.06 352 ASN B CA 1
ATOM 5303 C C . ASN B 1 352 ? -0.992 16.797 -22.031 1 71.06 352 ASN B C 1
ATOM 5305 O O . ASN B 1 352 ? -0.51 17.562 -21.188 1 71.06 352 ASN B O 1
ATOM 5309 N N . MET B 1 353 ? -1.314 15.555 -21.781 1 78 353 MET B N 1
ATOM 5310 C CA . MET B 1 353 ? -0.906 14.914 -20.547 1 78 353 MET B CA 1
ATOM 5311 C C . MET B 1 353 ? 0.384 14.125 -20.734 1 78 353 MET B C 1
ATOM 5313 O O . MET B 1 353 ? 0.65 13.617 -21.828 1 78 353 MET B O 1
ATOM 5317 N N . VAL B 1 354 ? 1.233 14.266 -19.734 1 80 354 VAL B N 1
ATOM 5318 C CA . VAL B 1 354 ? 2.535 13.609 -19.797 1 80 354 VAL B CA 1
ATOM 5319 C C . VAL B 1 354 ? 2.76 12.781 -18.531 1 80 354 VAL B C 1
ATOM 5321 O O . VAL B 1 354 ? 2.373 13.195 -17.438 1 80 354 VAL B O 1
ATOM 5324 N N . ARG B 1 355 ? 3.197 11.602 -18.719 1 78.25 355 ARG B N 1
ATOM 5325 C CA . ARG B 1 355 ? 3.547 10.812 -17.547 1 78.25 355 ARG B CA 1
ATOM 5326 C C . ARG B 1 355 ? 4.902 10.141 -17.734 1 78.25 355 ARG B C 1
ATOM 5328 O O . ARG B 1 355 ? 5.383 9.992 -18.859 1 78.25 355 ARG B O 1
ATOM 5335 N N . ARG B 1 356 ? 5.516 9.875 -16.656 1 77.12 356 ARG B N 1
ATOM 5336 C CA . ARG B 1 356 ? 6.789 9.156 -16.656 1 77.12 356 ARG B CA 1
ATOM 5337 C C . ARG B 1 356 ? 6.582 7.676 -16.953 1 77.12 356 ARG B C 1
ATOM 5339 O O . ARG B 1 356 ? 5.578 7.086 -16.547 1 77.12 356 ARG B O 1
ATOM 5346 N N . VAL B 1 357 ? 7.48 7.086 -17.828 1 68 357 VAL B N 1
ATOM 5347 C CA . VAL B 1 357 ? 7.438 5.672 -18.188 1 68 357 VAL B CA 1
ATOM 5348 C C . VAL B 1 357 ? 8.297 4.871 -17.203 1 68 357 VAL B C 1
ATOM 5350 O O . VAL B 1 357 ? 9.414 5.285 -16.875 1 68 357 VAL B O 1
#

Foldseek 3Di:
DLQLLVQQPPCPQVNSVLLCVVQVDPVSVLVDDLVVSVPRPPDDPRSSNSNPDSVVSVVVSVVLVVVCVVVVKDKDAPPHPLAQPLQVQADRRQRIKIKFADSNLLHFAAEEEDADLPEDPQLLVVLLQLLLQVQLLPHEYEYALHHGSRVSNLNSQVVNLGEYEHEYLFALQDDPPPVCVVVSVVCSYSYMYMYSYGPPGDNDPVSSLVRLLVSLRSHLEYEYEWAAQPGSSLSSQVSNVVSVHAYEYEADDPPDRRRHSSVVVVVVPHFYDPHNCSVVVPDPDRTCPPPPPPPPCPVPQDPLLVLLLVVAAQDKDALVVSCVRSVDDSVSSVVSQVVCVVVVQWDQDPPRIIHGD/DLQLLVQQPPCPQVNSVLQCVVQVDPVSVLVDDLVVSVPRPPDDPRSSNSNPDSVVSVVVSVVLVVVCVVVVKDKDAPPHPLAAPLQVQAPRRQRIKIKFADSNLLHFAAEEEDADLPEDPQLLVVLLQLLLQVQLLPHEYEYALHHGSRVSNLNSQVVNLGEYEHEYLFALQDDPPPVCVVVSVVCSYSYMYMYSYTPPGDNDPVSSLVSLLVSLRSHLEYEYEWAAQPGSSLSSQVSNVVSVHAYEYEADDPPDRRRHNSVVVVVVPHFYDPHNCSVVVPDPDRTCSDPPPPPPCPPPQDPLLVLLLVVAAQDWDALVRSCVRSVDDSVSSVVSQVVCVVVVQWDQDPPRIIHGD